Protein AF-A0A534YNJ3-F1 (afdb_monomer)

Sequence (614 aa):
MTAEQSTIRGGGKAATQPLLSASLLDGSSLRAVDTTGTSYRSMYVRRRLRADHDIAVTSRQAVPRSEASAFRQISPVLRRALAAFAWLNVAVSLVVRVVHRGPYVPGWDFVGAAHGLFLASTRSPRAIVSYLLEHQFDTAFTWILTALSVLPGFLAARWPSAHWPLVTVLLFSLLAFALLGAALRLERTEWWLVTLGCAASSAILSNALMGNCHIEATLPFAIALCATLRCRATPLAATILAALAIEAAWHVHELGRTVFAVFLAAAVCLPHAQWSARAVWAAAGLLQLWLALRFVDHNTAHLIAMRFPPPATWAEYARDISVYFLSATPDIPLLLVAALLALMLVRGDRWFWRAIVGFQMGLVWLLVTNPGVMRGLSCVWPRRILVLEFLCLGLVVAVIRERHRAARVLLGLLVAGAVWQLAHTLRWAARPLDPTGTRLAFTLPYTETTMERGAYLDSKVSFSLVDWSVELRSRAEQGRRLLLVYNLSSFDENNTDPAGVLERLYLHLGHARFLDTVFSFGAQRVRWNELPIRPMNELDGFLGSLTDPSIVDGYWLHHPNDEQPTWESATTHRQEVATIFGKLGERFQIVWGLAVKDLQGRTLHRFALAPRSG

Structure (mmCIF, N/CA/C/O backbone):
data_AF-A0A534YNJ3-F1
#
_entry.id   AF-A0A534YNJ3-F1
#
loop_
_atom_site.group_PDB
_atom_site.id
_atom_site.type_symbol
_atom_site.label_atom_id
_atom_site.label_alt_id
_atom_site.label_comp_id
_atom_site.label_asym_id
_atom_site.label_entity_id
_atom_site.label_seq_id
_atom_site.pdbx_PDB_ins_code
_atom_site.Cartn_x
_atom_site.Cartn_y
_atom_site.Cartn_z
_atom_site.occupancy
_atom_site.B_iso_or_equiv
_atom_site.auth_seq_id
_atom_site.auth_comp_id
_atom_site.auth_asym_id
_atom_site.auth_atom_id
_atom_site.pdbx_PDB_model_num
ATOM 1 N N . MET A 1 1 ? 52.157 28.392 37.961 1.00 35.41 1 MET A N 1
ATOM 2 C CA . MET A 1 1 ? 52.175 29.694 38.655 1.00 35.41 1 MET A CA 1
ATOM 3 C C . MET A 1 1 ? 51.117 29.648 39.751 1.00 35.41 1 MET A C 1
ATOM 5 O O . MET A 1 1 ? 49.950 29.509 39.420 1.00 35.41 1 MET A O 1
ATOM 9 N N . THR A 1 2 ? 51.591 29.561 41.004 1.00 27.52 2 THR A N 1
ATOM 10 C CA . THR A 1 2 ? 51.053 30.122 42.277 1.00 27.52 2 THR A CA 1
ATOM 11 C C . THR A 1 2 ? 49.530 30.333 42.401 1.00 27.52 2 THR A C 1
ATOM 13 O O . THR A 1 2 ? 48.983 31.127 41.648 1.00 27.52 2 THR A O 1
ATOM 16 N N . ALA A 1 3 ? 48.811 29.552 43.231 1.00 27.23 3 ALA A N 1
ATOM 17 C CA . ALA A 1 3 ? 48.580 29.689 44.702 1.00 27.23 3 ALA A CA 1
ATOM 18 C C . ALA A 1 3 ? 47.441 30.705 45.003 1.00 27.23 3 ALA A C 1
ATOM 20 O O . ALA A 1 3 ? 47.390 31.727 44.340 1.00 27.23 3 ALA A O 1
ATOM 21 N N . GLU A 1 4 ? 46.426 30.470 45.852 1.00 28.66 4 GLU A N 1
ATOM 22 C CA . GLU A 1 4 ? 46.413 30.106 47.289 1.00 28.66 4 GLU A CA 1
ATOM 23 C C . GLU A 1 4 ? 45.038 29.509 47.722 1.00 28.66 4 GLU A C 1
ATOM 25 O O . GLU A 1 4 ? 44.011 29.889 47.171 1.00 28.66 4 GLU A O 1
ATOM 30 N N . GLN A 1 5 ? 45.009 28.411 48.507 1.00 30.53 5 GLN A N 1
ATOM 31 C CA . GLN A 1 5 ? 44.700 28.277 49.967 1.00 30.53 5 GLN A CA 1
ATOM 32 C C . GLN A 1 5 ? 43.208 28.480 50.349 1.00 30.53 5 GLN A C 1
ATOM 34 O O . GLN A 1 5 ? 42.568 29.402 49.877 1.00 30.53 5 GLN A O 1
ATOM 39 N N . SER A 1 6 ? 42.537 27.670 51.185 1.00 27.00 6 SER A N 1
ATOM 40 C CA . SER A 1 6 ? 42.894 27.114 52.509 1.00 27.00 6 SER A CA 1
ATOM 41 C C . SER A 1 6 ? 41.840 26.022 52.902 1.00 27.00 6 SER A C 1
ATOM 43 O O . SER A 1 6 ? 40.669 26.169 52.566 1.00 27.00 6 SER A O 1
ATOM 45 N N . THR A 1 7 ? 42.210 24.776 53.263 1.00 29.36 7 THR A N 1
ATOM 46 C CA . THR A 1 7 ? 42.304 24.151 54.625 1.00 29.36 7 THR A CA 1
ATOM 47 C C . THR A 1 7 ? 41.042 24.228 55.516 1.00 29.36 7 THR A C 1
ATOM 49 O O . THR A 1 7 ? 40.454 25.290 55.593 1.00 29.36 7 THR A O 1
ATOM 52 N N . ILE A 1 8 ? 40.569 23.257 56.326 1.00 29.64 8 ILE A N 1
ATOM 53 C CA . ILE A 1 8 ? 40.995 21.938 56.872 1.00 29.64 8 ILE A CA 1
ATOM 54 C C . ILE A 1 8 ? 39.759 21.381 57.662 1.00 29.64 8 ILE A C 1
ATOM 56 O O . ILE A 1 8 ? 39.066 22.178 58.286 1.00 29.64 8 ILE A O 1
ATOM 60 N N . ARG A 1 9 ? 39.368 20.088 57.610 1.00 27.09 9 ARG A N 1
ATOM 61 C CA . ARG A 1 9 ? 39.444 18.987 58.640 1.00 27.09 9 ARG A CA 1
ATOM 62 C C . ARG A 1 9 ? 38.111 18.209 58.530 1.00 27.09 9 ARG A C 1
ATOM 64 O O . ARG A 1 9 ? 37.082 18.850 58.409 1.00 27.09 9 ARG A O 1
ATOM 71 N N . GLY A 1 10 ? 37.972 16.889 58.590 1.00 25.36 10 GLY A N 1
ATOM 72 C CA . GLY A 1 10 ? 38.851 15.753 58.841 1.00 25.36 10 GLY A CA 1
ATOM 73 C C . GLY A 1 10 ? 37.959 14.531 59.146 1.00 25.36 10 GLY A C 1
ATOM 74 O O . GLY A 1 10 ? 36.848 14.702 59.639 1.00 25.36 10 GLY A O 1
ATOM 75 N N . GLY A 1 11 ? 38.442 13.314 58.869 1.00 25.92 11 GLY A N 1
ATOM 76 C CA . GLY A 1 11 ? 37.847 12.067 59.378 1.00 25.92 11 GLY A CA 1
ATOM 77 C C . GLY A 1 11 ? 37.567 11.009 58.311 1.00 25.92 11 GLY A C 1
ATOM 78 O O . GLY A 1 11 ? 36.447 10.890 57.833 1.00 25.92 11 GLY A O 1
ATOM 79 N N . GLY A 1 12 ? 38.591 10.237 57.938 1.00 26.00 12 GLY A N 1
ATOM 80 C CA . GLY A 1 12 ? 38.459 9.089 57.036 1.00 26.00 12 GLY A CA 1
ATOM 81 C C . GLY A 1 12 ? 38.144 7.771 57.750 1.00 26.00 12 GLY A C 1
ATOM 82 O O . GLY A 1 12 ? 38.376 7.642 58.947 1.00 26.00 12 GLY A O 1
ATOM 83 N N . LYS A 1 13 ? 37.711 6.762 56.987 1.00 27.70 13 LYS A N 1
ATOM 84 C CA . LYS A 1 13 ? 38.515 5.566 56.659 1.00 27.70 13 LYS A CA 1
ATOM 85 C C . LYS A 1 13 ? 37.727 4.593 55.766 1.00 27.70 13 LYS A C 1
ATOM 87 O O . LYS A 1 13 ? 36.536 4.372 55.943 1.00 27.70 13 LYS A O 1
ATOM 92 N N . ALA A 1 14 ? 38.472 4.056 54.804 1.00 28.30 14 ALA A N 1
ATOM 93 C CA . ALA A 1 14 ? 38.165 3.025 53.815 1.00 28.30 14 ALA A CA 1
ATOM 94 C C . ALA A 1 14 ? 37.662 1.713 54.468 1.00 28.30 14 ALA A C 1
ATOM 96 O O . ALA A 1 14 ? 38.118 1.354 55.548 1.00 28.30 14 ALA A O 1
ATOM 97 N N . ALA A 1 15 ? 36.590 1.103 53.955 1.00 29.95 15 ALA A N 1
ATOM 98 C CA . ALA A 1 15 ? 36.535 0.083 52.892 1.00 29.95 15 ALA A CA 1
ATOM 99 C C . ALA A 1 15 ? 36.938 -1.332 53.340 1.00 29.95 15 ALA A C 1
ATOM 101 O O . ALA A 1 15 ? 38.084 -1.562 53.708 1.00 29.95 15 ALA A O 1
ATOM 102 N N . THR A 1 16 ? 36.003 -2.283 53.221 1.00 27.78 16 THR A N 1
ATOM 103 C CA . THR A 1 16 ? 36.218 -3.651 52.699 1.00 27.78 16 THR A CA 1
ATOM 104 C C . THR A 1 16 ? 34.877 -4.401 52.615 1.00 27.78 16 THR A C 1
ATOM 106 O O . THR A 1 16 ? 34.170 -4.563 53.602 1.00 27.78 16 THR A O 1
ATOM 109 N N . GLN A 1 17 ? 34.516 -4.817 51.399 1.00 29.33 17 GLN A N 1
ATOM 110 C CA . GLN A 1 17 ? 33.538 -5.873 51.082 1.00 29.33 17 GLN A CA 1
ATOM 111 C C . GLN A 1 17 ? 34.212 -7.254 51.272 1.00 29.33 17 GLN A C 1
ATOM 113 O O . GLN A 1 17 ? 35.443 -7.297 51.192 1.00 29.33 17 GLN A O 1
ATOM 118 N N . PRO A 1 18 ? 33.474 -8.371 51.499 1.00 33.28 18 PRO A N 1
ATOM 119 C CA . PRO A 1 18 ? 32.918 -9.156 50.376 1.00 33.28 18 PRO A CA 1
ATOM 120 C C . PRO A 1 18 ? 31.587 -9.924 50.616 1.00 33.28 18 PRO A C 1
ATOM 122 O O . PRO A 1 18 ? 31.286 -10.390 51.705 1.00 33.28 18 PRO A O 1
ATOM 125 N N . LEU A 1 19 ? 30.813 -10.016 49.524 1.00 25.52 19 LEU A N 1
ATOM 126 C CA . LEU A 1 19 ? 30.117 -11.166 48.898 1.00 25.52 19 LEU A CA 1
ATOM 127 C C . LEU A 1 19 ? 29.606 -12.409 49.682 1.00 25.52 19 LEU A C 1
ATOM 129 O O . LEU A 1 19 ? 30.340 -13.024 50.445 1.00 25.52 19 LEU A O 1
ATOM 133 N N . LEU A 1 20 ? 28.433 -12.881 49.193 1.00 24.64 20 LEU A N 1
ATOM 134 C CA . LEU A 1 20 ? 27.814 -14.238 49.231 1.00 24.64 20 LEU A CA 1
ATOM 135 C C . LEU A 1 20 ? 27.102 -14.620 50.551 1.00 24.64 20 LEU A C 1
ATOM 137 O O . LEU A 1 20 ? 27.555 -14.265 51.621 1.00 24.64 20 LEU A O 1
ATOM 141 N N . SER A 1 21 ? 25.978 -15.343 50.623 1.00 24.45 21 SER A N 1
ATOM 142 C CA . SER A 1 21 ? 25.100 -16.059 49.678 1.00 24.45 21 SER A CA 1
ATOM 143 C C . SER A 1 21 ? 23.836 -16.529 50.445 1.00 24.45 21 SER A C 1
ATOM 145 O O . SER A 1 21 ? 23.731 -16.331 51.651 1.00 24.45 21 SER A O 1
ATOM 147 N N . ALA A 1 22 ? 22.866 -17.119 49.744 1.00 28.69 22 ALA A N 1
ATOM 148 C CA . ALA A 1 22 ? 21.512 -17.445 50.203 1.00 28.69 22 ALA A CA 1
ATOM 149 C C . ALA A 1 22 ? 21.338 -18.687 51.121 1.00 28.69 22 ALA A C 1
ATOM 151 O O . ALA A 1 22 ? 22.104 -19.642 51.045 1.00 28.69 22 ALA A O 1
ATOM 152 N N . SER A 1 23 ? 20.170 -18.708 51.794 1.00 24.66 23 SER A N 1
ATOM 153 C CA . SER A 1 23 ? 19.275 -19.855 52.102 1.00 24.66 23 SER A CA 1
ATOM 154 C C . SER A 1 23 ? 19.183 -20.422 53.539 1.00 24.66 23 SER A C 1
ATOM 156 O O . SER A 1 23 ? 20.178 -20.521 54.243 1.00 24.66 23 SER A O 1
ATOM 158 N N . LEU A 1 24 ? 17.943 -20.863 53.853 1.00 26.19 24 LEU A N 1
ATOM 159 C CA . LEU A 1 24 ? 17.447 -21.788 54.908 1.00 26.19 24 LEU A CA 1
ATOM 160 C C . LEU A 1 24 ? 17.162 -21.171 56.300 1.00 26.19 24 LEU A C 1
ATOM 162 O O . LEU A 1 24 ? 18.054 -20.645 56.946 1.00 26.19 24 LEU A O 1
ATOM 166 N N . LEU A 1 25 ? 15.896 -20.974 56.713 1.00 30.00 25 LEU A N 1
ATOM 167 C CA . LEU A 1 25 ? 14.899 -21.928 57.268 1.00 30.00 25 LEU A CA 1
ATOM 168 C C . LEU A 1 25 ? 15.329 -22.612 58.579 1.00 30.00 25 LEU A C 1
ATOM 170 O O . LEU A 1 25 ? 16.083 -23.570 58.533 1.00 30.00 25 LEU A O 1
ATOM 174 N N . ASP A 1 26 ? 14.794 -22.131 59.709 1.00 26.11 26 ASP A N 1
ATOM 175 C CA . ASP A 1 26 ? 14.138 -22.883 60.805 1.00 26.11 26 ASP A CA 1
ATOM 176 C C . ASP A 1 26 ? 13.843 -21.893 61.960 1.00 26.11 26 ASP A C 1
ATOM 178 O O . ASP A 1 26 ? 14.577 -20.936 62.167 1.00 26.11 26 ASP A O 1
ATOM 182 N N . GLY A 1 27 ? 12.765 -21.948 62.740 1.00 31.22 27 GLY A N 1
ATOM 183 C CA . GLY A 1 27 ? 11.868 -23.064 62.987 1.00 31.22 27 GLY A CA 1
ATOM 184 C C . GLY A 1 27 ? 11.825 -23.454 64.468 1.00 31.22 27 GLY A C 1
ATOM 185 O O . GLY A 1 27 ? 11.872 -24.638 64.745 1.00 31.22 27 GLY A O 1
ATOM 186 N N . SER A 1 28 ? 11.720 -22.529 65.438 1.00 27.02 28 SER A N 1
ATOM 187 C CA . SER A 1 28 ? 11.327 -22.929 66.805 1.00 27.02 28 SER A CA 1
ATOM 188 C C . SER A 1 28 ? 10.857 -21.789 67.715 1.00 27.02 28 SER A C 1
ATOM 190 O O . SER A 1 28 ? 11.549 -20.809 67.974 1.00 27.02 28 SER A O 1
ATOM 192 N N . SER A 1 29 ? 9.648 -22.011 68.222 1.00 31.30 29 SER A N 1
ATOM 193 C CA . SER A 1 29 ? 8.990 -21.495 69.423 1.00 31.30 29 SER A CA 1
ATOM 194 C C . SER A 1 29 ? 9.862 -20.914 70.545 1.00 31.30 29 SER A C 1
ATOM 196 O O . SER A 1 29 ? 10.672 -21.621 71.137 1.00 31.30 29 SER A O 1
ATOM 198 N N . LEU A 1 30 ? 9.503 -19.708 70.995 1.00 26.72 30 LEU A N 1
ATOM 199 C CA . LEU A 1 30 ? 9.679 -19.275 72.383 1.00 26.72 30 LEU A CA 1
ATOM 200 C C . LEU A 1 30 ? 8.323 -18.796 72.919 1.00 26.72 30 LEU A C 1
ATOM 202 O O . LEU A 1 30 ? 7.855 -17.702 72.607 1.00 26.72 30 LEU A O 1
ATOM 206 N N . ARG A 1 31 ? 7.665 -19.662 73.700 1.00 29.61 31 ARG A N 1
ATOM 207 C CA . ARG A 1 31 ? 6.612 -19.269 74.643 1.00 29.61 31 ARG A CA 1
ATOM 208 C C . ARG A 1 31 ? 7.302 -18.909 75.954 1.00 29.61 31 ARG A C 1
ATOM 210 O O . ARG A 1 31 ? 7.869 -19.788 76.591 1.00 29.61 31 ARG A O 1
ATOM 217 N N . ALA A 1 32 ? 7.201 -17.651 76.363 1.00 29.64 32 ALA A N 1
ATOM 218 C CA . ALA A 1 32 ? 7.338 -17.266 77.760 1.00 29.64 32 ALA A CA 1
ATOM 219 C C . ALA A 1 32 ? 5.920 -17.116 78.329 1.00 29.64 32 ALA A C 1
ATOM 221 O O . ALA A 1 32 ? 5.110 -16.360 77.788 1.00 29.64 32 ALA A O 1
ATOM 222 N N . VAL A 1 33 ? 5.605 -17.897 79.361 1.00 31.20 33 VAL A N 1
ATOM 223 C CA . VAL A 1 33 ? 4.436 -17.689 80.221 1.00 31.20 33 VAL A CA 1
ATOM 224 C C . VAL A 1 33 ? 4.933 -16.870 81.400 1.00 31.20 33 VAL A C 1
ATOM 226 O O . VAL A 1 33 ? 5.862 -17.297 82.079 1.00 31.20 33 VAL A O 1
ATOM 229 N N . ASP A 1 34 ? 4.334 -15.702 81.604 1.00 31.72 34 ASP A N 1
ATOM 230 C CA . ASP A 1 34 ? 4.615 -14.843 82.746 1.00 31.72 34 ASP A CA 1
ATOM 231 C C . ASP A 1 34 ? 3.562 -15.075 83.838 1.00 31.72 34 ASP A C 1
ATOM 233 O O . ASP A 1 34 ? 2.349 -15.023 83.597 1.00 31.72 34 ASP A O 1
ATOM 237 N N . THR A 1 35 ? 4.047 -15.380 85.037 1.00 41.22 35 THR A N 1
ATOM 238 C CA . THR A 1 35 ? 3.296 -15.474 86.284 1.00 41.22 35 THR A CA 1
ATOM 239 C C . THR A 1 35 ? 3.175 -14.080 86.873 1.00 41.22 35 THR A C 1
ATOM 241 O O . THR A 1 35 ? 4.061 -13.645 87.596 1.00 41.22 35 THR A O 1
ATOM 244 N N . THR A 1 36 ? 2.096 -13.374 86.546 1.00 37.50 36 THR A N 1
ATOM 245 C CA . THR A 1 36 ? 1.419 -12.355 87.375 1.00 37.50 36 THR A CA 1
ATOM 246 C C . THR A 1 36 ? 0.397 -11.650 86.491 1.00 37.50 36 THR A C 1
ATOM 248 O O . THR A 1 36 ? 0.713 -10.894 85.576 1.00 37.50 36 THR A O 1
ATOM 251 N N . GLY A 1 37 ? -0.879 -11.962 86.710 1.00 42.12 37 GLY A N 1
ATOM 252 C CA . GLY A 1 37 ? -1.971 -11.396 85.935 1.00 42.12 37 GLY A CA 1
ATOM 253 C C . GLY A 1 37 ? -2.123 -9.900 86.190 1.00 42.12 37 GLY A C 1
ATOM 254 O O . GLY A 1 37 ? -2.722 -9.521 87.185 1.00 42.12 37 GLY A O 1
ATOM 255 N N . THR A 1 38 ? -1.599 -9.063 85.293 1.00 34.31 38 THR A N 1
ATOM 256 C CA . THR A 1 38 ? -2.216 -7.831 84.751 1.00 34.31 38 THR A CA 1
ATOM 257 C C . THR A 1 38 ? -1.215 -7.104 83.846 1.00 34.31 38 THR A C 1
ATOM 259 O O . THR A 1 38 ? -0.166 -6.654 84.287 1.00 34.31 38 THR A O 1
ATOM 262 N N . SER A 1 39 ? -1.545 -6.950 82.559 1.00 28.62 39 SER A N 1
ATOM 263 C CA . SER A 1 39 ? -0.759 -6.161 81.602 1.00 28.62 39 SER A CA 1
ATOM 264 C C . SER A 1 39 ? -1.677 -5.241 80.796 1.00 28.62 39 SER A C 1
ATOM 266 O O . SER A 1 39 ? -2.585 -5.688 80.091 1.00 28.62 39 SER A O 1
ATOM 268 N N . TYR A 1 40 ? -1.432 -3.936 80.926 1.00 31.62 40 TYR A N 1
ATOM 269 C CA . TYR A 1 40 ? -2.017 -2.869 80.120 1.00 31.62 40 TYR A CA 1
ATOM 270 C C . TYR A 1 40 ? -1.648 -3.055 78.637 1.00 31.62 40 TYR A C 1
ATOM 272 O O . TYR A 1 40 ? -0.480 -3.002 78.255 1.00 31.62 40 TYR A O 1
ATOM 280 N N . ARG A 1 41 ? -2.651 -3.220 77.764 1.00 31.38 41 ARG A N 1
ATOM 281 C CA . ARG A 1 41 ? -2.458 -3.220 76.304 1.00 31.38 41 ARG A CA 1
ATOM 282 C C . ARG A 1 41 ? -2.186 -1.795 75.812 1.00 31.38 41 ARG A C 1
ATOM 284 O O . ARG A 1 41 ? -3.114 -1.015 75.611 1.00 31.38 41 ARG A O 1
ATOM 291 N N . SER A 1 42 ? -0.922 -1.486 75.532 1.00 32.94 42 SER A N 1
ATOM 292 C CA . SER A 1 42 ? -0.519 -0.326 74.731 1.00 32.94 42 SER A CA 1
ATOM 293 C C . SER A 1 42 ? -0.991 -0.503 73.279 1.00 32.94 42 SER A C 1
ATOM 295 O O . SER A 1 42 ? -0.347 -1.086 72.406 1.00 32.94 42 SER A O 1
ATOM 297 N N . MET A 1 43 ? -2.195 -0.011 73.008 1.00 37.28 43 MET A N 1
ATOM 298 C CA . MET A 1 43 ? -2.866 -0.105 71.716 1.00 37.28 43 MET A CA 1
ATOM 299 C C . MET A 1 43 ? -2.419 1.024 70.767 1.00 37.28 43 MET A C 1
ATOM 301 O O . MET A 1 43 ? -3.267 1.723 70.236 1.00 37.28 43 MET A O 1
ATOM 305 N N . TYR A 1 44 ? -1.110 1.246 70.555 1.00 38.09 44 TYR A N 1
ATOM 306 C CA . TYR A 1 44 ? -0.664 2.336 69.657 1.00 38.09 44 TYR A CA 1
ATOM 307 C C . TYR A 1 44 ? 0.568 2.103 68.766 1.00 38.09 44 TYR A C 1
ATOM 309 O O . TYR A 1 44 ? 0.884 2.975 67.963 1.00 38.09 44 TYR A O 1
ATOM 317 N N . VAL A 1 45 ? 1.212 0.927 68.772 1.00 38.19 45 VAL A N 1
ATOM 318 C CA . VAL A 1 45 ? 2.404 0.696 67.909 1.00 38.19 45 VAL A CA 1
ATOM 319 C C . VAL A 1 45 ? 2.171 -0.307 66.764 1.00 38.19 45 VAL A C 1
ATOM 321 O O . VAL A 1 45 ? 2.931 -0.351 65.802 1.00 38.19 45 VAL A O 1
ATOM 324 N N . ARG A 1 46 ? 1.050 -1.043 66.742 1.00 33.19 46 ARG A N 1
ATOM 325 C CA . ARG A 1 46 ? 0.754 -2.013 65.659 1.00 33.19 46 ARG A CA 1
ATOM 326 C C . ARG A 1 46 ? 0.013 -1.461 64.436 1.00 33.19 46 ARG A C 1
ATOM 328 O O . ARG A 1 46 ? -0.162 -2.201 63.471 1.00 33.19 46 ARG A O 1
ATOM 335 N N . ARG A 1 47 ? -0.407 -0.190 64.435 1.00 36.03 47 ARG A N 1
ATOM 336 C CA . ARG A 1 47 ? -1.161 0.395 63.305 1.00 36.03 47 ARG A CA 1
ATOM 337 C C . ARG A 1 47 ? -0.288 1.032 62.218 1.00 36.03 47 ARG A C 1
ATOM 339 O O . ARG A 1 47 ? -0.767 1.169 61.102 1.00 36.03 47 ARG A O 1
ATOM 346 N N . ARG A 1 48 ? 0.982 1.359 62.498 1.00 34.88 48 ARG A N 1
ATOM 347 C CA . ARG A 1 48 ? 1.884 1.978 61.504 1.00 34.88 48 ARG A CA 1
ATOM 348 C C . ARG A 1 48 ? 2.711 0.975 60.695 1.00 34.88 48 ARG A C 1
ATOM 350 O O . ARG A 1 48 ? 2.904 1.184 59.511 1.00 34.88 48 ARG A O 1
ATOM 357 N N . LEU A 1 49 ? 3.073 -0.172 61.271 1.00 34.03 49 LEU A N 1
ATOM 358 C CA . LEU A 1 49 ? 3.841 -1.206 60.555 1.00 34.03 49 LEU A CA 1
ATOM 359 C C . LEU A 1 49 ? 2.991 -2.139 59.669 1.00 34.03 49 LEU A C 1
ATOM 361 O O . LEU A 1 49 ? 3.549 -2.864 58.855 1.00 34.03 49 LEU A O 1
ATOM 365 N N . ARG A 1 50 ? 1.653 -2.108 59.778 1.00 33.41 50 ARG A N 1
ATOM 366 C CA . ARG A 1 50 ? 0.758 -2.706 58.763 1.00 33.41 50 ARG A CA 1
ATOM 367 C C . ARG A 1 50 ? 0.378 -1.728 57.653 1.00 33.41 50 ARG A C 1
ATOM 369 O O . ARG A 1 50 ? 0.179 -2.164 56.532 1.00 33.41 50 ARG A O 1
ATOM 376 N N . ALA A 1 51 ? 0.351 -0.423 57.926 1.00 35.66 51 ALA A N 1
ATOM 377 C CA . ALA A 1 51 ? 0.047 0.573 56.900 1.00 35.66 51 ALA A CA 1
ATOM 378 C C . ALA A 1 51 ? 1.147 0.647 55.823 1.00 35.66 51 ALA A C 1
ATOM 380 O O . ALA A 1 51 ? 0.823 0.705 54.645 1.00 35.66 51 ALA A O 1
ATOM 381 N N . ASP A 1 52 ? 2.425 0.524 56.195 1.00 33.12 52 ASP A N 1
ATOM 382 C CA . ASP A 1 52 ? 3.529 0.618 55.223 1.00 33.12 52 ASP A CA 1
ATOM 383 C C . ASP A 1 52 ? 3.875 -0.712 54.520 1.00 33.12 52 ASP A C 1
ATOM 385 O O . ASP A 1 52 ? 4.619 -0.717 53.541 1.00 33.12 52 ASP A O 1
ATOM 389 N N . HIS A 1 53 ? 3.301 -1.841 54.955 1.00 30.98 53 HIS A N 1
ATOM 390 C CA . HIS A 1 53 ? 3.389 -3.125 54.239 1.00 30.98 53 HIS A CA 1
ATOM 391 C C . HIS A 1 53 ? 2.135 -3.468 53.420 1.00 30.98 53 HIS A C 1
ATOM 393 O O . HIS A 1 53 ? 2.224 -4.293 52.518 1.00 30.98 53 HIS A O 1
ATOM 399 N N . ASP A 1 54 ? 1.005 -2.791 53.654 1.00 30.23 54 ASP A N 1
ATOM 400 C CA . ASP A 1 54 ? -0.205 -2.932 52.828 1.00 30.23 54 ASP A CA 1
ATOM 401 C C . ASP A 1 54 ? -0.276 -1.908 51.669 1.00 30.23 54 ASP A C 1
ATOM 403 O O . ASP A 1 54 ? -1.123 -2.042 50.781 1.00 30.23 54 ASP A O 1
ATOM 407 N N . ILE A 1 55 ? 0.631 -0.917 51.622 1.00 33.25 55 ILE A N 1
ATOM 408 C CA . ILE A 1 55 ? 0.716 0.099 50.545 1.00 33.25 55 ILE A CA 1
ATOM 409 C C . ILE A 1 55 ? 1.665 -0.317 49.400 1.00 33.25 55 ILE A C 1
ATOM 411 O O . ILE A 1 55 ? 1.560 0.198 48.285 1.00 33.25 55 ILE A O 1
ATOM 415 N N . ALA A 1 56 ? 2.523 -1.318 49.602 1.00 33.31 56 ALA A N 1
ATOM 416 C CA . ALA A 1 56 ? 3.349 -1.893 48.545 1.00 33.31 56 ALA A CA 1
ATOM 417 C C . ALA A 1 56 ? 2.952 -3.360 48.326 1.00 33.31 56 ALA A C 1
ATOM 419 O O . ALA A 1 56 ? 3.134 -4.194 49.199 1.00 33.31 56 ALA A O 1
ATOM 420 N N . VAL A 1 57 ? 2.458 -3.676 47.124 1.00 32.97 57 VAL A N 1
ATOM 421 C CA . VAL A 1 57 ? 1.990 -5.006 46.658 1.00 32.97 57 VAL A CA 1
ATOM 422 C C . VAL A 1 57 ? 0.482 -5.286 46.853 1.00 32.97 57 VAL A C 1
ATOM 424 O O . VAL A 1 57 ? 0.014 -6.415 46.770 1.00 32.97 57 VAL A O 1
ATOM 427 N N . THR A 1 58 ? -0.344 -4.240 46.905 1.00 34.09 58 THR A N 1
ATOM 428 C CA . THR A 1 58 ? -1.772 -4.286 46.507 1.00 34.09 58 THR A CA 1
ATOM 429 C C . THR A 1 58 ? -2.009 -3.640 45.131 1.00 34.09 58 THR A C 1
ATOM 431 O O . THR A 1 58 ? -3.030 -3.009 44.884 1.00 34.09 58 THR A O 1
ATOM 434 N N . SER A 1 59 ? -1.095 -3.838 44.168 1.00 32.66 59 SER A N 1
ATOM 435 C CA . SER A 1 59 ? -1.318 -3.464 42.753 1.00 32.66 59 SER A CA 1
ATOM 436 C C . SER A 1 59 ? -1.888 -4.598 41.886 1.00 32.66 59 SER A C 1
ATOM 438 O O . SER A 1 59 ? -2.151 -4.410 40.698 1.00 32.66 59 SER A O 1
ATOM 440 N N . ARG A 1 60 ? -2.187 -5.763 42.476 1.00 32.69 60 ARG A N 1
ATOM 441 C CA . ARG A 1 60 ? -3.191 -6.687 41.931 1.00 32.69 60 ARG A CA 1
ATOM 442 C C . ARG A 1 60 ? -4.556 -6.312 42.500 1.00 32.69 60 ARG A C 1
ATOM 444 O O . ARG A 1 60 ? -5.129 -7.060 43.286 1.00 32.69 60 ARG A O 1
ATOM 451 N N . GLN A 1 61 ? -5.109 -5.179 42.068 1.00 32.28 61 GLN A N 1
ATOM 452 C CA . GLN A 1 61 ? -6.565 -5.053 42.057 1.00 32.28 61 GLN A CA 1
ATOM 453 C C . GLN A 1 61 ? -7.090 -6.085 41.058 1.00 32.28 61 GLN A C 1
ATOM 455 O O . GLN A 1 61 ? -7.159 -5.872 39.847 1.00 32.28 61 GLN A O 1
ATOM 460 N N . ALA A 1 62 ? -7.379 -7.265 41.601 1.00 33.41 62 ALA A N 1
ATOM 461 C CA . ALA A 1 62 ? -8.264 -8.229 41.004 1.00 33.41 62 ALA A CA 1
ATOM 462 C C . ALA A 1 62 ? -9.596 -7.515 40.766 1.00 33.41 62 ALA A C 1
ATOM 464 O O . ALA A 1 62 ? -10.354 -7.246 41.693 1.00 33.41 62 ALA A O 1
ATOM 465 N N . VAL A 1 63 ? -9.857 -7.194 39.500 1.00 32.22 63 VAL A N 1
ATOM 466 C CA . VAL A 1 63 ? -11.219 -7.020 38.999 1.00 32.22 63 VAL A CA 1
ATOM 467 C C . VAL A 1 63 ? -12.033 -8.207 39.529 1.00 32.22 63 VAL A C 1
ATOM 469 O O . VAL A 1 63 ? -11.539 -9.339 39.422 1.00 32.22 63 VAL A O 1
ATOM 472 N N . PRO A 1 64 ? -13.220 -7.997 40.126 1.00 33.66 64 PRO A N 1
ATOM 473 C CA . PRO A 1 64 ? -14.029 -9.092 40.640 1.00 33.66 64 PRO A CA 1
ATOM 474 C C . PRO A 1 64 ? -14.224 -10.128 39.530 1.00 33.66 64 PRO A C 1
ATOM 476 O O . PRO A 1 64 ? -14.786 -9.858 38.472 1.00 33.66 64 PRO A O 1
ATOM 479 N N . ARG A 1 65 ? -13.672 -11.321 39.757 1.00 40.97 65 ARG A N 1
ATOM 480 C CA . ARG A 1 65 ? -13.574 -12.420 38.788 1.00 40.97 65 ARG A CA 1
ATOM 481 C C . ARG A 1 65 ? -14.856 -13.264 38.723 1.00 40.97 65 ARG A C 1
ATOM 483 O O . ARG A 1 65 ? -14.790 -14.434 38.362 1.00 40.97 65 ARG A O 1
ATOM 490 N N . SER A 1 66 ? -16.014 -12.697 39.064 1.00 40.16 66 SER A N 1
ATOM 491 C CA . SER A 1 66 ? -17.275 -13.438 39.196 1.00 40.16 66 SER A CA 1
ATOM 492 C C . SER A 1 66 ? -18.474 -12.732 38.560 1.00 40.16 66 SER A C 1
ATOM 494 O O . SER A 1 66 ? -19.522 -12.604 39.175 1.00 40.16 66 SER A O 1
ATOM 496 N N . GLU A 1 67 ? -18.346 -12.342 37.296 1.00 39.56 67 GLU A N 1
ATOM 497 C CA . GLU A 1 67 ? -19.470 -12.389 36.361 1.00 39.56 67 GLU A CA 1
ATOM 498 C C . GLU A 1 67 ? -18.950 -13.096 35.111 1.00 39.56 67 GLU A C 1
ATOM 500 O O . GLU A 1 67 ? -18.065 -12.606 34.407 1.00 39.56 67 GLU A O 1
ATOM 505 N N . ALA A 1 68 ? -19.393 -14.337 34.909 1.00 41.62 68 ALA A N 1
ATOM 506 C CA . ALA A 1 68 ? -18.994 -15.148 33.771 1.00 41.62 68 ALA A CA 1
ATOM 507 C C . ALA A 1 68 ? -19.302 -14.372 32.488 1.00 41.62 68 ALA A C 1
ATOM 509 O O . ALA A 1 68 ? -20.470 -14.132 32.178 1.00 41.62 68 ALA A O 1
ATOM 510 N N . SER A 1 69 ? -18.261 -13.966 31.756 1.00 47.88 69 SER A N 1
ATOM 511 C CA . SER A 1 69 ? -18.448 -13.197 30.531 1.00 47.88 69 SER A CA 1
ATOM 512 C C . SER A 1 69 ? -19.440 -13.927 29.623 1.00 47.88 69 SER A C 1
ATOM 514 O O . SER A 1 69 ? -19.315 -15.132 29.432 1.00 47.88 69 SER A O 1
ATOM 516 N N . ALA A 1 70 ? -20.439 -13.263 29.037 1.00 48.12 70 ALA A N 1
ATOM 517 C CA . ALA A 1 70 ? -21.350 -13.950 28.107 1.00 48.12 70 ALA A CA 1
ATOM 518 C C . ALA A 1 70 ? -20.635 -14.526 26.876 1.00 48.12 70 ALA A C 1
ATOM 520 O O . ALA A 1 70 ? -21.155 -15.422 26.218 1.00 48.12 70 ALA A O 1
ATOM 521 N N . PHE A 1 71 ? -19.395 -14.103 26.625 1.00 53.28 71 PHE A N 1
ATOM 522 C CA . PHE A 1 71 ? -18.464 -14.820 25.766 1.00 53.28 71 PHE A CA 1
ATOM 523 C C . PHE A 1 71 ? -18.300 -16.294 26.195 1.00 53.28 71 PHE A C 1
ATOM 525 O O . PHE A 1 71 ? -18.392 -17.177 25.348 1.00 53.28 71 PHE A O 1
ATOM 532 N N . ARG A 1 72 ? -18.148 -16.592 27.498 1.00 58.62 72 ARG A N 1
ATOM 533 C CA . ARG A 1 72 ? -18.191 -17.943 28.112 1.00 58.62 72 ARG A CA 1
ATOM 534 C C . ARG A 1 72 ? -19.577 -18.597 28.125 1.00 58.62 72 ARG A C 1
ATOM 536 O O . ARG A 1 72 ? -19.635 -19.805 28.316 1.00 58.62 72 ARG A O 1
ATOM 543 N N . GLN A 1 73 ? -20.656 -17.845 27.898 1.00 62.75 73 GLN A N 1
ATOM 544 C CA . GLN A 1 73 ? -22.010 -18.398 27.737 1.00 62.75 73 GLN A CA 1
ATOM 545 C C . GLN A 1 73 ? -22.315 -18.833 26.296 1.00 62.75 73 GLN A C 1
ATOM 547 O O . GLN A 1 73 ? -23.227 -19.629 26.084 1.00 62.75 73 GLN A O 1
ATOM 552 N N . ILE A 1 74 ? -21.569 -18.344 25.295 1.00 73.81 74 ILE A N 1
ATOM 553 C CA . ILE A 1 74 ? -21.562 -18.971 23.967 1.00 73.81 74 ILE A CA 1
ATOM 554 C C . ILE A 1 74 ? -21.047 -20.392 24.160 1.00 73.81 74 ILE A C 1
ATOM 556 O O . ILE A 1 74 ? -19.960 -20.581 24.715 1.00 73.81 74 ILE A O 1
ATOM 560 N N . SER A 1 75 ? -21.821 -21.379 23.704 1.00 82.81 75 SER A N 1
ATOM 561 C CA . SER A 1 75 ? -21.432 -22.776 23.860 1.00 82.81 75 SER A CA 1
ATOM 562 C C . SER A 1 75 ? -20.023 -22.993 23.279 1.00 82.81 75 SER A C 1
ATOM 564 O O . SER A 1 75 ? -19.694 -22.439 22.222 1.00 82.81 75 SER A O 1
ATOM 566 N N . PRO A 1 76 ? -19.161 -23.797 23.927 1.00 85.31 76 PRO A N 1
ATOM 567 C CA . PRO A 1 76 ? -17.820 -24.078 23.412 1.00 85.31 76 PRO A CA 1
ATOM 568 C C . PRO A 1 76 ? -17.829 -24.641 21.985 1.00 85.31 76 PRO A C 1
ATOM 570 O O . PRO A 1 76 ? -16.864 -24.481 21.241 1.00 85.31 76 PRO A O 1
ATOM 573 N N . VAL A 1 77 ? -18.921 -25.305 21.596 1.00 89.06 77 VAL A N 1
ATOM 574 C CA . VAL A 1 77 ? -19.155 -25.797 20.234 1.00 89.06 77 VAL A CA 1
ATOM 575 C C . VAL A 1 77 ? -19.364 -24.633 19.268 1.00 89.06 77 VAL A C 1
ATOM 577 O O . VAL A 1 77 ? -18.617 -24.524 18.300 1.00 89.06 77 VAL A O 1
ATOM 580 N N . LEU A 1 78 ? -20.298 -23.719 19.558 1.00 89.19 78 LEU A N 1
ATOM 581 C CA . LEU A 1 78 ? -20.561 -22.563 18.698 1.00 89.19 78 LEU A CA 1
ATOM 582 C C . LEU A 1 78 ? -19.337 -21.647 18.592 1.00 89.19 78 LEU A C 1
ATOM 584 O O . LEU A 1 78 ? -19.024 -21.170 17.508 1.00 89.19 78 LEU A O 1
ATOM 588 N N . ARG A 1 79 ? -18.588 -21.451 19.684 1.00 88.75 79 ARG A N 1
ATOM 589 C CA . ARG A 1 79 ? -17.344 -20.669 19.637 1.00 88.75 79 ARG A CA 1
ATOM 590 C C . ARG A 1 79 ? -16.306 -21.304 18.713 1.00 88.75 79 ARG A C 1
ATOM 592 O O . ARG A 1 79 ? -15.691 -20.595 17.926 1.00 88.75 79 ARG A O 1
ATOM 599 N N . ARG A 1 80 ? -16.111 -22.625 18.798 1.00 92.12 80 ARG A N 1
ATOM 600 C CA . ARG A 1 80 ? -15.197 -23.349 17.900 1.00 92.12 80 ARG A CA 1
ATOM 601 C C . ARG A 1 80 ? -15.662 -23.270 16.449 1.00 92.12 80 ARG A C 1
ATOM 603 O O . ARG A 1 80 ? -14.827 -23.041 15.584 1.00 92.12 80 ARG A O 1
ATOM 610 N N . ALA A 1 81 ? -16.966 -23.383 16.199 1.00 94.25 81 ALA A N 1
ATOM 611 C CA . ALA A 1 81 ? -17.538 -23.243 14.863 1.00 94.25 81 ALA A CA 1
ATOM 612 C C . ALA A 1 81 ? -17.331 -21.830 14.290 1.00 94.25 81 ALA A C 1
ATOM 614 O O . ALA A 1 81 ? -16.863 -21.701 13.166 1.00 94.25 81 ALA A O 1
ATOM 615 N N . LEU A 1 82 ? -17.599 -20.776 15.070 1.00 94.38 82 LEU A N 1
ATOM 616 C CA . LEU A 1 82 ? -17.366 -19.387 14.656 1.00 94.38 82 LEU A CA 1
ATOM 617 C C . LEU A 1 82 ? -15.883 -19.093 14.433 1.00 94.38 82 LEU A C 1
ATOM 619 O O . LEU A 1 82 ? -15.533 -18.412 13.475 1.00 94.38 82 LEU A O 1
ATOM 623 N N . ALA A 1 83 ? -15.009 -19.627 15.288 1.00 94.94 83 ALA A N 1
ATOM 624 C CA . ALA A 1 83 ? -13.573 -19.490 15.110 1.00 94.94 83 ALA A CA 1
ATOM 625 C C . ALA A 1 83 ? -13.098 -20.190 13.832 1.00 94.94 83 ALA A C 1
ATOM 627 O O . ALA A 1 83 ? -12.397 -19.576 13.032 1.00 94.94 83 ALA A O 1
ATOM 628 N N . ALA A 1 84 ? -13.513 -21.441 13.615 1.00 97.00 84 ALA A N 1
ATOM 629 C CA . ALA A 1 84 ? -13.200 -22.187 12.400 1.00 97.00 84 ALA A CA 1
ATOM 630 C C . ALA A 1 84 ? -13.735 -21.471 11.154 1.00 97.00 84 ALA A C 1
ATOM 632 O O . ALA A 1 84 ? -12.996 -21.316 10.188 1.00 97.00 84 ALA A O 1
ATOM 633 N N . PHE A 1 85 ? -14.972 -20.968 11.204 1.00 97.38 85 PHE A N 1
ATOM 634 C CA . PHE A 1 85 ? -15.562 -20.169 10.135 1.00 97.38 85 PHE A CA 1
ATOM 635 C C . PHE A 1 85 ? -14.739 -18.911 9.850 1.00 97.38 85 PHE A C 1
ATOM 637 O O . PHE A 1 85 ? -14.400 -18.680 8.698 1.00 97.38 85 PHE A O 1
ATOM 644 N N . ALA A 1 86 ? -14.369 -18.130 10.868 1.00 96.75 86 ALA A N 1
ATOM 645 C CA . ALA A 1 86 ? -13.585 -16.910 10.688 1.00 96.75 86 ALA A CA 1
ATOM 646 C C . ALA A 1 86 ? -12.224 -17.194 10.030 1.00 96.75 86 ALA A C 1
ATOM 648 O O . ALA A 1 86 ? -11.873 -16.556 9.039 1.00 96.75 86 ALA A O 1
ATOM 649 N N . TRP A 1 87 ? -11.481 -18.178 10.546 1.00 96.94 87 TRP A N 1
ATOM 650 C CA . TRP A 1 87 ? -10.177 -18.561 9.999 1.00 96.94 87 TRP A CA 1
ATOM 651 C C . TRP A 1 87 ? -10.278 -19.121 8.582 1.00 96.94 87 TRP A C 1
ATOM 653 O O . TRP A 1 87 ? -9.522 -18.697 7.710 1.00 96.94 87 TRP A O 1
ATOM 663 N N . LEU A 1 88 ? -11.217 -20.041 8.342 1.00 97.62 88 LEU A N 1
ATOM 664 C CA . LEU A 1 88 ? -11.418 -20.638 7.025 1.00 97.62 88 LEU A CA 1
ATOM 665 C C . LEU A 1 88 ? -11.873 -19.589 6.011 1.00 97.62 88 LEU A C 1
ATOM 667 O O . LEU A 1 88 ? -11.381 -19.590 4.890 1.00 97.62 88 LEU A O 1
ATOM 671 N N . ASN A 1 89 ? -12.767 -18.683 6.407 1.00 97.12 89 ASN A N 1
ATOM 672 C CA . ASN A 1 89 ? -13.241 -17.604 5.553 1.00 97.12 89 ASN A CA 1
ATOM 673 C C . ASN A 1 89 ? -12.071 -16.720 5.115 1.00 97.12 89 ASN A C 1
ATOM 675 O O . ASN A 1 89 ? -11.823 -16.633 3.919 1.00 97.12 89 ASN A O 1
ATOM 679 N N . VAL A 1 90 ? -11.282 -16.175 6.051 1.00 97.00 90 VAL A N 1
ATOM 680 C CA . VAL A 1 90 ? -10.099 -15.365 5.705 1.00 97.00 90 VAL A CA 1
ATOM 681 C C . VAL A 1 90 ? -9.138 -16.146 4.805 1.00 97.00 90 VAL A C 1
ATOM 683 O O . VAL A 1 90 ? -8.739 -15.633 3.764 1.00 97.00 90 VAL A O 1
ATOM 686 N N . ALA A 1 91 ? -8.808 -17.394 5.152 1.00 97.06 91 ALA A N 1
ATOM 687 C CA . ALA A 1 91 ? -7.879 -18.207 4.369 1.00 97.06 91 ALA A CA 1
ATOM 688 C C . ALA A 1 91 ? -8.374 -18.444 2.931 1.00 97.06 91 ALA A C 1
ATOM 690 O O . ALA A 1 91 ? -7.653 -18.150 1.979 1.00 97.06 91 ALA A O 1
ATOM 691 N N . VAL A 1 92 ? -9.614 -18.915 2.761 1.00 97.38 92 VAL A N 1
ATOM 692 C CA . VAL A 1 92 ? -10.223 -19.146 1.439 1.00 97.38 92 VAL A CA 1
ATOM 693 C C . VAL A 1 92 ? -10.315 -17.838 0.658 1.00 97.38 92 VAL A C 1
ATOM 695 O O . VAL A 1 92 ? -9.961 -17.792 -0.515 1.00 97.38 92 VAL A O 1
ATOM 698 N N . SER A 1 93 ? -10.740 -16.760 1.310 1.00 96.00 93 SER A N 1
ATOM 699 C CA . SER A 1 93 ? -10.929 -15.444 0.702 1.00 96.00 93 SER A CA 1
ATOM 700 C C . SER A 1 93 ? -9.607 -14.851 0.189 1.00 96.00 93 SER A C 1
ATOM 702 O O . SER A 1 93 ? -9.568 -14.291 -0.910 1.00 96.00 93 SER A O 1
ATOM 704 N N . LEU A 1 94 ? -8.504 -15.015 0.930 1.00 96.06 94 LEU A N 1
ATOM 705 C CA . LEU A 1 94 ? -7.166 -14.609 0.484 1.00 96.06 94 LEU A CA 1
ATOM 706 C C . LEU A 1 94 ? -6.641 -15.506 -0.646 1.00 96.06 94 LEU A C 1
ATOM 708 O O . LEU A 1 94 ? -6.147 -14.988 -1.645 1.00 96.06 94 LEU A O 1
ATOM 712 N N . VAL A 1 95 ? -6.792 -16.832 -0.537 1.00 96.62 95 VAL A N 1
ATOM 713 C CA . VAL A 1 95 ? -6.354 -17.777 -1.583 1.00 96.62 95 VAL A CA 1
ATOM 714 C C . VAL A 1 95 ? -7.072 -17.504 -2.903 1.00 96.62 95 VAL A C 1
ATOM 716 O O . VAL A 1 95 ? -6.418 -17.390 -3.936 1.00 96.62 95 VAL A O 1
ATOM 719 N N . VAL A 1 96 ? -8.397 -17.332 -2.874 1.00 96.88 96 VAL A N 1
ATOM 720 C CA . VAL A 1 96 ? -9.193 -17.029 -4.072 1.00 96.88 96 VAL A CA 1
ATOM 721 C C . VAL A 1 96 ? -8.729 -15.726 -4.725 1.00 96.88 96 VAL A C 1
ATOM 723 O O . VAL A 1 96 ? -8.557 -15.696 -5.940 1.00 96.88 96 VAL A O 1
ATOM 726 N N . ARG A 1 97 ? -8.456 -14.672 -3.940 1.00 95.31 97 ARG A N 1
ATOM 727 C CA . ARG A 1 97 ? -7.903 -13.406 -4.453 1.00 95.31 97 ARG A CA 1
ATOM 728 C C . ARG A 1 97 ? -6.566 -13.595 -5.148 1.00 95.31 97 ARG A C 1
ATOM 730 O O . ARG A 1 97 ? -6.417 -13.157 -6.282 1.00 95.31 97 ARG A O 1
ATOM 737 N N . VAL A 1 98 ? -5.612 -14.251 -4.490 1.00 94.44 98 VAL A N 1
ATOM 738 C CA . VAL A 1 98 ? -4.262 -14.447 -5.038 1.00 94.44 98 VAL A CA 1
ATOM 739 C C . VAL A 1 98 ? -4.303 -15.286 -6.313 1.00 94.44 98 VAL A C 1
ATOM 741 O O . VAL A 1 98 ? -3.702 -14.900 -7.314 1.00 94.44 98 VAL A O 1
ATOM 744 N N . VAL A 1 99 ? -5.034 -16.405 -6.293 1.00 95.25 99 VAL A N 1
ATOM 745 C CA . VAL A 1 99 ? -5.121 -17.330 -7.431 1.00 95.25 99 VAL A CA 1
ATOM 746 C C . VAL A 1 99 ? -5.837 -16.683 -8.610 1.00 95.25 99 VAL A C 1
ATOM 748 O O . VAL A 1 99 ? -5.327 -16.739 -9.724 1.00 95.25 99 VAL A O 1
ATOM 751 N N . HIS A 1 100 ? -6.991 -16.052 -8.377 1.00 95.38 100 HIS A N 1
ATOM 752 C CA . HIS A 1 100 ? -7.777 -15.466 -9.460 1.00 95.38 100 HIS A CA 1
ATOM 753 C C . HIS A 1 100 ? -7.091 -14.241 -10.075 1.00 95.38 100 HIS A C 1
ATOM 755 O O . HIS A 1 100 ? -7.057 -14.113 -11.294 1.00 95.38 100 HIS A O 1
ATOM 761 N N . ARG A 1 101 ? -6.498 -13.370 -9.246 1.00 92.94 101 ARG A N 1
ATOM 762 C CA . ARG A 1 101 ? -5.740 -12.198 -9.706 1.00 92.94 101 ARG A CA 1
ATOM 763 C C . ARG A 1 101 ? -4.478 -12.584 -10.484 1.00 92.94 101 ARG A C 1
ATOM 765 O O . ARG A 1 101 ? -4.088 -11.885 -11.413 1.00 92.94 101 ARG A O 1
ATOM 772 N N . GLY A 1 102 ? -3.785 -13.645 -10.069 1.00 92.38 102 GLY A N 1
ATOM 773 C CA . GLY A 1 102 ? -2.521 -14.056 -10.676 1.00 92.38 102 GLY A CA 1
ATOM 774 C C . GLY A 1 102 ? -1.426 -12.972 -10.577 1.00 92.38 102 GLY A C 1
ATOM 775 O O . GLY A 1 102 ? -1.261 -12.368 -9.504 1.00 92.38 102 GLY A O 1
ATOM 776 N N . PRO A 1 103 ? -0.658 -12.721 -11.660 1.00 91.19 103 PRO A N 1
ATOM 777 C CA . PRO A 1 103 ? 0.469 -11.781 -11.664 1.00 91.19 103 PRO A CA 1
ATOM 778 C C . PRO A 1 103 ? 0.047 -10.305 -11.757 1.00 91.19 103 PRO A C 1
ATOM 780 O O . PRO A 1 103 ? 0.897 -9.420 -11.638 1.00 91.19 103 PRO A O 1
ATOM 783 N N . TYR A 1 104 ? -1.241 -10.025 -11.975 1.00 92.75 104 TYR A N 1
ATOM 784 C CA . TYR A 1 104 ? -1.747 -8.686 -12.267 1.00 92.75 104 TYR A CA 1
ATOM 785 C C . TYR A 1 104 ? -1.863 -7.831 -10.997 1.00 92.75 104 TYR A C 1
ATOM 787 O O . TYR A 1 104 ? -2.918 -7.725 -10.374 1.00 92.75 104 TYR A O 1
ATOM 795 N N . VAL A 1 105 ? -0.745 -7.225 -10.609 1.00 90.50 105 VAL A N 1
ATOM 796 C CA . VAL A 1 105 ? -0.585 -6.326 -9.450 1.00 90.50 105 VAL A CA 1
ATOM 797 C C . VAL A 1 105 ? -0.294 -4.907 -9.967 1.00 90.50 105 VAL A C 1
ATOM 799 O O . VAL A 1 105 ? 0.406 -4.835 -10.969 1.00 90.50 105 VAL A O 1
ATOM 802 N N . PRO A 1 106 ? -0.735 -3.796 -9.353 1.00 87.50 106 PRO A N 1
ATOM 803 C CA . PRO A 1 106 ? -0.321 -2.435 -9.692 1.00 87.50 106 PRO A CA 1
ATOM 804 C C . PRO A 1 106 ? 1.184 -2.242 -9.551 1.00 87.50 106 PRO A C 1
ATOM 806 O O . PRO A 1 106 ? 1.819 -2.904 -8.730 1.00 87.50 106 PRO A O 1
ATOM 809 N N . GLY A 1 107 ? 1.772 -1.344 -10.346 1.00 86.19 107 GLY A N 1
ATOM 810 C CA . GLY A 1 107 ? 3.206 -1.053 -10.253 1.00 86.19 107 GLY A CA 1
ATOM 811 C C . GLY A 1 107 ? 3.600 -0.447 -8.908 1.00 86.19 107 GLY A C 1
ATOM 812 O O . GLY A 1 107 ? 4.687 -0.741 -8.414 1.00 86.19 107 GLY A O 1
ATOM 813 N N . TRP A 1 108 ? 2.684 0.287 -8.266 1.00 82.75 108 TRP A N 1
ATOM 814 C CA . TRP A 1 108 ? 2.859 0.884 -6.938 1.00 82.75 108 TRP A CA 1
ATOM 815 C C . TRP A 1 108 ? 3.427 -0.074 -5.890 1.00 82.75 108 TRP A C 1
ATOM 817 O O . TRP A 1 108 ? 4.331 0.299 -5.141 1.00 82.75 108 TRP A O 1
ATOM 827 N N . ASP A 1 109 ? 2.963 -1.326 -5.868 1.00 86.75 109 ASP A N 1
ATOM 828 C CA . ASP A 1 109 ? 3.424 -2.315 -4.892 1.00 86.75 109 ASP A CA 1
ATOM 829 C C . ASP A 1 109 ? 4.921 -2.665 -5.054 1.00 86.75 109 ASP A C 1
ATOM 831 O O . ASP A 1 109 ? 5.534 -3.143 -4.101 1.00 86.75 109 ASP A O 1
ATOM 835 N N . PHE A 1 110 ? 5.547 -2.394 -6.207 1.00 89.38 110 PHE A N 1
ATOM 836 C CA . PHE A 1 110 ? 6.939 -2.772 -6.503 1.00 89.38 110 PHE A CA 1
ATOM 837 C C . PHE A 1 110 ? 7.946 -1.633 -6.349 1.00 89.38 110 PHE A C 1
ATOM 839 O O . PHE A 1 110 ? 9.131 -1.907 -6.158 1.00 89.38 110 PHE A O 1
ATOM 846 N N . VAL A 1 111 ? 7.507 -0.375 -6.407 1.00 87.62 111 VAL A N 1
ATOM 847 C CA . VAL A 1 111 ? 8.397 0.795 -6.483 1.00 87.62 111 VAL A CA 1
ATOM 848 C C . VAL A 1 111 ? 9.333 0.900 -5.275 1.00 87.62 111 VAL A C 1
ATOM 850 O O . VAL A 1 111 ? 10.553 0.971 -5.444 1.00 87.62 111 VAL A O 1
ATOM 853 N N . GLY A 1 112 ? 8.783 0.829 -4.057 1.00 87.12 112 GLY A N 1
ATOM 854 C CA . GLY A 1 112 ? 9.564 0.839 -2.808 1.00 87.12 112 GLY A CA 1
ATOM 855 C C . GLY A 1 112 ? 10.528 -0.329 -2.688 1.00 87.12 112 GLY A C 1
ATOM 856 O O . GLY A 1 112 ? 11.693 -0.154 -2.328 1.00 87.12 112 GLY A O 1
ATOM 857 N N . ALA A 1 113 ? 10.083 -1.520 -3.076 1.00 90.75 113 ALA A N 1
ATOM 858 C CA . ALA A 1 113 ? 10.915 -2.707 -3.010 1.00 90.75 113 ALA A CA 1
ATOM 859 C C . ALA A 1 113 ? 12.075 -2.648 -4.009 1.00 90.75 113 ALA A C 1
ATOM 861 O O . ALA A 1 113 ? 13.202 -3.000 -3.666 1.00 90.75 113 ALA A O 1
ATOM 862 N N . ALA A 1 114 ? 11.822 -2.180 -5.232 1.00 92.44 114 ALA A N 1
ATOM 863 C CA . ALA A 1 114 ? 12.859 -2.000 -6.236 1.00 92.44 114 ALA A CA 1
ATOM 864 C C . ALA A 1 114 ? 13.895 -0.961 -5.779 1.00 92.44 114 ALA A C 1
ATOM 866 O O . ALA A 1 114 ? 15.095 -1.222 -5.862 1.00 92.44 114 ALA A O 1
ATOM 867 N N . HIS A 1 115 ? 13.450 0.153 -5.189 1.00 90.31 115 HIS A N 1
ATOM 868 C CA . HIS A 1 115 ? 14.356 1.115 -4.563 1.00 90.31 115 HIS A CA 1
ATOM 869 C C . HIS A 1 115 ? 15.179 0.469 -3.431 1.00 90.31 115 HIS A C 1
ATOM 871 O O . HIS A 1 115 ? 16.400 0.606 -3.385 1.00 90.31 115 HIS A O 1
ATOM 877 N N . GLY A 1 116 ? 14.539 -0.305 -2.549 1.00 91.50 116 GLY A N 1
ATOM 878 C CA . GLY A 1 116 ? 15.222 -1.023 -1.472 1.00 91.50 116 GLY A CA 1
ATOM 879 C C . GLY A 1 116 ? 16.299 -1.987 -1.976 1.00 91.50 116 GLY A C 1
ATOM 880 O O . GLY A 1 116 ? 17.388 -2.044 -1.408 1.00 91.50 116 GLY A O 1
ATOM 881 N N . LEU A 1 117 ? 16.038 -2.694 -3.081 1.00 94.38 117 LEU A N 1
ATOM 882 C CA . LEU A 1 117 ? 17.020 -3.563 -3.733 1.00 94.38 117 LEU A CA 1
ATOM 883 C C . LEU A 1 117 ? 18.203 -2.749 -4.274 1.00 94.38 117 LEU A C 1
ATOM 885 O O . LEU A 1 117 ? 19.354 -3.171 -4.142 1.00 94.38 117 LEU A O 1
ATOM 889 N N . PHE A 1 118 ? 17.944 -1.576 -4.857 1.00 92.81 118 PHE A N 1
ATOM 890 C CA . PHE A 1 118 ? 18.994 -0.661 -5.301 1.00 92.81 118 PHE A CA 1
ATOM 891 C C . PHE A 1 118 ? 19.874 -0.193 -4.141 1.00 92.81 118 PHE A C 1
ATOM 893 O O . PHE A 1 118 ? 21.094 -0.350 -4.213 1.00 92.81 118 PHE A O 1
ATOM 900 N N . LEU A 1 119 ? 19.281 0.289 -3.046 1.00 91.69 119 LEU A N 1
ATOM 901 C CA . LEU A 1 119 ? 20.030 0.704 -1.857 1.00 91.69 119 LEU A CA 1
ATOM 902 C C . LEU A 1 119 ? 20.871 -0.441 -1.283 1.00 91.69 119 LEU A C 1
ATOM 904 O O . LEU A 1 119 ? 22.066 -0.264 -1.050 1.00 91.69 119 LEU A O 1
ATOM 908 N N . ALA A 1 120 ? 20.265 -1.619 -1.107 1.00 93.44 120 ALA A N 1
ATOM 909 C CA . ALA A 1 120 ? 20.927 -2.801 -0.560 1.00 93.44 120 ALA A CA 1
ATOM 910 C C . ALA A 1 120 ? 22.123 -3.264 -1.405 1.00 93.44 120 ALA A C 1
ATOM 912 O O . ALA A 1 120 ? 23.072 -3.830 -0.866 1.00 93.44 120 ALA A O 1
ATOM 913 N N . SER A 1 121 ? 22.070 -3.030 -2.718 1.00 94.69 121 SER A N 1
ATOM 914 C CA . SER A 1 121 ? 23.094 -3.497 -3.656 1.00 94.69 121 SER A CA 1
ATOM 915 C C . SER A 1 121 ? 24.195 -2.471 -3.919 1.00 94.69 121 SER A C 1
ATOM 917 O O . SER A 1 121 ? 25.291 -2.853 -4.317 1.00 94.69 121 SER A O 1
ATOM 919 N N . THR A 1 122 ? 23.925 -1.179 -3.709 1.00 93.00 122 THR A N 1
ATOM 920 C CA . THR A 1 122 ? 24.845 -0.095 -4.102 1.00 93.00 122 THR A CA 1
ATOM 921 C C . THR A 1 122 ? 25.422 0.698 -2.934 1.00 93.00 122 THR A C 1
ATOM 923 O O . THR A 1 122 ? 26.395 1.430 -3.118 1.00 93.00 122 THR A O 1
ATOM 926 N N . ARG A 1 123 ? 24.858 0.574 -1.726 1.00 91.44 123 ARG A N 1
ATOM 927 C CA . ARG A 1 123 ? 25.251 1.390 -0.571 1.00 91.44 123 ARG A CA 1
ATOM 928 C C . ARG A 1 123 ? 25.671 0.536 0.619 1.00 91.44 123 ARG A C 1
ATOM 930 O O . ARG A 1 123 ? 25.188 -0.571 0.833 1.00 91.44 123 ARG A O 1
ATOM 937 N N . SER A 1 124 ? 26.566 1.084 1.440 1.00 92.06 124 SER A N 1
ATOM 938 C CA . SER A 1 124 ? 26.910 0.477 2.729 1.00 92.06 124 SER A CA 1
ATOM 939 C C . SER A 1 124 ? 25.754 0.634 3.729 1.00 92.06 124 SER A C 1
ATOM 941 O O . SER A 1 124 ? 25.007 1.610 3.635 1.00 92.06 124 SER A O 1
ATOM 943 N N . PRO A 1 125 ? 25.626 -0.235 4.752 1.00 89.06 125 PRO A N 1
ATOM 944 C CA . PRO A 1 125 ? 24.564 -0.118 5.755 1.00 89.06 125 PRO A CA 1
ATOM 945 C C . PRO A 1 125 ? 24.486 1.268 6.410 1.00 89.06 125 PRO A C 1
ATOM 947 O O . PRO A 1 125 ? 23.400 1.805 6.607 1.00 89.06 125 PRO A O 1
ATOM 950 N N . ARG A 1 126 ? 25.643 1.889 6.682 1.00 91.56 126 ARG A N 1
ATOM 951 C CA . ARG A 1 126 ? 25.710 3.254 7.221 1.00 91.56 126 ARG A CA 1
ATOM 952 C C . ARG A 1 126 ? 25.142 4.280 6.241 1.00 91.56 126 ARG A C 1
ATOM 954 O O . ARG A 1 126 ? 24.369 5.131 6.659 1.00 91.56 126 ARG A O 1
ATOM 961 N N . ALA A 1 127 ? 25.507 4.189 4.962 1.00 90.44 127 ALA A N 1
ATOM 962 C CA . ALA A 1 127 ? 24.999 5.090 3.933 1.00 90.44 127 ALA A CA 1
ATOM 963 C C . ALA A 1 127 ? 23.488 4.923 3.713 1.00 90.44 127 ALA A C 1
ATOM 965 O O . ALA A 1 127 ? 22.811 5.904 3.431 1.00 90.44 127 ALA A O 1
ATOM 966 N N . ILE A 1 128 ? 22.949 3.712 3.890 1.00 88.19 128 ILE A N 1
ATOM 967 C CA . ILE A 1 128 ? 21.501 3.485 3.823 1.00 88.19 128 ILE A CA 1
ATOM 968 C C . ILE A 1 128 ? 20.790 4.154 5.002 1.00 88.19 128 ILE A C 1
ATOM 970 O O . ILE A 1 128 ? 19.813 4.863 4.793 1.00 88.19 128 ILE A O 1
ATOM 974 N N . VAL A 1 129 ? 21.292 3.983 6.229 1.00 86.06 129 VAL A N 1
ATOM 975 C CA . VAL A 1 129 ? 20.707 4.647 7.407 1.00 86.06 129 VAL A CA 1
ATOM 976 C C . VAL A 1 129 ? 20.760 6.167 7.261 1.00 86.06 129 VAL A C 1
ATOM 978 O O . VAL A 1 129 ? 19.750 6.826 7.483 1.00 86.06 129 VAL A O 1
ATOM 981 N N . SER A 1 130 ? 21.904 6.723 6.846 1.00 87.62 130 SER A N 1
ATOM 982 C CA . SER A 1 130 ? 22.030 8.159 6.568 1.00 87.62 130 SER A CA 1
ATOM 983 C C . SER A 1 130 ? 21.017 8.620 5.524 1.00 87.62 130 SER A C 1
ATOM 985 O O . SER A 1 130 ? 20.299 9.580 5.771 1.00 87.62 130 SER A O 1
ATOM 987 N N . TYR A 1 131 ? 20.884 7.884 4.418 1.00 84.81 131 TYR A N 1
ATOM 988 C CA . TYR A 1 131 ? 19.930 8.215 3.365 1.00 84.81 131 TYR A CA 1
ATOM 989 C C . TYR A 1 131 ? 18.478 8.215 3.858 1.00 84.81 131 TYR A C 1
ATOM 991 O O . TYR A 1 131 ? 17.752 9.170 3.600 1.00 84.81 131 TYR A O 1
ATOM 999 N N . LEU A 1 132 ? 18.065 7.188 4.610 1.00 81.69 132 LEU A N 1
ATOM 1000 C CA . LEU A 1 132 ? 16.711 7.114 5.168 1.00 81.69 132 LEU A CA 1
ATOM 1001 C C . LEU A 1 132 ? 16.433 8.265 6.146 1.00 81.69 132 LEU A C 1
ATOM 1003 O O . LEU A 1 132 ? 15.344 8.825 6.126 1.00 81.69 132 LEU A O 1
ATOM 1007 N N . LEU A 1 133 ? 17.413 8.654 6.968 1.00 81.88 133 LEU A N 1
ATOM 1008 C CA . LEU A 1 133 ? 17.275 9.781 7.899 1.00 81.88 133 LEU A CA 1
ATOM 1009 C C . LEU A 1 133 ? 17.225 11.138 7.183 1.00 81.88 133 LEU A C 1
ATOM 1011 O O . LEU A 1 133 ? 16.476 12.021 7.599 1.00 81.88 133 LEU A O 1
ATOM 1015 N N . GLU A 1 134 ? 18.008 11.307 6.117 1.00 83.31 134 GLU A N 1
ATOM 1016 C CA . GLU A 1 134 ? 18.012 12.519 5.288 1.00 83.31 134 GLU A CA 1
ATOM 1017 C C . GLU A 1 134 ? 16.674 12.713 4.562 1.00 83.31 134 GLU A C 1
ATOM 1019 O O . GLU A 1 134 ? 16.201 13.843 4.451 1.00 83.31 134 GLU A O 1
ATOM 1024 N N . HIS A 1 135 ? 16.032 11.619 4.138 1.00 78.94 135 HIS A N 1
ATOM 1025 C CA . HIS A 1 135 ? 14.802 11.653 3.340 1.00 78.94 135 HIS A CA 1
ATOM 1026 C C . HIS A 1 135 ? 13.526 11.344 4.143 1.00 78.94 135 HIS A C 1
ATOM 1028 O O . HIS A 1 135 ? 12.440 11.300 3.570 1.00 78.94 135 HIS A O 1
ATOM 1034 N N . GLN A 1 136 ? 13.608 11.186 5.471 1.00 76.19 136 GLN A N 1
ATOM 1035 C CA . GLN A 1 136 ? 12.464 10.825 6.332 1.00 76.19 136 GLN A CA 1
ATOM 1036 C C . GLN A 1 136 ? 11.273 11.805 6.234 1.00 76.19 136 GLN A C 1
ATOM 1038 O O . GLN A 1 136 ? 10.123 11.423 6.437 1.00 76.19 136 GLN A O 1
ATOM 1043 N N . PHE A 1 137 ? 11.547 13.077 5.920 1.00 75.69 137 PHE A N 1
ATOM 1044 C CA . PHE A 1 137 ? 10.540 14.129 5.739 1.00 75.69 137 PHE A CA 1
ATOM 1045 C C . PHE A 1 137 ? 10.445 14.611 4.286 1.00 75.69 137 PHE A C 1
ATOM 1047 O O . PHE A 1 137 ? 9.797 15.625 4.019 1.00 75.69 137 PHE A O 1
ATOM 1054 N N . ASP A 1 138 ? 11.097 13.921 3.346 1.00 73.88 138 ASP A N 1
ATOM 1055 C CA . ASP A 1 138 ? 11.049 14.295 1.939 1.00 73.88 138 ASP A CA 1
ATOM 1056 C C . ASP A 1 138 ? 9.691 13.924 1.344 1.00 73.88 138 ASP A C 1
ATOM 1058 O O . ASP A 1 138 ? 9.429 12.796 0.927 1.00 73.88 138 ASP A O 1
ATOM 1062 N N . THR A 1 139 ? 8.806 14.911 1.288 1.00 65.00 139 THR A N 1
ATOM 1063 C CA . THR A 1 139 ? 7.439 14.742 0.799 1.00 65.00 139 THR A CA 1
ATOM 1064 C C . THR A 1 139 ? 7.338 14.246 -0.645 1.00 65.00 139 THR A C 1
ATOM 1066 O O . THR A 1 139 ? 6.283 13.733 -0.994 1.00 65.00 139 THR A O 1
ATOM 1069 N N . ALA A 1 140 ? 8.391 14.346 -1.469 1.00 61.44 140 ALA A N 1
ATOM 1070 C CA . ALA A 1 140 ? 8.394 13.792 -2.826 1.00 61.44 140 ALA A CA 1
ATOM 1071 C C . ALA A 1 140 ? 8.654 12.272 -2.852 1.00 61.44 140 ALA A C 1
ATOM 1073 O O . ALA A 1 140 ? 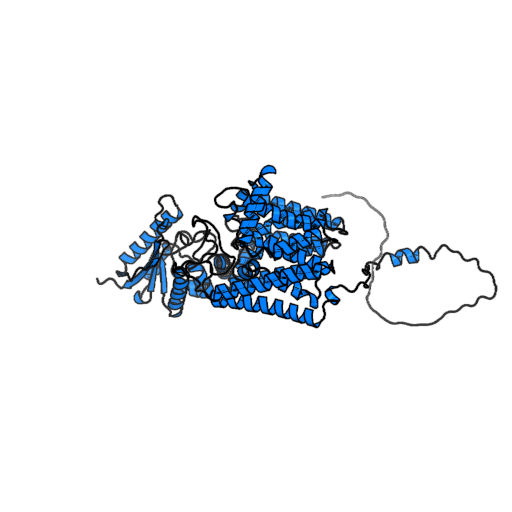8.283 11.597 -3.812 1.00 61.44 140 ALA A O 1
ATOM 1074 N N . PHE A 1 141 ? 9.258 11.738 -1.786 1.00 61.81 141 PHE A N 1
ATOM 1075 C CA . PHE A 1 141 ? 9.681 10.342 -1.672 1.00 61.81 141 PHE A CA 1
ATOM 1076 C C . PHE A 1 141 ? 9.033 9.578 -0.506 1.00 61.81 141 PHE A C 1
ATOM 1078 O O . PHE A 1 141 ? 9.121 8.350 -0.458 1.00 61.81 141 PHE A O 1
ATOM 1085 N N . THR A 1 142 ? 8.382 10.275 0.432 1.00 56.81 142 THR A N 1
ATOM 1086 C CA . THR A 1 142 ? 7.880 9.716 1.706 1.00 56.81 142 THR A CA 1
ATOM 1087 C C . THR A 1 142 ? 6.946 8.510 1.574 1.00 56.81 142 THR A C 1
ATOM 1089 O O . THR A 1 142 ? 6.822 7.745 2.523 1.00 56.81 142 THR A O 1
ATOM 1092 N N . TRP A 1 143 ? 6.306 8.291 0.424 1.00 59.28 143 TRP A N 1
ATOM 1093 C CA . TRP A 1 143 ? 5.456 7.117 0.182 1.00 59.28 143 TRP A CA 1
ATOM 1094 C C . TRP A 1 143 ? 6.210 5.887 -0.369 1.00 59.28 143 TRP A C 1
ATOM 1096 O O . TRP A 1 143 ? 5.631 4.806 -0.424 1.00 59.28 143 TRP A O 1
ATOM 1106 N N . ILE A 1 144 ? 7.483 6.026 -0.767 1.00 57.53 144 ILE A N 1
ATOM 1107 C CA . ILE A 1 144 ? 8.343 4.960 -1.331 1.00 57.53 144 ILE A CA 1
ATOM 1108 C C . ILE A 1 144 ? 9.580 4.687 -0.460 1.00 57.53 144 ILE A C 1
ATOM 1110 O O . ILE A 1 144 ? 10.010 3.537 -0.352 1.00 57.53 144 ILE A O 1
ATOM 1114 N N . LEU A 1 145 ? 10.138 5.714 0.191 1.00 57.38 145 LEU A N 1
ATOM 1115 C CA . LEU A 1 145 ? 11.353 5.641 1.015 1.00 57.38 145 LEU A CA 1
ATOM 1116 C C . LEU A 1 145 ? 11.061 5.347 2.481 1.00 57.38 145 LEU A C 1
ATOM 1118 O O . LEU A 1 145 ? 11.492 6.064 3.381 1.00 57.38 145 LEU A O 1
ATOM 1122 N N . THR A 1 146 ? 10.334 4.267 2.727 1.00 62.97 146 THR A N 1
ATOM 1123 C CA . THR A 1 146 ? 10.025 3.858 4.093 1.00 62.97 146 THR A CA 1
ATOM 1124 C C . THR A 1 146 ? 10.785 2.592 4.437 1.00 62.97 146 THR A C 1
ATOM 1126 O O . THR A 1 146 ? 10.976 1.733 3.574 1.00 62.97 146 THR A O 1
ATOM 1129 N N . ALA A 1 147 ? 11.200 2.432 5.698 1.00 62.78 147 ALA A N 1
ATOM 1130 C CA . ALA A 1 147 ? 11.842 1.196 6.159 1.00 62.78 147 ALA A CA 1
ATOM 1131 C C . ALA A 1 147 ? 10.987 -0.051 5.832 1.00 62.78 147 ALA A C 1
ATOM 1133 O O . ALA A 1 147 ? 11.525 -1.123 5.545 1.00 62.78 147 ALA A O 1
ATOM 1134 N N . LEU A 1 148 ? 9.658 0.114 5.834 1.00 69.25 148 LEU A N 1
ATOM 1135 C CA . LEU A 1 148 ? 8.671 -0.916 5.508 1.00 69.25 148 LEU A CA 1
ATOM 1136 C C . LEU A 1 148 ? 8.649 -1.226 4.005 1.00 69.25 148 LEU A C 1
ATOM 1138 O O . LEU A 1 148 ? 8.652 -2.393 3.621 1.00 69.25 148 LEU A O 1
ATOM 1142 N N . SER A 1 149 ? 8.719 -0.192 3.169 1.00 72.75 149 SER A N 1
ATOM 1143 C CA . SER A 1 149 ? 8.683 -0.291 1.710 1.00 72.75 149 SER A CA 1
ATOM 1144 C C . SER A 1 149 ? 10.017 -0.756 1.112 1.00 72.75 149 SER A C 1
ATOM 1146 O O . SER A 1 149 ? 10.002 -1.364 0.044 1.00 72.75 149 SER A O 1
ATOM 1148 N N . VAL A 1 150 ? 11.159 -0.543 1.789 1.00 80.00 150 VAL A N 1
ATOM 1149 C CA . VAL A 1 150 ? 12.489 -1.000 1.320 1.00 80.00 150 VAL A CA 1
ATOM 1150 C C . VAL A 1 150 ? 12.874 -2.399 1.807 1.00 80.00 150 VAL A C 1
ATOM 1152 O O . VAL A 1 150 ? 13.653 -3.078 1.134 1.00 80.00 150 VAL A O 1
ATOM 1155 N N . LEU A 1 151 ? 12.311 -2.875 2.929 1.00 88.00 151 LEU A N 1
ATOM 1156 C CA . LEU A 1 151 ? 12.523 -4.236 3.448 1.00 88.00 151 LEU A CA 1
ATOM 1157 C C . LEU A 1 151 ? 12.366 -5.349 2.388 1.00 88.00 151 LEU A C 1
ATOM 1159 O O . LEU A 1 151 ? 13.225 -6.233 2.340 1.00 88.00 151 LEU A O 1
ATOM 1163 N N . PRO A 1 152 ? 11.347 -5.332 1.507 1.00 90.31 152 PRO A N 1
ATOM 1164 C CA . PRO A 1 152 ? 11.198 -6.357 0.481 1.00 90.31 152 PRO A CA 1
ATOM 1165 C C . PRO A 1 152 ? 12.363 -6.342 -0.513 1.00 90.31 152 PRO A C 1
ATOM 1167 O O . PRO A 1 152 ? 12.768 -7.392 -1.003 1.00 90.31 152 PRO A O 1
ATOM 1170 N N . GLY A 1 153 ? 12.942 -5.167 -0.767 1.00 91.38 153 GLY A N 1
ATOM 1171 C CA . GLY A 1 153 ? 14.130 -4.999 -1.594 1.00 91.38 153 GLY A CA 1
ATOM 1172 C C . GLY A 1 153 ? 15.384 -5.626 -0.989 1.00 91.38 153 GLY A C 1
ATOM 1173 O O . GLY A 1 153 ? 16.139 -6.294 -1.692 1.00 91.38 153 GLY A O 1
ATOM 1174 N N . PHE A 1 154 ? 15.572 -5.504 0.328 1.00 91.31 154 PHE A N 1
ATOM 1175 C CA . PHE A 1 154 ? 16.650 -6.205 1.038 1.00 91.31 154 PHE A CA 1
ATOM 1176 C C . PHE A 1 154 ? 16.499 -7.728 0.965 1.00 91.31 154 PHE A C 1
ATOM 1178 O O . PHE A 1 154 ? 17.486 -8.442 0.781 1.00 91.31 154 PHE A O 1
ATOM 1185 N N . LEU A 1 155 ? 15.267 -8.234 1.074 1.00 94.19 155 LEU A N 1
ATOM 1186 C CA . LEU A 1 155 ? 14.987 -9.661 0.898 1.00 94.19 155 LEU A CA 1
ATOM 1187 C C . LEU A 1 155 ? 15.258 -10.099 -0.549 1.00 94.19 155 LEU A C 1
ATOM 1189 O O . LEU A 1 155 ? 15.898 -11.130 -0.764 1.00 94.19 155 LEU A O 1
ATOM 1193 N N . ALA A 1 156 ? 14.865 -9.281 -1.531 1.00 94.94 156 ALA A N 1
ATOM 1194 C CA . ALA A 1 156 ? 15.143 -9.509 -2.948 1.00 94.94 156 ALA A CA 1
ATOM 1195 C C . ALA A 1 156 ? 16.646 -9.492 -3.271 1.00 94.94 156 ALA A C 1
ATOM 1197 O O . ALA A 1 156 ? 17.088 -10.243 -4.137 1.00 94.94 156 ALA A O 1
ATOM 1198 N N . ALA A 1 157 ? 17.452 -8.707 -2.546 1.00 94.44 157 ALA A N 1
ATOM 1199 C CA . ALA A 1 157 ? 18.906 -8.687 -2.719 1.00 94.44 157 ALA A CA 1
ATOM 1200 C C . ALA A 1 157 ? 19.541 -10.045 -2.386 1.00 94.44 157 ALA A C 1
ATOM 1202 O O . ALA A 1 157 ? 20.553 -10.424 -2.976 1.00 94.44 157 ALA A O 1
ATOM 1203 N N . ARG A 1 158 ? 18.933 -10.805 -1.462 1.00 94.38 158 ARG A N 1
ATOM 1204 C CA . ARG A 1 158 ? 19.389 -12.152 -1.099 1.00 94.38 158 ARG A CA 1
ATOM 1205 C C . ARG A 1 158 ? 18.737 -13.252 -1.931 1.00 94.38 158 ARG A C 1
ATOM 1207 O O . ARG A 1 158 ? 19.420 -14.217 -2.283 1.00 94.38 158 ARG A O 1
ATOM 1214 N N . TRP A 1 159 ? 17.442 -13.110 -2.203 1.00 95.88 159 TRP A N 1
ATOM 1215 C CA . TRP A 1 159 ? 16.620 -14.049 -2.961 1.00 95.88 159 TRP A CA 1
ATOM 1216 C C . TRP A 1 159 ? 15.735 -13.281 -3.945 1.00 95.88 159 TRP A C 1
ATOM 1218 O O . TRP A 1 159 ? 14.620 -12.901 -3.577 1.00 95.88 159 TRP A O 1
ATOM 1228 N N . PRO A 1 160 ? 16.212 -13.053 -5.179 1.00 96.06 160 PRO A N 1
ATOM 1229 C CA . PRO A 1 160 ? 15.467 -12.308 -6.186 1.00 96.06 160 PRO A CA 1
ATOM 1230 C C . PRO A 1 160 ? 14.066 -12.886 -6.401 1.00 96.06 160 PRO A C 1
ATOM 1232 O O . PRO A 1 160 ? 13.896 -14.078 -6.662 1.00 96.06 160 PRO A O 1
ATOM 1235 N N . SER A 1 161 ? 13.051 -12.047 -6.206 1.00 93.69 161 SER A N 1
ATOM 1236 C CA . SER A 1 161 ? 11.643 -12.397 -6.366 1.00 93.69 161 SER A CA 1
ATOM 1237 C C . SER A 1 161 ? 10.782 -11.141 -6.338 1.00 93.69 161 SER A C 1
ATOM 1239 O O . SER A 1 161 ? 10.874 -10.326 -5.419 1.00 93.69 161 SER A O 1
ATOM 1241 N N . ALA A 1 162 ? 9.854 -11.040 -7.287 1.00 90.75 162 ALA A N 1
ATOM 1242 C CA . ALA A 1 162 ? 8.837 -9.992 -7.295 1.00 90.75 162 ALA A CA 1
ATOM 1243 C C . ALA A 1 162 ? 7.732 -10.202 -6.232 1.00 90.75 162 ALA A C 1
ATOM 1245 O O . ALA A 1 162 ? 6.855 -9.362 -6.088 1.00 90.75 162 ALA A O 1
ATOM 1246 N N . HIS A 1 163 ? 7.739 -11.305 -5.472 1.00 91.44 163 HIS A N 1
ATOM 1247 C CA . HIS A 1 163 ? 6.682 -11.597 -4.489 1.00 91.44 163 HIS A CA 1
ATOM 1248 C C . HIS A 1 163 ? 6.922 -10.971 -3.113 1.00 91.44 163 HIS A C 1
ATOM 1250 O O . HIS A 1 163 ? 5.973 -10.841 -2.339 1.00 91.44 163 HIS A O 1
ATOM 1256 N N . TRP A 1 164 ? 8.163 -10.584 -2.795 1.00 92.69 164 TRP A N 1
ATOM 1257 C CA . TRP A 1 164 ? 8.501 -10.013 -1.489 1.00 92.69 164 TRP A CA 1
ATOM 1258 C C . TRP A 1 164 ? 7.610 -8.845 -1.052 1.00 92.69 164 TRP A C 1
ATOM 1260 O O . TRP A 1 164 ? 7.204 -8.873 0.108 1.00 92.69 164 TRP A O 1
ATOM 1270 N N . PRO A 1 165 ? 7.238 -7.881 -1.920 1.00 89.12 165 PRO A N 1
ATOM 1271 C CA . PRO A 1 165 ? 6.386 -6.765 -1.508 1.00 89.12 165 PRO A CA 1
ATOM 1272 C C . PRO A 1 165 ? 5.006 -7.220 -1.016 1.00 89.12 165 PRO A C 1
ATOM 1274 O O . PRO A 1 165 ? 4.490 -6.715 -0.025 1.00 89.12 165 PRO A O 1
ATOM 1277 N N . LEU A 1 166 ? 4.425 -8.238 -1.656 1.00 89.06 166 LEU A N 1
ATOM 1278 C CA . LEU A 1 166 ? 3.122 -8.784 -1.259 1.00 89.06 166 LEU A CA 1
ATOM 1279 C C . LEU A 1 166 ? 3.217 -9.508 0.091 1.00 89.06 166 LEU A C 1
ATOM 1281 O O . LEU A 1 166 ? 2.332 -9.400 0.939 1.00 89.06 166 LEU A O 1
ATOM 1285 N N . VAL A 1 167 ? 4.314 -10.241 0.303 1.00 91.25 167 VAL A N 1
ATOM 1286 C CA . VAL A 1 167 ? 4.572 -10.953 1.560 1.00 91.25 167 VAL A CA 1
ATOM 1287 C C . VAL A 1 167 ? 4.742 -9.967 2.713 1.00 91.25 167 VAL A C 1
ATOM 1289 O O . VAL A 1 167 ? 4.156 -10.170 3.774 1.00 91.25 167 VAL A O 1
ATOM 1292 N N . THR A 1 168 ? 5.510 -8.895 2.527 1.00 90.12 168 THR A N 1
ATOM 1293 C CA . THR A 1 168 ? 5.727 -7.894 3.580 1.00 90.12 168 THR A CA 1
ATOM 1294 C C . THR A 1 168 ? 4.455 -7.130 3.918 1.00 90.12 168 THR A C 1
ATOM 1296 O O . THR A 1 168 ? 4.165 -6.989 5.104 1.00 90.12 168 THR A O 1
ATOM 1299 N N . VAL A 1 169 ? 3.652 -6.723 2.926 1.00 89.56 169 VAL A N 1
ATOM 1300 C CA . VAL A 1 169 ? 2.353 -6.062 3.167 1.00 89.56 169 VAL A CA 1
ATOM 1301 C C . VAL A 1 169 ? 1.436 -6.963 4.001 1.00 89.56 169 VAL A C 1
ATOM 1303 O O . VAL A 1 169 ? 0.847 -6.516 4.993 1.00 89.56 169 VAL A O 1
ATOM 1306 N N . LEU A 1 170 ? 1.373 -8.258 3.670 1.00 91.88 170 LEU A N 1
ATOM 1307 C CA . LEU A 1 170 ? 0.603 -9.227 4.447 1.00 91.88 170 LEU A CA 1
ATOM 1308 C C . LEU A 1 170 ? 1.147 -9.367 5.877 1.00 91.88 170 LEU A C 1
ATOM 1310 O O . LEU A 1 170 ? 0.372 -9.352 6.834 1.00 91.88 170 LEU A O 1
ATOM 1314 N N . LEU A 1 171 ? 2.468 -9.470 6.051 1.00 91.94 171 LEU A N 1
ATOM 1315 C CA . LEU A 1 171 ? 3.098 -9.588 7.370 1.00 91.94 171 LEU A CA 1
ATOM 1316 C C . LEU A 1 171 ? 2.879 -8.343 8.239 1.00 91.94 171 LEU A C 1
ATOM 1318 O O . LEU A 1 171 ? 2.577 -8.489 9.424 1.00 91.94 171 LEU A O 1
ATOM 1322 N N . PHE A 1 172 ? 2.974 -7.136 7.677 1.00 90.81 172 PHE A N 1
ATOM 1323 C CA . PHE A 1 172 ? 2.700 -5.898 8.410 1.00 90.81 172 PHE A CA 1
ATOM 1324 C C . PHE A 1 172 ? 1.223 -5.752 8.763 1.00 90.81 172 PHE A C 1
ATOM 1326 O O . PHE A 1 172 ? 0.905 -5.346 9.882 1.00 90.81 172 PHE A O 1
ATOM 1333 N N . SER A 1 173 ? 0.321 -6.177 7.876 1.00 92.56 173 SER A N 1
ATOM 1334 C CA . SER A 1 173 ? -1.112 -6.250 8.178 1.00 92.56 173 SER A CA 1
ATOM 1335 C C . SER A 1 173 ? -1.376 -7.210 9.345 1.00 92.56 173 SER A C 1
ATOM 1337 O O . SER A 1 173 ? -2.028 -6.848 10.326 1.00 92.56 173 SER A O 1
ATOM 1339 N N . LEU A 1 174 ? -0.798 -8.418 9.306 1.00 94.69 174 LEU A N 1
ATOM 1340 C CA . LEU A 1 174 ? -0.885 -9.391 10.401 1.00 94.69 174 LEU A CA 1
ATOM 1341 C C . LEU A 1 174 ? -0.291 -8.844 11.705 1.00 94.69 174 LEU A C 1
ATOM 1343 O O . LEU A 1 174 ? -0.876 -9.048 12.769 1.00 94.69 174 LEU A O 1
ATOM 1347 N N . LEU A 1 175 ? 0.830 -8.119 11.635 1.00 95.56 175 LEU A N 1
ATOM 1348 C CA . LEU A 1 175 ? 1.439 -7.459 12.788 1.00 95.56 175 LEU A CA 1
ATOM 1349 C C . LEU A 1 175 ? 0.519 -6.378 13.369 1.00 95.56 175 LEU A C 1
ATOM 1351 O O . LEU A 1 175 ? 0.345 -6.335 14.585 1.00 95.56 175 LEU A O 1
ATOM 1355 N N . ALA A 1 176 ? -0.110 -5.544 12.538 1.00 95.50 176 ALA A N 1
ATOM 1356 C CA . ALA A 1 176 ? -1.061 -4.531 12.991 1.00 95.50 176 ALA A CA 1
ATOM 1357 C C . ALA A 1 176 ? -2.270 -5.172 13.700 1.00 95.50 176 ALA A C 1
ATOM 1359 O O . ALA A 1 176 ? -2.649 -4.742 14.793 1.00 95.50 176 ALA A O 1
ATOM 1360 N N . PHE A 1 177 ? -2.827 -6.260 13.154 1.00 96.44 177 PHE A N 1
ATOM 1361 C CA . PHE A 1 177 ? -3.914 -7.008 13.801 1.00 96.44 177 PHE A CA 1
ATOM 1362 C C . PHE A 1 177 ? -3.466 -7.726 15.084 1.00 96.44 177 PHE A C 1
ATOM 1364 O O . PHE A 1 177 ? -4.214 -7.762 16.067 1.00 96.44 177 PHE A O 1
ATOM 1371 N N . ALA A 1 178 ? -2.237 -8.247 15.120 1.00 97.00 178 ALA A N 1
ATOM 1372 C CA . ALA A 1 178 ? -1.637 -8.811 16.325 1.00 97.00 178 ALA A CA 1
ATOM 1373 C C . ALA A 1 178 ? -1.464 -7.742 17.417 1.00 97.00 178 ALA A C 1
ATOM 1375 O O . ALA A 1 178 ? -1.846 -7.940 18.571 1.00 97.00 178 ALA A O 1
ATOM 1376 N N . LEU A 1 179 ? -0.954 -6.568 17.060 1.00 97.75 179 LEU A N 1
ATOM 1377 C CA . LEU A 1 179 ? -0.818 -5.447 17.984 1.00 97.75 179 LEU A CA 1
ATOM 1378 C C . LEU A 1 179 ? -2.181 -4.943 18.463 1.00 97.75 179 LEU A C 1
ATOM 1380 O O . LEU A 1 179 ? -2.329 -4.662 19.649 1.00 97.75 179 LEU A O 1
ATOM 1384 N N . LEU A 1 180 ? -3.204 -4.923 17.606 1.00 97.75 180 LEU A N 1
ATOM 1385 C CA . LEU A 1 180 ? -4.570 -4.601 18.016 1.00 97.75 180 LEU A CA 1
ATOM 1386 C C . LEU A 1 180 ? -5.106 -5.598 19.054 1.00 97.75 180 LEU A C 1
ATOM 1388 O O . LEU A 1 180 ? -5.592 -5.194 20.113 1.00 97.75 180 LEU A O 1
ATOM 1392 N N . GLY A 1 181 ? -4.977 -6.903 18.795 1.00 96.50 181 GLY A N 1
ATOM 1393 C CA . GLY A 1 181 ? -5.378 -7.934 19.754 1.00 96.50 181 GLY A CA 1
ATOM 1394 C C . GLY A 1 181 ? -4.603 -7.842 21.074 1.00 96.50 181 GLY A C 1
ATOM 1395 O O . GLY A 1 181 ? -5.182 -7.982 22.156 1.00 96.50 181 GLY A O 1
ATOM 1396 N N . ALA A 1 182 ? -3.310 -7.517 21.012 1.00 96.00 182 ALA A N 1
ATOM 1397 C CA . ALA A 1 182 ? -2.480 -7.280 22.190 1.00 96.00 182 ALA A CA 1
ATOM 1398 C C . ALA A 1 182 ? -2.908 -6.021 22.968 1.00 96.00 182 ALA A C 1
ATOM 1400 O O . ALA A 1 182 ? -3.017 -6.077 24.199 1.00 96.00 182 ALA A O 1
ATOM 1401 N N . ALA A 1 183 ? -3.209 -4.914 22.278 1.00 96.50 183 ALA A N 1
ATOM 1402 C CA . ALA A 1 183 ? -3.710 -3.672 22.869 1.00 96.50 183 ALA A CA 1
ATOM 1403 C C . ALA A 1 183 ? -5.015 -3.917 23.636 1.00 96.50 183 ALA A C 1
ATOM 1405 O O . ALA A 1 183 ? -5.165 -3.484 24.784 1.00 96.50 183 ALA A O 1
ATOM 1406 N N . LEU A 1 184 ? -5.910 -4.708 23.038 1.00 94.62 184 LEU A N 1
ATOM 1407 C CA . LEU A 1 184 ? -7.173 -5.125 23.636 1.00 94.62 184 LEU A CA 1
ATOM 1408 C C . LEU A 1 184 ? -7.011 -6.227 24.693 1.00 94.62 184 LEU A C 1
ATOM 1410 O O . LEU A 1 184 ? -7.965 -6.505 25.411 1.00 94.62 184 LEU A O 1
ATOM 1414 N N . ARG A 1 185 ? -5.824 -6.816 24.886 1.00 93.31 185 ARG A N 1
ATOM 1415 C CA . ARG A 1 185 ? -5.570 -7.907 25.851 1.00 93.31 185 ARG A CA 1
ATOM 1416 C C . ARG A 1 185 ? -6.385 -9.173 25.559 1.00 93.31 185 ARG A C 1
ATOM 1418 O O . ARG A 1 185 ? -6.963 -9.743 26.487 1.00 93.31 185 ARG A O 1
ATOM 1425 N N . LEU A 1 186 ? -6.478 -9.574 24.294 1.00 92.25 186 LEU A N 1
ATOM 1426 C CA . LEU A 1 186 ? -7.212 -10.780 23.906 1.00 92.25 186 LEU A CA 1
ATOM 1427 C C . LEU A 1 186 ? -6.548 -12.048 24.454 1.00 92.25 186 LEU A C 1
ATOM 1429 O O . LEU A 1 186 ? -5.333 -12.236 24.348 1.00 92.25 186 LEU A O 1
ATOM 1433 N N . GLU A 1 187 ? -7.357 -12.942 25.020 1.00 90.62 187 GLU A N 1
ATOM 1434 C CA . GLU A 1 187 ? -6.915 -14.294 25.363 1.00 90.62 187 GLU A CA 1
ATOM 1435 C C . GLU A 1 187 ? -6.725 -15.140 24.091 1.00 90.62 187 GLU A C 1
ATOM 1437 O O . GLU A 1 187 ? -7.327 -14.874 23.051 1.00 90.62 187 GLU A O 1
ATOM 1442 N N . ARG A 1 188 ? -5.952 -16.237 24.172 1.00 88.31 188 ARG A N 1
ATOM 1443 C CA . ARG A 1 188 ? -5.747 -17.172 23.039 1.00 88.31 188 ARG A CA 1
ATOM 1444 C C . ARG A 1 188 ? -7.062 -17.622 22.385 1.00 88.31 188 ARG A C 1
ATOM 1446 O O . ARG A 1 188 ? -7.124 -17.785 21.175 1.00 88.31 188 ARG A O 1
ATOM 1453 N N . THR A 1 189 ? -8.122 -17.777 23.179 1.00 87.38 189 THR A N 1
ATOM 1454 C CA . THR A 1 189 ? -9.442 -18.220 22.699 1.00 87.38 189 THR A CA 1
ATOM 1455 C C . THR A 1 189 ? -10.311 -17.107 22.101 1.00 87.38 189 THR A C 1
ATOM 1457 O O . THR A 1 189 ? -11.408 -17.399 21.630 1.00 87.38 189 THR A O 1
ATOM 1460 N N . GLU A 1 190 ? -9.847 -15.855 22.118 1.00 91.44 190 GLU A N 1
ATOM 1461 C CA . GLU A 1 190 ? -10.575 -14.659 21.664 1.00 91.44 190 GLU A CA 1
ATOM 1462 C C . GLU A 1 190 ? -10.058 -14.112 20.326 1.00 91.44 190 GLU A C 1
ATOM 1464 O O . GLU A 1 190 ? -10.741 -13.306 19.702 1.00 91.44 190 GLU A O 1
ATOM 1469 N N . TRP A 1 191 ? -8.891 -14.558 19.847 1.00 93.38 191 TRP A N 1
ATOM 1470 C CA . TRP A 1 191 ? -8.259 -14.038 18.622 1.00 93.38 191 TRP A CA 1
ATOM 1471 C C . TRP A 1 191 ? -9.117 -14.150 17.367 1.00 93.38 191 TRP A C 1
ATOM 1473 O O . TRP A 1 191 ? -9.038 -13.291 16.493 1.00 93.38 191 TRP A O 1
ATOM 1483 N N . TRP A 1 192 ? -9.994 -15.152 17.309 1.00 94.25 192 TRP A N 1
ATOM 1484 C CA . TRP A 1 192 ? -10.936 -15.301 16.205 1.00 94.25 192 TRP A CA 1
ATOM 1485 C C . TRP A 1 192 ? -11.893 -14.110 16.057 1.00 94.25 192 TRP A C 1
ATOM 1487 O O . TRP A 1 192 ? -12.455 -13.943 14.984 1.00 94.25 192 TRP A O 1
ATOM 1497 N N . LEU A 1 193 ? -12.078 -13.273 17.089 1.00 95.00 193 LEU A N 1
ATOM 1498 C CA . LEU A 1 193 ? -12.870 -12.043 16.992 1.00 95.00 193 LEU A CA 1
ATOM 1499 C C . LEU A 1 193 ? -12.217 -11.022 16.058 1.00 95.00 193 LEU A C 1
ATOM 1501 O O . LEU A 1 193 ? -12.917 -10.370 15.289 1.00 95.00 193 LEU A O 1
ATOM 1505 N N . VAL A 1 194 ? -10.885 -10.907 16.106 1.00 96.31 194 VAL A N 1
ATOM 1506 C CA . VAL A 1 194 ? -10.137 -10.044 15.183 1.00 96.31 194 VAL A CA 1
ATOM 1507 C C . VAL A 1 194 ? -10.215 -10.626 13.782 1.00 96.31 194 VAL A C 1
ATOM 1509 O O . VAL A 1 194 ? -10.607 -9.920 12.862 1.00 96.31 194 VAL A O 1
ATOM 1512 N N . THR A 1 195 ? -9.968 -11.932 13.640 1.00 96.69 195 THR A N 1
ATOM 1513 C CA . THR A 1 195 ? -10.091 -12.638 12.358 1.00 96.69 195 THR A CA 1
ATOM 1514 C C . THR A 1 195 ? -11.484 -12.481 11.743 1.00 96.69 195 THR A C 1
ATOM 1516 O O . THR A 1 195 ? -11.597 -12.229 10.550 1.00 96.69 195 THR A O 1
ATOM 1519 N N . LEU A 1 196 ? -12.549 -12.586 12.545 1.00 96.25 196 LEU A N 1
ATOM 1520 C CA . LEU A 1 196 ? -13.926 -12.404 12.086 1.00 96.25 196 LEU A CA 1
ATOM 1521 C C . LEU A 1 196 ? -14.206 -10.947 11.692 1.00 96.25 196 LEU A C 1
ATOM 1523 O O . LEU A 1 196 ? -14.907 -10.711 10.715 1.00 96.25 196 LEU A O 1
ATOM 1527 N N . GLY A 1 197 ? -13.647 -9.980 12.424 1.00 94.81 197 GLY A N 1
ATOM 1528 C CA . GLY A 1 197 ? -13.695 -8.567 12.052 1.00 94.81 197 GLY A CA 1
ATOM 1529 C C . GLY A 1 197 ? -13.026 -8.298 10.703 1.00 94.81 197 GLY A C 1
ATOM 1530 O O . GLY A 1 197 ? -13.617 -7.623 9.868 1.00 94.81 197 GLY A O 1
ATOM 1531 N N . CYS A 1 198 ? -11.850 -8.887 10.458 1.00 94.44 198 CYS A N 1
ATOM 1532 C CA . CYS A 1 198 ? -11.180 -8.822 9.157 1.00 94.44 198 CYS A CA 1
ATOM 1533 C C . CYS A 1 198 ? -12.017 -9.510 8.069 1.00 94.44 198 CYS A C 1
ATOM 1535 O O . CYS A 1 198 ? -12.172 -8.962 6.987 1.00 94.44 198 CYS A O 1
ATOM 1537 N N . ALA A 1 199 ? -12.600 -10.680 8.358 1.00 94.56 199 ALA A N 1
ATOM 1538 C CA . ALA A 1 199 ? -13.473 -11.393 7.423 1.00 94.56 199 ALA A CA 1
ATOM 1539 C C . ALA A 1 199 ? -14.707 -10.570 7.024 1.00 94.56 199 ALA A C 1
ATOM 1541 O O . ALA A 1 199 ? -15.202 -10.707 5.912 1.00 94.56 199 ALA A O 1
ATOM 1542 N N . ALA A 1 200 ? -15.195 -9.709 7.919 1.00 93.12 200 ALA A N 1
ATOM 1543 C CA . ALA A 1 200 ? -16.347 -8.850 7.678 1.00 93.12 200 ALA A CA 1
ATOM 1544 C C . ALA A 1 200 ? -16.052 -7.630 6.786 1.00 93.12 200 ALA A C 1
ATOM 1546 O O . ALA A 1 200 ? -16.986 -6.885 6.497 1.00 93.12 200 ALA A O 1
ATOM 1547 N N . SER A 1 201 ? -14.797 -7.429 6.364 1.00 91.31 201 SER A N 1
ATOM 1548 C CA . SER A 1 201 ? -14.381 -6.336 5.486 1.00 91.31 201 SER A CA 1
ATOM 1549 C C . SER A 1 201 ? -13.618 -6.873 4.273 1.00 91.31 201 SER A C 1
ATOM 1551 O O . SER A 1 201 ? -12.515 -7.419 4.379 1.00 91.31 201 SER A O 1
ATOM 1553 N N . SER A 1 202 ? -14.201 -6.719 3.084 1.00 88.56 202 SER A N 1
ATOM 1554 C CA . SER A 1 202 ? -13.499 -7.046 1.849 1.00 88.56 202 SER A CA 1
ATOM 1555 C C . SER A 1 202 ? -12.337 -6.095 1.566 1.00 88.56 202 SER A C 1
ATOM 1557 O O . SER A 1 202 ? -11.349 -6.538 0.978 1.00 88.56 202 SER A O 1
ATOM 1559 N N . ALA A 1 203 ? -12.443 -4.820 1.948 1.00 88.94 203 ALA A N 1
ATOM 1560 C CA . ALA A 1 203 ? -11.399 -3.830 1.713 1.00 88.94 203 ALA A CA 1
ATOM 1561 C C . ALA A 1 203 ? -10.134 -4.167 2.505 1.00 88.94 203 ALA A C 1
ATOM 1563 O O . ALA A 1 203 ? -9.051 -4.202 1.914 1.00 88.94 203 ALA A O 1
ATOM 1564 N N . ILE A 1 204 ? -10.271 -4.520 3.790 1.00 91.81 204 ILE A N 1
ATOM 1565 C CA . ILE A 1 204 ? -9.158 -5.017 4.608 1.00 91.81 204 ILE A CA 1
ATOM 1566 C C . ILE A 1 204 ? -8.487 -6.222 3.939 1.00 91.81 204 ILE A C 1
ATOM 1568 O O . ILE A 1 204 ? -7.266 -6.236 3.793 1.00 91.81 204 ILE A O 1
ATOM 1572 N N . LEU A 1 205 ? -9.257 -7.228 3.507 1.00 92.94 205 LEU A N 1
ATOM 1573 C CA . LEU A 1 205 ? -8.684 -8.452 2.933 1.00 92.94 205 LEU A CA 1
ATOM 1574 C C . LEU A 1 205 ? -8.011 -8.230 1.574 1.00 92.94 205 LEU A C 1
ATOM 1576 O O . LEU A 1 205 ? -6.991 -8.857 1.298 1.00 92.94 205 LEU A O 1
ATOM 1580 N N . SER A 1 206 ? -8.553 -7.352 0.730 1.00 92.25 206 SER A N 1
ATOM 1581 C CA . SER A 1 206 ? -7.925 -7.010 -0.549 1.00 92.25 206 SER A CA 1
ATOM 1582 C C . SER A 1 206 ? -6.649 -6.190 -0.354 1.00 92.25 206 SER A C 1
ATOM 1584 O O . SER A 1 206 ? -5.609 -6.530 -0.915 1.00 92.25 206 SER A O 1
ATOM 1586 N N . ASN A 1 207 ? -6.686 -5.162 0.498 1.00 90.12 207 ASN A N 1
ATOM 1587 C CA . ASN A 1 207 ? -5.525 -4.299 0.725 1.00 90.12 207 ASN A CA 1
ATOM 1588 C C . ASN A 1 207 ? -4.433 -4.991 1.563 1.00 90.12 207 ASN A C 1
ATOM 1590 O O . ASN A 1 207 ? -3.270 -4.632 1.442 1.00 90.12 207 ASN A O 1
ATOM 1594 N N . ALA A 1 208 ? -4.760 -6.041 2.327 1.00 91.69 208 ALA A N 1
ATOM 1595 C CA . ALA A 1 208 ? -3.761 -6.912 2.957 1.00 91.69 208 ALA A CA 1
ATOM 1596 C C . ALA A 1 208 ? -2.928 -7.730 1.946 1.00 91.69 208 ALA A C 1
ATOM 1598 O O . ALA A 1 208 ? -1.906 -8.300 2.327 1.00 91.69 208 ALA A O 1
ATOM 1599 N N . LEU A 1 209 ? -3.358 -7.810 0.679 1.00 88.94 209 LEU A N 1
ATOM 1600 C CA . LEU A 1 209 ? -2.604 -8.433 -0.414 1.00 88.94 209 LEU A CA 1
ATOM 1601 C C . LEU A 1 209 ? -1.945 -7.404 -1.338 1.00 88.94 209 LEU A C 1
ATOM 1603 O O . LEU A 1 209 ? -0.909 -7.712 -1.921 1.00 88.94 209 LEU A O 1
ATOM 1607 N N . MET A 1 210 ? -2.570 -6.238 -1.526 1.00 79.31 210 MET A N 1
ATOM 1608 C CA . MET A 1 210 ? -2.153 -5.183 -2.462 1.00 79.31 210 MET A CA 1
ATOM 1609 C C . MET A 1 210 ? -2.521 -3.825 -1.884 1.00 79.31 210 MET A C 1
ATOM 1611 O O . MET A 1 210 ? -3.620 -3.312 -2.095 1.00 79.31 210 MET A O 1
ATOM 1615 N N . GLY A 1 211 ? -1.634 -3.293 -1.065 1.00 63.50 211 GLY A N 1
ATOM 1616 C CA . GLY A 1 211 ? -1.930 -2.107 -0.278 1.00 63.50 211 GLY A CA 1
ATOM 1617 C C . GLY A 1 211 ? -0.681 -1.454 0.267 1.00 63.50 211 GLY A C 1
ATOM 1618 O O . GLY A 1 211 ? -0.784 -0.805 1.311 1.00 63.50 211 GLY A O 1
ATOM 1619 N N . ASN A 1 212 ? 0.466 -1.644 -0.407 1.00 68.69 212 ASN A N 1
ATOM 1620 C CA . ASN A 1 212 ? 1.684 -0.897 -0.104 1.00 68.69 212 ASN A CA 1
ATOM 1621 C C . ASN A 1 212 ? 1.309 0.585 0.048 1.00 68.69 212 ASN A C 1
ATOM 1623 O O . ASN A 1 212 ? 0.507 1.096 -0.734 1.00 68.69 212 ASN A O 1
ATOM 1627 N N . CYS A 1 213 ? 1.804 1.207 1.118 1.00 68.25 213 CYS A N 1
ATOM 1628 C CA . CYS A 1 213 ? 1.449 2.519 1.656 1.00 68.25 213 CYS A CA 1
ATOM 1629 C C . CYS A 1 213 ? 0.066 2.652 2.344 1.00 68.25 213 CYS A C 1
ATOM 1631 O O . CYS A 1 213 ? -0.003 3.285 3.401 1.00 68.25 213 CYS A O 1
ATOM 1633 N N . HIS A 1 214 ? -1.025 2.048 1.851 1.00 80.06 214 HIS A N 1
ATOM 1634 C CA . HIS A 1 214 ? -2.379 2.287 2.391 1.00 80.06 214 HIS A CA 1
ATOM 1635 C C . HIS A 1 214 ? -2.749 1.448 3.627 1.00 80.06 214 HIS A C 1
ATOM 1637 O O . HIS A 1 214 ? -3.086 2.020 4.666 1.00 80.06 214 HIS A O 1
ATOM 1643 N N . ILE A 1 215 ? -2.714 0.107 3.555 1.00 87.25 215 ILE A N 1
ATOM 1644 C CA . ILE A 1 215 ? -3.083 -0.738 4.715 1.00 87.25 215 ILE A CA 1
ATOM 1645 C C . ILE A 1 215 ? -2.037 -0.637 5.826 1.00 87.25 215 ILE A C 1
ATOM 1647 O O . ILE A 1 215 ? -2.358 -0.740 7.011 1.00 87.25 215 ILE A O 1
ATOM 1651 N N . GLU A 1 216 ? -0.789 -0.363 5.452 1.00 86.69 216 GLU A N 1
ATOM 1652 C CA . GLU A 1 216 ? 0.327 -0.168 6.375 1.00 86.69 216 GLU A CA 1
ATOM 1653 C C . GLU A 1 216 ? 0.088 1.028 7.305 1.00 86.69 216 GLU A C 1
ATOM 1655 O O . GLU A 1 216 ? 0.537 1.004 8.451 1.00 86.69 216 GLU A O 1
ATOM 1660 N N . ALA A 1 217 ? -0.740 2.003 6.901 1.00 88.75 217 ALA A N 1
ATOM 1661 C CA . ALA A 1 217 ? -1.177 3.102 7.763 1.00 88.75 217 ALA A CA 1
ATOM 1662 C C . ALA A 1 217 ? -1.919 2.638 9.032 1.00 88.75 217 ALA A C 1
ATOM 1664 O O . ALA A 1 217 ? -2.037 3.402 9.990 1.00 88.75 217 ALA A O 1
ATOM 1665 N N . THR A 1 218 ? -2.383 1.385 9.096 1.00 93.00 218 THR A N 1
ATOM 1666 C CA . THR A 1 218 ? -2.956 0.799 10.320 1.00 93.00 218 THR A CA 1
ATOM 1667 C C . THR A 1 218 ? -1.903 0.457 11.381 1.00 93.00 218 THR A C 1
ATOM 1669 O O . THR A 1 218 ? -2.220 0.439 12.573 1.00 93.00 218 THR A O 1
ATOM 1672 N N . LEU A 1 219 ? -0.640 0.246 10.997 1.00 93.44 219 LEU A N 1
ATOM 1673 C CA . LEU A 1 219 ? 0.450 -0.110 11.906 1.00 93.44 219 LEU A CA 1
ATOM 1674 C C . LEU A 1 219 ? 0.753 0.973 12.961 1.00 93.44 219 LEU A C 1
ATOM 1676 O O . LEU A 1 219 ? 0.736 0.631 14.150 1.00 93.44 219 LEU A O 1
ATOM 1680 N N . PRO A 1 220 ? 0.972 2.265 12.619 1.00 94.75 220 PRO A N 1
ATOM 1681 C CA . PRO A 1 220 ? 1.176 3.304 13.633 1.00 94.75 220 PRO A CA 1
ATOM 1682 C C . PRO A 1 220 ? -0.023 3.427 14.581 1.00 94.75 220 PRO A C 1
ATOM 1684 O O . PRO A 1 220 ? 0.160 3.616 15.784 1.00 94.75 220 PRO A O 1
ATOM 1687 N N . PHE A 1 221 ? -1.249 3.223 14.087 1.00 97.19 221 PHE A N 1
ATOM 1688 C CA . PHE A 1 221 ? -2.448 3.179 14.927 1.00 97.19 221 PHE A CA 1
ATOM 1689 C C . PHE A 1 221 ? -2.442 1.984 15.883 1.00 97.19 221 PHE A C 1
ATOM 1691 O O . PHE A 1 221 ? -2.746 2.148 17.063 1.00 97.19 221 PHE A O 1
ATOM 1698 N N . ALA A 1 222 ? -2.055 0.794 15.421 1.00 97.50 222 ALA A N 1
ATOM 1699 C CA . ALA A 1 222 ? -1.940 -0.390 16.267 1.00 97.50 222 ALA A CA 1
ATOM 1700 C C . ALA A 1 222 ? -0.909 -0.193 17.396 1.00 97.50 222 ALA A C 1
ATOM 1702 O O . ALA A 1 222 ? -1.172 -0.527 18.557 1.00 97.50 222 ALA A O 1
ATOM 1703 N N . ILE A 1 223 ? 0.242 0.410 17.076 1.00 98.12 223 ILE A N 1
ATOM 1704 C CA . ILE A 1 223 ? 1.292 0.747 18.048 1.00 98.12 223 ILE A CA 1
ATOM 1705 C C . ILE A 1 223 ? 0.785 1.811 19.034 1.00 98.12 223 ILE A C 1
ATOM 1707 O O . ILE A 1 223 ? 0.946 1.648 20.246 1.00 98.12 223 ILE A O 1
ATOM 1711 N N . ALA A 1 224 ? 0.103 2.856 18.554 1.00 98.38 224 ALA A N 1
ATOM 1712 C CA . ALA A 1 224 ? -0.475 3.899 19.400 1.00 98.38 224 ALA A CA 1
ATOM 1713 C C . ALA A 1 224 ? -1.577 3.363 20.332 1.00 98.38 224 ALA A C 1
ATOM 1715 O O . ALA A 1 224 ? -1.650 3.749 21.503 1.00 98.38 224 ALA A O 1
ATOM 1716 N N . LEU A 1 225 ? -2.406 2.421 19.871 1.00 98.38 225 LEU A N 1
ATOM 1717 C CA . LEU A 1 225 ? -3.382 1.732 20.719 1.00 98.38 225 LEU A CA 1
ATOM 1718 C C . LEU A 1 225 ? -2.689 0.900 21.807 1.00 98.38 225 LEU A C 1
ATOM 1720 O O . LEU A 1 225 ? -3.119 0.934 22.961 1.00 98.38 225 LEU A O 1
ATOM 1724 N N . CYS A 1 226 ? -1.584 0.214 21.498 1.00 98.06 226 CYS A N 1
ATOM 1725 C CA . CYS A 1 226 ? -0.752 -0.431 22.519 1.00 98.06 226 CYS A CA 1
ATOM 1726 C C . CYS A 1 226 ? -0.206 0.592 23.530 1.00 98.06 226 CYS A C 1
ATOM 1728 O O . CYS A 1 226 ? -0.385 0.413 24.738 1.00 98.06 226 CYS A O 1
ATOM 1730 N N . ALA A 1 227 ? 0.390 1.688 23.053 1.00 97.75 227 ALA A N 1
ATOM 1731 C CA . ALA A 1 227 ? 0.955 2.745 23.893 1.00 97.75 227 ALA A CA 1
ATOM 1732 C C . ALA A 1 227 ? -0.078 3.349 24.859 1.00 97.75 227 ALA A C 1
ATOM 1734 O O . ALA A 1 227 ? 0.232 3.643 26.012 1.00 97.75 227 ALA A O 1
ATOM 1735 N N . THR A 1 228 ? -1.321 3.512 24.411 1.00 97.56 228 THR A N 1
ATOM 1736 C CA . THR A 1 228 ? -2.366 4.204 25.175 1.00 97.56 228 THR A CA 1
ATOM 1737 C C . THR A 1 228 ? -3.187 3.253 26.050 1.00 97.56 228 THR A C 1
ATOM 1739 O O . THR A 1 228 ? -3.428 3.529 27.227 1.00 97.56 228 THR A O 1
ATOM 1742 N N . LEU A 1 229 ? -3.562 2.073 25.544 1.00 96.25 229 LEU A N 1
ATOM 1743 C CA . LEU A 1 229 ? -4.399 1.120 26.281 1.00 96.25 229 LEU A CA 1
ATOM 1744 C C . LEU A 1 229 ? -3.602 0.213 27.231 1.00 96.25 229 LEU A C 1
ATOM 1746 O O . LEU A 1 229 ? -4.145 -0.223 28.255 1.00 96.25 229 LEU A O 1
ATOM 1750 N N . ARG A 1 230 ? -2.323 -0.075 26.942 1.00 95.50 230 ARG A N 1
ATOM 1751 C CA . ARG A 1 230 ? -1.490 -0.976 27.764 1.00 95.50 230 ARG A CA 1
ATOM 1752 C C . ARG A 1 230 ? -0.580 -0.233 28.729 1.00 95.50 230 ARG A C 1
ATOM 1754 O O . ARG A 1 230 ? -0.415 -0.707 29.851 1.00 95.50 230 ARG A O 1
ATOM 1761 N N . CYS A 1 231 ? -0.058 0.929 28.346 1.00 95.38 231 CYS A N 1
ATOM 1762 C CA . CYS A 1 231 ? 0.966 1.637 29.119 1.00 95.38 231 CYS A CA 1
ATOM 1763 C C . CYS A 1 231 ? 0.415 2.766 30.006 1.00 95.38 231 CYS A C 1
ATOM 1765 O O . CYS A 1 231 ? 1.132 3.710 30.327 1.00 95.38 231 CYS A O 1
ATOM 1767 N N . ARG A 1 232 ? -0.840 2.647 30.470 1.00 94.12 232 ARG A N 1
ATOM 1768 C CA . ARG A 1 232 ? -1.521 3.653 31.317 1.00 94.12 232 ARG A CA 1
ATOM 1769 C C . ARG A 1 232 ? -0.780 4.014 32.608 1.00 94.12 232 ARG A C 1
ATOM 1771 O O . ARG A 1 232 ? -0.994 5.098 33.139 1.00 94.12 232 ARG A O 1
ATOM 1778 N N . ALA A 1 233 ? 0.042 3.101 33.124 1.00 92.69 233 ALA A N 1
ATOM 1779 C CA . ALA A 1 233 ? 0.781 3.256 34.378 1.00 92.69 233 ALA A CA 1
ATOM 1780 C C . ALA A 1 233 ? 2.308 3.147 34.209 1.00 92.69 233 ALA A C 1
ATOM 1782 O O . ALA A 1 233 ? 3.035 2.994 35.185 1.00 92.69 233 ALA A O 1
ATOM 1783 N N . THR A 1 234 ? 2.799 3.152 32.969 1.00 94.69 234 THR A N 1
ATOM 1784 C CA . THR A 1 234 ? 4.213 2.912 32.655 1.00 94.69 234 THR A CA 1
ATOM 1785 C C . THR A 1 234 ? 4.683 3.959 31.647 1.00 94.69 234 THR A C 1
ATOM 1787 O O . THR A 1 234 ? 4.692 3.674 30.445 1.00 94.69 234 THR A O 1
ATOM 1790 N N . PRO A 1 235 ? 5.053 5.172 32.102 1.00 93.50 235 PRO A N 1
ATOM 1791 C CA . PRO A 1 235 ? 5.380 6.283 31.212 1.00 93.50 235 PRO A CA 1
ATOM 1792 C C . PRO A 1 235 ? 6.562 5.966 30.293 1.00 93.50 235 PRO A C 1
ATOM 1794 O O . PRO A 1 235 ? 6.500 6.299 29.123 1.00 93.50 235 PRO A O 1
ATOM 1797 N N . LEU A 1 236 ? 7.581 5.236 30.763 1.00 96.56 236 LEU A N 1
ATOM 1798 C CA . LEU A 1 236 ? 8.714 4.835 29.919 1.00 96.56 236 LEU A CA 1
ATOM 1799 C C . LEU A 1 236 ? 8.272 3.994 28.709 1.00 96.56 236 LEU A C 1
ATOM 1801 O O . LEU A 1 236 ? 8.634 4.294 27.576 1.00 96.56 236 LEU A O 1
ATOM 1805 N N . ALA A 1 237 ? 7.448 2.967 28.938 1.00 96.19 237 ALA A N 1
ATOM 1806 C CA . ALA A 1 237 ? 6.918 2.140 27.855 1.00 96.19 237 ALA A CA 1
ATOM 1807 C C . ALA A 1 237 ? 5.968 2.935 26.942 1.00 96.19 237 ALA A C 1
ATOM 1809 O O . ALA A 1 237 ? 5.989 2.745 25.729 1.00 96.19 237 ALA A O 1
ATOM 1810 N N . ALA A 1 238 ? 5.177 3.854 27.512 1.00 96.25 238 ALA A N 1
ATOM 1811 C CA . ALA A 1 238 ? 4.346 4.771 26.738 1.00 96.25 238 ALA A CA 1
ATOM 1812 C C . ALA A 1 238 ? 5.197 5.668 25.826 1.00 96.25 238 ALA A C 1
ATOM 1814 O O . ALA A 1 238 ? 4.843 5.822 24.665 1.00 96.25 238 ALA A O 1
ATOM 1815 N N . THR A 1 239 ? 6.324 6.196 26.315 1.00 97.88 239 THR A N 1
ATOM 1816 C CA . THR A 1 239 ? 7.256 7.020 25.533 1.00 97.88 239 THR A CA 1
ATOM 1817 C C . THR A 1 239 ? 7.871 6.228 24.387 1.00 97.88 239 THR A C 1
ATOM 1819 O O . THR A 1 239 ? 7.835 6.694 23.254 1.00 97.88 239 THR A O 1
ATOM 1822 N N . ILE A 1 240 ? 8.386 5.022 24.653 1.00 97.94 240 ILE A N 1
ATOM 1823 C CA . ILE A 1 240 ? 9.015 4.178 23.623 1.00 97.94 240 ILE A CA 1
ATOM 1824 C C . ILE A 1 240 ? 8.012 3.838 22.516 1.00 97.94 240 ILE A C 1
ATOM 1826 O O . ILE A 1 240 ? 8.306 4.017 21.337 1.00 97.94 240 ILE A O 1
ATOM 1830 N N . LEU A 1 241 ? 6.809 3.382 22.883 1.00 97.94 241 LEU A N 1
ATOM 1831 C CA . LEU A 1 241 ? 5.789 3.031 21.895 1.00 97.94 241 LEU A CA 1
ATOM 1832 C C . LEU A 1 241 ? 5.213 4.263 21.186 1.00 97.94 241 LEU A C 1
ATOM 1834 O O . LEU A 1 241 ? 4.872 4.167 20.013 1.00 97.94 241 LEU A O 1
ATOM 1838 N N . ALA A 1 242 ? 5.115 5.413 21.858 1.00 97.94 242 ALA A N 1
ATOM 1839 C CA . ALA A 1 242 ? 4.690 6.653 21.216 1.00 97.94 242 ALA A CA 1
ATOM 1840 C C . ALA A 1 242 ? 5.717 7.138 20.187 1.00 97.94 242 ALA A C 1
ATOM 1842 O O . ALA A 1 242 ? 5.332 7.463 19.069 1.00 97.94 242 ALA A O 1
ATOM 1843 N N . ALA A 1 243 ? 7.009 7.111 20.526 1.00 96.88 243 ALA A N 1
ATOM 1844 C CA . ALA A 1 243 ? 8.085 7.426 19.590 1.00 96.88 243 ALA A CA 1
ATOM 1845 C C . ALA A 1 243 ? 8.078 6.468 18.389 1.00 96.88 243 ALA A C 1
ATOM 1847 O O . ALA A 1 243 ? 8.143 6.920 17.252 1.00 96.88 243 ALA A O 1
ATOM 1848 N N . LEU A 1 244 ? 7.899 5.163 18.628 1.00 95.12 244 LEU A N 1
ATOM 1849 C CA . LEU A 1 244 ? 7.799 4.171 17.556 1.00 95.12 244 LEU A CA 1
ATOM 1850 C C . LEU A 1 244 ? 6.568 4.386 16.661 1.00 95.12 244 LEU A C 1
ATOM 1852 O O . LEU A 1 244 ? 6.659 4.206 15.453 1.00 95.12 244 LEU A O 1
ATOM 1856 N N . ALA A 1 245 ? 5.418 4.761 17.229 1.00 95.69 245 ALA A N 1
ATOM 1857 C CA . ALA A 1 245 ? 4.217 5.058 16.449 1.00 95.69 245 ALA A CA 1
ATOM 1858 C C . ALA A 1 245 ? 4.379 6.325 15.599 1.00 95.69 245 ALA A C 1
ATOM 1860 O O . ALA A 1 245 ? 3.893 6.354 14.472 1.00 95.69 245 ALA A O 1
ATOM 1861 N N . ILE A 1 246 ? 5.045 7.352 16.139 1.00 93.81 246 ILE A N 1
ATOM 1862 C CA . ILE A 1 246 ? 5.396 8.574 15.406 1.00 93.81 246 ILE A CA 1
ATOM 1863 C C . ILE A 1 246 ? 6.316 8.222 14.247 1.00 93.81 246 ILE A C 1
ATOM 1865 O O . ILE A 1 246 ? 5.977 8.527 13.113 1.00 93.81 246 ILE A O 1
ATOM 1869 N N . GLU A 1 247 ? 7.411 7.511 14.516 1.00 89.75 247 GLU A N 1
ATOM 1870 C CA . GLU A 1 247 ? 8.345 7.058 13.486 1.00 89.75 247 GLU A CA 1
ATOM 1871 C C . GLU A 1 247 ? 7.605 6.277 12.393 1.00 89.75 247 GLU A C 1
ATOM 1873 O O . GLU A 1 247 ? 7.619 6.663 11.229 1.00 89.75 247 GLU A O 1
ATOM 1878 N N . ALA A 1 248 ? 6.846 5.243 12.771 1.00 88.56 248 ALA A N 1
ATOM 1879 C CA . ALA A 1 248 ? 6.074 4.434 11.832 1.00 88.56 248 ALA A CA 1
ATOM 1880 C C . ALA A 1 248 ? 5.063 5.252 11.006 1.00 88.56 248 ALA A C 1
ATOM 1882 O O . ALA A 1 248 ? 4.779 4.882 9.873 1.00 88.56 248 ALA A O 1
ATOM 1883 N N . ALA A 1 249 ? 4.528 6.357 11.537 1.00 89.56 249 ALA A N 1
ATOM 1884 C CA . ALA A 1 249 ? 3.592 7.221 10.819 1.00 89.56 249 ALA A CA 1
ATOM 1885 C C . ALA A 1 249 ? 4.239 8.018 9.675 1.00 89.56 249 ALA A C 1
ATOM 1887 O O . ALA A 1 249 ? 3.529 8.430 8.757 1.00 89.56 249 ALA A O 1
ATOM 1888 N N . TRP A 1 250 ? 5.558 8.222 9.716 1.00 84.44 250 TRP A N 1
ATOM 1889 C CA . TRP A 1 250 ? 6.337 8.822 8.624 1.00 84.44 250 TRP A CA 1
ATOM 1890 C C . TRP A 1 250 ? 6.800 7.791 7.590 1.00 84.44 250 TRP A C 1
ATOM 1892 O O . TRP A 1 250 ? 7.243 8.168 6.512 1.00 84.44 250 TRP A O 1
ATOM 1902 N N . HIS A 1 251 ? 6.601 6.502 7.885 1.00 81.12 251 HIS A N 1
ATOM 1903 C CA . HIS A 1 251 ? 6.934 5.364 7.025 1.00 81.12 251 HIS A CA 1
ATOM 1904 C C . HIS A 1 251 ? 5.715 4.754 6.318 1.00 81.12 251 HIS A C 1
ATOM 1906 O O . HIS A 1 251 ? 5.757 3.602 5.896 1.00 81.12 251 HIS A O 1
ATOM 1912 N N . VAL A 1 252 ? 4.607 5.489 6.218 1.00 81.00 252 VAL A N 1
ATOM 1913 C CA . VAL A 1 252 ? 3.347 5.029 5.608 1.00 81.00 252 VAL A CA 1
ATOM 1914 C C . VAL A 1 252 ? 2.629 6.196 4.916 1.00 81.00 252 VAL A C 1
ATOM 1916 O O . VAL A 1 252 ? 3.029 7.353 5.051 1.00 81.00 252 VAL A O 1
ATOM 1919 N N . HIS A 1 253 ? 1.537 5.906 4.201 1.00 79.12 253 HIS A N 1
ATOM 1920 C CA . HIS A 1 253 ? 0.692 6.907 3.533 1.00 79.12 253 HIS A CA 1
ATOM 1921 C C . HIS A 1 253 ? 0.120 7.960 4.504 1.00 79.12 253 HIS A C 1
ATOM 1923 O O . HIS A 1 253 ? 0.026 7.717 5.712 1.00 79.12 253 HIS A O 1
ATOM 1929 N N . GLU A 1 254 ? -0.336 9.115 3.996 1.00 81.00 254 GLU A N 1
ATOM 1930 C CA . GLU A 1 254 ? -0.647 10.303 4.812 1.00 81.00 254 GLU A CA 1
ATOM 1931 C C . GLU A 1 254 ? -1.672 10.064 5.933 1.00 81.00 254 GLU A C 1
ATOM 1933 O O . GLU A 1 254 ? -1.636 10.728 6.971 1.00 81.00 254 GLU A O 1
ATOM 1938 N N . LEU A 1 255 ? -2.547 9.064 5.783 1.00 84.44 255 LEU A N 1
ATOM 1939 C CA . LEU A 1 255 ? -3.500 8.672 6.823 1.00 84.44 255 LEU A CA 1
ATOM 1940 C C . LEU A 1 255 ? -2.804 8.236 8.117 1.00 84.44 255 LEU A C 1
ATOM 1942 O O . LEU A 1 255 ? -3.304 8.537 9.203 1.00 84.44 255 LEU A O 1
ATOM 1946 N N . GLY A 1 256 ? -1.635 7.595 8.032 1.00 87.44 256 GLY A N 1
ATOM 1947 C CA . GLY A 1 256 ? -0.849 7.204 9.202 1.00 87.44 256 GLY A CA 1
ATOM 1948 C C . GLY A 1 256 ? -0.394 8.406 10.029 1.00 87.44 256 GLY A C 1
ATOM 1949 O O . GLY A 1 256 ? -0.389 8.344 11.260 1.00 87.44 256 GLY A O 1
ATOM 1950 N N . ARG A 1 257 ? -0.139 9.553 9.382 1.00 89.50 257 ARG A N 1
ATOM 1951 C CA . ARG A 1 257 ? 0.282 10.794 10.055 1.00 89.50 257 ARG A CA 1
ATOM 1952 C C . ARG A 1 257 ? -0.796 11.369 10.969 1.00 89.50 257 ARG A C 1
ATOM 1954 O O . ARG A 1 257 ? -0.469 12.136 11.873 1.00 89.50 257 ARG A O 1
ATOM 1961 N N . THR A 1 258 ? -2.051 10.938 10.815 1.00 92.81 258 THR A N 1
ATOM 1962 C CA . THR A 1 258 ? -3.176 11.329 11.681 1.00 92.81 258 THR A CA 1
ATOM 1963 C C . THR A 1 258 ? -3.204 10.616 13.042 1.00 92.81 258 THR A C 1
ATOM 1965 O O . THR A 1 258 ? -4.093 10.866 13.861 1.00 92.81 258 THR A O 1
ATOM 1968 N N . VAL A 1 259 ? -2.200 9.778 13.344 1.00 95.81 259 VAL A N 1
ATOM 1969 C CA . VAL A 1 259 ? -2.066 9.067 14.630 1.00 95.81 259 VAL A CA 1
ATOM 1970 C C . VAL A 1 259 ? -2.016 10.002 15.850 1.00 95.81 259 VAL A C 1
ATOM 1972 O O . VAL A 1 259 ? -2.349 9.578 16.960 1.00 95.81 259 VAL A O 1
ATOM 1975 N N . PHE A 1 260 ? -1.700 11.295 15.666 1.00 96.88 260 PHE A N 1
ATOM 1976 C CA . PHE A 1 260 ? -1.780 12.301 16.734 1.00 96.88 260 PHE A CA 1
ATOM 1977 C C . PHE A 1 260 ? -3.142 12.301 17.445 1.00 96.88 260 PHE A C 1
ATOM 1979 O O . PHE A 1 260 ? -3.200 12.494 18.661 1.00 96.88 260 PHE A O 1
ATOM 1986 N N . ALA A 1 261 ? -4.233 12.025 16.718 1.00 97.31 261 ALA A N 1
ATOM 1987 C CA . ALA A 1 261 ? -5.582 12.006 17.272 1.00 97.31 261 ALA A CA 1
ATOM 1988 C C . ALA A 1 261 ? -5.742 10.930 18.356 1.00 97.31 261 ALA A C 1
ATOM 1990 O O . ALA A 1 261 ? -6.431 11.159 19.349 1.00 97.31 261 ALA A O 1
ATOM 1991 N N . VAL A 1 262 ? -5.058 9.788 18.215 1.00 98.19 262 VAL A N 1
ATOM 1992 C CA . VAL A 1 262 ? -5.065 8.712 19.216 1.00 98.19 262 VAL A CA 1
ATOM 1993 C C . VAL A 1 262 ? -4.412 9.186 20.509 1.00 98.19 262 VAL A C 1
ATOM 1995 O O . VAL A 1 262 ? -4.984 9.022 21.585 1.00 98.19 262 VAL A O 1
ATOM 1998 N N . PHE A 1 263 ? -3.243 9.818 20.420 1.00 98.56 263 PHE A N 1
ATOM 1999 C CA . PHE A 1 263 ? -2.520 10.288 21.599 1.00 98.56 263 PHE A CA 1
ATOM 2000 C C . PHE A 1 263 ? -3.222 11.450 22.305 1.00 98.56 263 PHE A C 1
ATOM 2002 O O . PHE A 1 263 ? -3.358 11.422 23.529 1.00 98.56 263 PHE A O 1
ATOM 2009 N N . LEU A 1 264 ? -3.742 12.427 21.555 1.00 98.50 264 LEU A N 1
ATOM 2010 C CA . LEU A 1 264 ? -4.503 13.541 22.128 1.00 98.50 264 LEU A CA 1
ATOM 2011 C C . LEU A 1 264 ? -5.800 13.050 22.789 1.00 98.50 264 LEU A C 1
ATOM 2013 O O . LEU A 1 264 ? -6.092 13.416 23.930 1.00 98.50 264 LEU A O 1
ATOM 2017 N N . ALA A 1 265 ? -6.541 12.151 22.130 1.00 98.19 265 ALA A N 1
ATOM 2018 C CA . ALA A 1 265 ? -7.725 11.535 22.721 1.00 98.19 265 ALA A CA 1
ATOM 2019 C C . ALA A 1 265 ? -7.375 10.723 23.974 1.00 98.19 265 ALA A C 1
ATOM 2021 O O . ALA A 1 265 ? -8.109 10.770 24.958 1.00 98.19 265 ALA A O 1
ATOM 2022 N N . ALA A 1 266 ? -6.258 9.992 23.978 1.00 97.94 266 ALA A N 1
ATOM 2023 C CA . ALA A 1 266 ? -5.812 9.230 25.139 1.00 97.94 266 ALA A CA 1
ATOM 2024 C C . ALA A 1 266 ? -5.455 10.132 26.325 1.00 97.94 266 ALA A C 1
ATOM 2026 O O . ALA A 1 266 ? -5.883 9.868 27.452 1.00 97.94 266 ALA A O 1
ATOM 2027 N N . ALA A 1 267 ? -4.715 11.214 26.068 1.00 97.94 267 ALA A N 1
ATOM 2028 C CA . ALA A 1 267 ? -4.291 12.173 27.082 1.00 97.94 267 ALA A CA 1
ATOM 2029 C C . ALA A 1 267 ? -5.475 12.796 27.831 1.00 97.94 267 ALA A C 1
ATOM 2031 O O . ALA A 1 267 ? -5.382 13.009 29.041 1.00 97.94 267 ALA A O 1
ATOM 2032 N N . VAL A 1 268 ? -6.596 13.024 27.141 1.00 97.88 268 VAL A N 1
ATOM 2033 C CA . VAL A 1 268 ? -7.807 13.632 27.713 1.00 97.88 268 VAL A CA 1
ATOM 2034 C C . VAL A 1 268 ? -8.779 12.569 28.236 1.00 97.88 268 VAL A C 1
ATOM 2036 O O . VAL A 1 268 ? -9.183 12.601 29.399 1.00 97.88 268 VAL A O 1
ATOM 2039 N N . CYS A 1 269 ? -9.125 11.583 27.410 1.00 97.31 269 CYS A N 1
ATOM 2040 C CA . CYS A 1 269 ? -10.324 10.769 27.596 1.00 97.31 269 CYS A CA 1
ATOM 2041 C C . CYS A 1 269 ? -10.101 9.412 28.276 1.00 97.31 269 CYS A C 1
ATOM 2043 O O . CYS A 1 269 ? -11.084 8.829 28.739 1.00 97.31 269 CYS A O 1
ATOM 2045 N N . LEU A 1 270 ? -8.875 8.868 28.328 1.00 95.75 270 LEU A N 1
ATOM 2046 C CA . LEU A 1 270 ? -8.668 7.526 28.894 1.00 95.75 270 LEU A CA 1
ATOM 2047 C C . LEU A 1 270 ? -8.727 7.544 30.423 1.00 95.75 270 LEU A C 1
ATOM 2049 O O . LEU A 1 270 ? -7.904 8.206 31.050 1.00 95.75 270 LEU A O 1
ATOM 2053 N N . PRO A 1 271 ? -9.638 6.801 31.068 1.00 91.75 271 PRO A N 1
ATOM 2054 C CA . PRO A 1 271 ? -9.720 6.763 32.521 1.00 91.75 271 PRO A CA 1
ATOM 2055 C C . PRO A 1 271 ? -8.545 5.987 33.134 1.00 91.75 271 PRO A C 1
ATOM 2057 O O . PRO A 1 271 ? -7.951 5.102 32.508 1.00 91.75 271 PRO A O 1
ATOM 2060 N N . HIS A 1 272 ? -8.230 6.312 34.392 1.00 91.12 272 HIS A N 1
ATOM 2061 C CA . HIS A 1 272 ? -7.216 5.635 35.218 1.00 91.12 272 HIS A CA 1
ATOM 2062 C C . HIS A 1 272 ? -5.779 5.642 34.661 1.00 91.12 272 HIS A C 1
ATOM 2064 O O . HIS A 1 272 ? -4.932 4.886 35.130 1.00 91.12 272 HIS A O 1
ATOM 2070 N N . ALA A 1 273 ? -5.481 6.492 33.676 1.00 92.44 273 ALA A N 1
ATOM 2071 C CA . ALA A 1 273 ? -4.112 6.745 33.246 1.00 92.44 273 ALA A CA 1
ATOM 2072 C C . ALA A 1 273 ? -3.388 7.666 34.236 1.00 92.44 273 ALA A C 1
ATOM 2074 O O . ALA A 1 273 ? -3.945 8.684 34.660 1.00 92.44 273 ALA A O 1
ATOM 2075 N N . GLN A 1 274 ? -2.144 7.318 34.572 1.00 95.31 274 GLN A N 1
ATOM 2076 C CA . GLN A 1 274 ? -1.259 8.172 35.357 1.00 95.31 274 GLN A CA 1
ATOM 2077 C C . GLN A 1 274 ? -1.025 9.501 34.633 1.00 95.31 274 GLN A C 1
ATOM 2079 O O . GLN A 1 274 ? -0.899 9.541 33.408 1.00 95.31 274 GLN A O 1
ATOM 2084 N N . TRP A 1 275 ? -0.914 10.588 35.397 1.00 96.44 275 TRP A N 1
ATOM 2085 C CA . TRP A 1 275 ? -0.668 11.923 34.846 1.00 96.44 275 TRP A CA 1
ATOM 2086 C C . TRP A 1 275 ? 0.606 12.001 34.003 1.00 96.44 275 TRP A C 1
ATOM 2088 O O . TRP A 1 275 ? 0.600 12.641 32.957 1.00 96.44 275 TRP A O 1
ATOM 2098 N N . SER A 1 276 ? 1.665 11.293 34.400 1.00 96.75 276 SER A N 1
ATOM 2099 C CA . SER A 1 276 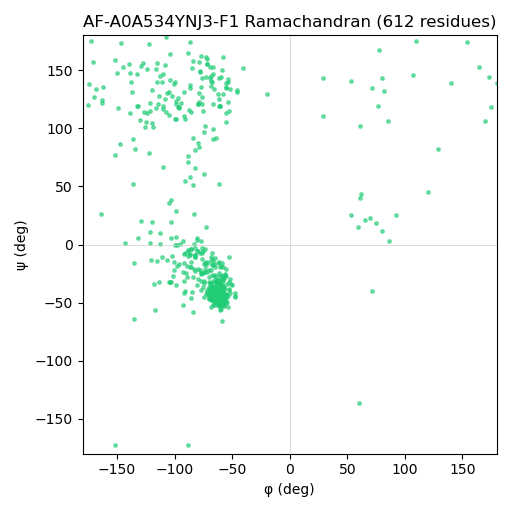? 2.907 11.197 33.626 1.00 96.75 276 SER A CA 1
ATOM 2100 C C . SER A 1 276 ? 2.688 10.557 32.252 1.00 96.75 276 SER A C 1
ATOM 2102 O O . SER A 1 276 ? 3.152 11.091 31.250 1.00 96.75 276 SER A O 1
ATOM 2104 N N . ALA A 1 277 ? 1.930 9.459 32.173 1.00 96.06 277 ALA A N 1
ATOM 2105 C CA . ALA A 1 277 ? 1.588 8.821 30.901 1.00 96.06 277 ALA A CA 1
ATOM 2106 C C . ALA A 1 277 ? 0.716 9.735 30.021 1.00 96.06 277 ALA A C 1
ATOM 2108 O O . ALA A 1 277 ? 0.960 9.847 28.822 1.00 96.06 277 ALA A O 1
ATOM 2109 N N . ARG A 1 278 ? -0.246 10.457 30.614 1.00 97.62 278 ARG A N 1
ATOM 2110 C CA . ARG A 1 278 ? -1.048 11.459 29.889 1.00 97.62 278 ARG A CA 1
ATOM 2111 C C . ARG A 1 278 ? -0.195 12.590 29.326 1.00 97.62 278 ARG A C 1
ATOM 2113 O O . ARG A 1 278 ? -0.420 12.983 28.189 1.00 97.62 278 ARG A O 1
ATOM 2120 N N . ALA A 1 279 ? 0.774 13.088 30.095 1.00 98.06 279 ALA A N 1
ATOM 2121 C CA . ALA A 1 279 ? 1.697 14.125 29.641 1.00 98.06 279 ALA A CA 1
ATOM 2122 C C . ALA A 1 279 ? 2.551 13.638 28.461 1.00 98.06 279 ALA A C 1
ATOM 2124 O O . ALA A 1 279 ? 2.689 14.359 27.478 1.00 98.06 279 ALA A O 1
ATOM 2125 N N . VAL A 1 280 ? 3.042 12.393 28.516 1.00 98.06 280 VAL A N 1
ATOM 2126 C CA . VAL A 1 280 ? 3.747 11.753 27.392 1.00 98.06 280 VAL A CA 1
ATOM 2127 C C . VAL A 1 280 ? 2.860 11.698 26.149 1.00 98.06 280 VAL A C 1
ATOM 2129 O O . VAL A 1 280 ? 3.297 12.102 25.076 1.00 98.06 280 VAL A O 1
ATOM 2132 N N . TRP A 1 281 ? 1.608 11.246 26.273 1.00 98.44 281 TRP A N 1
ATOM 2133 C CA . TRP A 1 281 ? 0.695 11.190 25.128 1.00 98.44 281 TRP A CA 1
ATOM 2134 C C . TRP A 1 281 ? 0.325 12.583 24.608 1.00 98.44 281 TRP A C 1
ATOM 2136 O O . TRP A 1 281 ? 0.279 12.782 23.402 1.00 98.44 281 TRP A O 1
ATOM 2146 N N . ALA A 1 282 ? 0.117 13.570 25.480 1.00 98.50 282 ALA A N 1
ATOM 2147 C CA . ALA A 1 282 ? -0.124 14.945 25.053 1.00 98.50 282 ALA A CA 1
ATOM 2148 C C . ALA A 1 282 ? 1.071 15.492 24.258 1.00 98.50 282 ALA A C 1
ATOM 2150 O O . ALA A 1 282 ? 0.885 16.004 23.158 1.00 98.50 282 ALA A O 1
ATOM 2151 N N . ALA A 1 283 ? 2.293 15.314 24.769 1.00 98.38 283 ALA A N 1
ATOM 2152 C CA . ALA A 1 283 ? 3.516 15.729 24.088 1.00 98.38 283 ALA A CA 1
ATOM 2153 C C . ALA A 1 283 ? 3.693 15.011 22.741 1.00 98.38 283 ALA A C 1
ATOM 2155 O O . ALA A 1 283 ? 3.949 15.666 21.737 1.00 98.38 283 ALA A O 1
ATOM 2156 N N . ALA A 1 284 ? 3.488 13.691 22.695 1.00 98.25 284 ALA A N 1
ATOM 2157 C CA . ALA A 1 284 ? 3.568 12.906 21.464 1.00 98.25 284 ALA A CA 1
ATOM 2158 C C . ALA A 1 284 ? 2.513 13.333 20.430 1.00 98.25 284 ALA A C 1
ATOM 2160 O O . ALA A 1 284 ? 2.828 13.510 19.256 1.00 98.25 284 ALA A O 1
ATOM 2161 N N . GLY A 1 285 ? 1.266 13.540 20.864 1.00 98.25 285 GLY A N 1
ATOM 2162 C CA . GLY A 1 285 ? 0.180 13.999 20.002 1.00 98.25 285 GLY A CA 1
ATOM 2163 C C . GLY A 1 285 ? 0.432 15.399 19.444 1.00 98.25 285 GLY A C 1
ATOM 2164 O O . GLY A 1 285 ? 0.277 15.615 18.246 1.00 98.25 285 GLY A O 1
ATOM 2165 N N . LEU A 1 286 ? 0.876 16.337 20.283 1.00 98.38 286 LEU A N 1
ATOM 2166 C CA . LEU A 1 286 ? 1.222 17.692 19.849 1.00 98.38 286 LEU A CA 1
ATOM 2167 C C . LEU A 1 286 ? 2.441 17.705 18.922 1.00 98.38 286 LEU A C 1
ATOM 2169 O O . LEU A 1 286 ? 2.420 18.414 17.921 1.00 98.38 286 LEU A O 1
ATOM 2173 N N . LEU A 1 287 ? 3.468 16.900 19.213 1.00 97.62 287 LEU A N 1
ATOM 2174 C CA . LEU A 1 287 ? 4.645 16.762 18.359 1.00 97.62 287 LEU A CA 1
ATOM 2175 C C . LEU A 1 287 ? 4.264 16.217 16.981 1.00 97.62 287 LEU A C 1
ATOM 2177 O O . LEU A 1 287 ? 4.630 16.815 15.977 1.00 97.62 287 LEU A O 1
ATOM 2181 N N . GLN A 1 288 ? 3.497 15.127 16.918 1.00 95.75 288 GLN A N 1
ATOM 2182 C CA . GLN A 1 288 ? 3.085 14.545 15.640 1.00 95.75 288 GLN A CA 1
ATOM 2183 C C . GLN A 1 288 ? 2.177 15.484 14.843 1.00 95.75 288 GLN A C 1
ATOM 2185 O O . GLN A 1 288 ? 2.318 15.578 13.626 1.00 95.75 288 GLN A O 1
ATOM 2190 N N . LEU A 1 289 ? 1.270 16.203 15.513 1.00 94.88 289 LEU A N 1
ATOM 2191 C CA . LEU A 1 289 ? 0.457 17.232 14.867 1.00 94.88 289 LEU A CA 1
ATOM 2192 C C . LEU A 1 289 ? 1.337 18.359 14.309 1.00 94.88 289 LEU A C 1
ATOM 2194 O O . LEU A 1 289 ? 1.151 18.770 13.167 1.00 94.88 289 LEU A O 1
ATOM 2198 N N . TRP A 1 290 ? 2.313 18.833 15.088 1.00 94.88 290 TRP A N 1
ATOM 2199 C CA . TRP A 1 290 ? 3.264 19.844 14.636 1.00 94.88 290 TRP A CA 1
ATOM 2200 C C . TRP A 1 290 ? 4.080 19.357 13.435 1.00 94.88 290 TRP A C 1
ATOM 2202 O O . TRP A 1 290 ? 4.170 20.082 12.449 1.00 94.88 290 TRP A O 1
ATOM 2212 N N . LEU A 1 291 ? 4.603 18.127 13.468 1.00 91.56 291 LEU A N 1
ATOM 2213 C CA . LEU A 1 291 ? 5.338 17.535 12.348 1.00 91.56 291 LEU A CA 1
ATOM 2214 C C . LEU A 1 291 ? 4.456 17.439 11.093 1.00 91.56 291 LEU A C 1
ATOM 2216 O O . LEU A 1 291 ? 4.879 17.865 10.022 1.00 91.56 291 LEU A O 1
ATOM 2220 N N . ALA A 1 292 ? 3.213 16.960 11.224 1.00 89.06 292 ALA A N 1
ATOM 2221 C CA . ALA A 1 292 ? 2.273 16.843 10.106 1.00 89.06 292 ALA A CA 1
ATOM 2222 C C . ALA A 1 292 ? 1.908 18.204 9.481 1.00 89.06 292 ALA A C 1
ATOM 2224 O O . ALA A 1 292 ? 1.694 18.290 8.275 1.00 89.06 292 ALA A O 1
ATOM 2225 N N . LEU A 1 293 ? 1.857 19.271 10.287 1.00 89.56 293 LEU A N 1
ATOM 2226 C CA . LEU A 1 293 ? 1.623 20.642 9.818 1.00 89.56 293 LEU A CA 1
ATOM 2227 C C . LEU A 1 293 ? 2.896 21.341 9.320 1.00 89.56 293 LEU A C 1
ATOM 2229 O O . LEU A 1 293 ? 2.805 22.326 8.590 1.00 89.56 293 LEU A O 1
ATOM 2233 N N . ARG A 1 294 ? 4.079 20.876 9.734 1.00 89.50 294 ARG A N 1
ATOM 2234 C CA . ARG A 1 294 ? 5.369 21.434 9.319 1.00 89.50 294 ARG A CA 1
ATOM 2235 C C . ARG A 1 294 ? 5.839 20.851 7.989 1.00 89.50 294 ARG A C 1
ATOM 2237 O O . ARG A 1 294 ? 6.359 21.601 7.168 1.00 89.50 294 ARG A O 1
ATOM 2244 N N . PHE A 1 295 ? 5.652 19.550 7.791 1.00 85.75 295 PHE A N 1
ATOM 2245 C CA . PHE A 1 295 ? 6.070 18.802 6.603 1.00 85.75 295 PHE A CA 1
ATOM 2246 C C . PHE A 1 295 ? 4.842 18.384 5.791 1.00 85.75 295 PHE A C 1
ATOM 2248 O O . PHE A 1 295 ? 4.477 17.211 5.710 1.00 85.75 295 PHE A O 1
ATOM 2255 N N . VAL A 1 296 ? 4.159 19.388 5.244 1.00 80.81 296 VAL A N 1
ATOM 2256 C CA . VAL A 1 296 ? 2.935 19.206 4.462 1.00 80.81 296 VAL A CA 1
ATOM 2257 C C . VAL A 1 296 ? 3.299 18.761 3.047 1.00 80.81 296 VAL A C 1
ATOM 2259 O O . VAL A 1 296 ? 3.986 19.487 2.333 1.00 80.81 296 VAL A O 1
ATOM 2262 N N . ASP A 1 297 ? 2.808 17.593 2.631 1.00 74.94 297 ASP A N 1
ATOM 2263 C CA . ASP A 1 297 ? 2.882 17.150 1.235 1.00 74.94 297 ASP A CA 1
ATOM 2264 C C . ASP A 1 297 ? 1.692 17.661 0.404 1.00 74.94 297 ASP A C 1
ATOM 2266 O O . ASP A 1 297 ? 0.746 18.266 0.921 1.00 74.94 297 ASP A O 1
ATOM 2270 N N . HIS A 1 298 ? 1.730 17.406 -0.907 1.00 70.31 298 HIS A N 1
ATOM 2271 C CA . HIS A 1 298 ? 0.679 17.833 -1.831 1.00 70.31 298 HIS A CA 1
ATOM 2272 C C . HIS A 1 298 ? -0.720 17.352 -1.400 1.00 70.31 298 HIS A C 1
ATOM 2274 O O . HIS A 1 298 ? -1.667 18.138 -1.411 1.00 70.31 298 HIS A O 1
ATOM 2280 N N . ASN A 1 299 ? -0.858 16.094 -0.967 1.00 70.81 299 ASN A N 1
ATOM 2281 C CA . ASN A 1 299 ? -2.144 15.508 -0.569 1.00 70.81 299 ASN A CA 1
ATOM 2282 C C . ASN A 1 299 ? -2.665 16.117 0.744 1.00 70.81 299 ASN A C 1
ATOM 2284 O O . ASN A 1 299 ? -3.841 16.471 0.866 1.00 70.81 299 ASN A O 1
ATOM 2288 N N . THR A 1 300 ? -1.775 16.309 1.713 1.00 74.19 300 THR A N 1
ATOM 2289 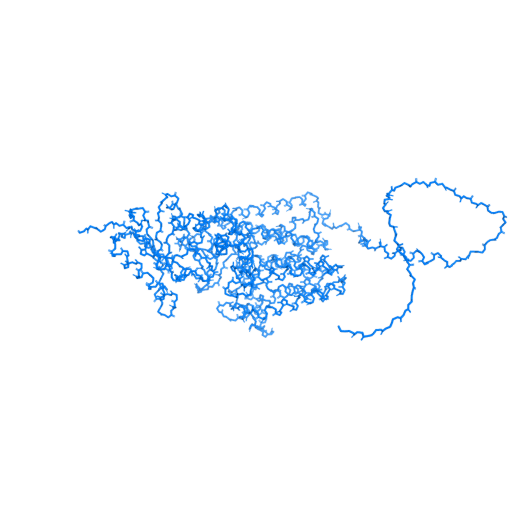C CA . THR A 1 300 ? -2.069 16.849 3.041 1.00 74.19 300 THR A CA 1
ATOM 2290 C C . THR A 1 300 ? -2.423 18.335 2.970 1.00 74.19 300 THR A C 1
ATOM 2292 O O . THR A 1 300 ? -3.345 18.773 3.661 1.00 74.19 300 THR A O 1
ATOM 2295 N N . ALA A 1 301 ? -1.777 19.108 2.085 1.00 79.31 301 ALA A N 1
ATOM 2296 C CA . ALA A 1 301 ? -2.117 20.514 1.846 1.00 79.31 301 ALA A CA 1
ATOM 2297 C C . ALA A 1 301 ? -3.588 20.675 1.437 1.00 79.31 301 ALA A C 1
ATOM 2299 O O . ALA A 1 301 ? -4.296 21.553 1.940 1.00 79.31 301 ALA A O 1
ATOM 2300 N N . HIS A 1 302 ? -4.073 19.781 0.568 1.00 75.44 302 HIS A N 1
ATOM 2301 C CA . HIS A 1 302 ? -5.469 19.774 0.139 1.00 75.44 302 HIS A CA 1
ATOM 2302 C C . HIS A 1 302 ? -6.434 19.442 1.276 1.00 75.44 302 HIS A C 1
ATOM 2304 O O . HIS A 1 302 ? -7.495 20.061 1.357 1.00 75.44 302 HIS A O 1
ATOM 2310 N N . LEU A 1 303 ? -6.071 18.502 2.153 1.00 77.19 303 LEU A N 1
ATOM 2311 C CA . LEU A 1 303 ? -6.885 18.109 3.309 1.00 77.19 303 LEU A CA 1
ATOM 2312 C C . LEU A 1 303 ? -6.995 19.239 4.346 1.00 77.19 303 LEU A C 1
ATOM 2314 O O . LEU A 1 303 ? -8.091 19.518 4.828 1.00 77.19 303 LEU A O 1
ATOM 2318 N N . ILE A 1 304 ? -5.897 19.943 4.645 1.00 83.25 304 ILE A N 1
ATOM 2319 C CA . ILE A 1 304 ? -5.876 21.063 5.610 1.00 83.25 304 ILE A CA 1
ATOM 2320 C C . ILE A 1 304 ? -6.793 22.218 5.163 1.00 83.25 304 ILE A C 1
ATOM 2322 O O . ILE A 1 304 ? -7.400 22.909 5.991 1.00 83.25 304 ILE A O 1
ATOM 2326 N N . ALA A 1 305 ? -6.923 22.420 3.851 1.00 84.56 305 ALA A N 1
ATOM 2327 C CA . ALA A 1 305 ? -7.771 23.458 3.275 1.00 84.56 305 ALA A CA 1
ATOM 2328 C C . ALA A 1 305 ? -9.277 23.129 3.315 1.00 84.56 305 ALA A C 1
ATOM 2330 O O . ALA A 1 305 ? -10.093 24.019 3.066 1.00 84.56 305 ALA A O 1
ATOM 2331 N N . MET A 1 306 ? -9.668 21.884 3.616 1.00 88.31 306 MET A N 1
ATOM 2332 C CA . MET A 1 306 ? -11.076 21.478 3.635 1.00 88.31 306 MET A CA 1
ATOM 2333 C C . MET A 1 306 ? -11.862 22.160 4.760 1.00 88.31 306 MET A C 1
ATOM 2335 O O . MET A 1 306 ? -11.331 22.543 5.812 1.00 88.31 306 MET A O 1
ATOM 2339 N N . ARG A 1 307 ? -13.169 22.312 4.533 1.00 89.19 307 ARG A N 1
ATOM 2340 C CA . ARG A 1 307 ? -14.108 22.895 5.499 1.00 89.19 307 ARG A CA 1
ATOM 2341 C C . ARG A 1 307 ? -15.351 22.025 5.628 1.00 89.19 307 ARG A C 1
ATOM 2343 O O . ARG A 1 307 ? -15.784 21.404 4.659 1.00 89.19 307 ARG A O 1
ATOM 2350 N N . PHE A 1 308 ? -15.921 21.984 6.829 1.00 88.00 308 PHE A N 1
ATOM 2351 C CA . PHE A 1 308 ? -17.234 21.380 7.027 1.00 88.00 308 PHE A CA 1
ATOM 2352 C C . PHE A 1 308 ? -18.297 22.244 6.343 1.00 88.00 308 PHE A C 1
ATOM 2354 O O . PHE A 1 308 ? -18.209 23.474 6.409 1.00 88.00 308 PHE A O 1
ATOM 2361 N N . PRO A 1 309 ? -19.302 21.630 5.705 1.00 87.75 309 PRO A N 1
ATOM 2362 C CA . PRO A 1 309 ? -20.380 22.382 5.099 1.00 87.75 309 PRO A CA 1
ATOM 2363 C C . PRO A 1 309 ? -21.299 22.952 6.195 1.00 87.75 309 PRO A C 1
ATOM 2365 O O . PRO A 1 309 ? -21.288 22.457 7.332 1.00 87.75 309 PRO A O 1
ATOM 2368 N N . PRO A 1 310 ? -22.122 23.967 5.876 1.00 89.88 310 PRO A N 1
ATOM 2369 C CA . PRO A 1 310 ? -23.108 24.500 6.811 1.00 89.88 310 PRO A CA 1
ATOM 2370 C C . PRO A 1 310 ? -24.027 23.393 7.364 1.00 89.88 310 PRO A C 1
ATOM 2372 O O . PRO A 1 310 ? -24.430 22.520 6.596 1.00 89.88 310 PRO A O 1
ATOM 2375 N N . PRO A 1 311 ? -24.433 23.430 8.650 1.00 90.94 311 PRO A N 1
ATOM 2376 C CA . PRO A 1 311 ? -25.303 22.407 9.247 1.00 90.94 311 PRO A CA 1
ATOM 2377 C C . PRO A 1 311 ? -26.595 22.125 8.468 1.00 90.94 311 PRO A C 1
ATOM 2379 O O . PRO A 1 311 ? -27.085 20.999 8.466 1.00 90.94 311 PRO A O 1
ATOM 2382 N N . ALA A 1 312 ? -27.122 23.130 7.762 1.00 90.56 312 ALA A N 1
ATOM 2383 C CA . ALA A 1 312 ? -28.327 23.016 6.944 1.00 90.56 312 ALA A CA 1
ATOM 2384 C C . ALA A 1 312 ? -28.222 21.972 5.814 1.00 90.56 312 ALA A C 1
ATOM 2386 O O . ALA A 1 312 ? -29.240 21.412 5.420 1.00 90.56 312 ALA A O 1
ATOM 2387 N N . THR A 1 313 ? -27.018 21.673 5.316 1.00 87.19 313 THR A N 1
ATOM 2388 C CA . THR A 1 313 ? -26.808 20.707 4.220 1.00 87.19 313 THR A CA 1
ATOM 2389 C C . THR A 1 313 ? -26.408 19.317 4.716 1.00 87.19 313 THR A C 1
ATOM 2391 O O . THR A 1 313 ? -26.232 18.396 3.921 1.00 87.19 313 THR A O 1
ATOM 2394 N N . TRP A 1 314 ? -26.279 19.113 6.033 1.00 88.94 314 TRP A N 1
ATOM 2395 C CA . TRP A 1 314 ? -25.790 17.842 6.576 1.00 88.94 314 TRP A CA 1
ATOM 2396 C C . TRP A 1 314 ? -26.724 16.668 6.284 1.00 88.94 314 TRP A C 1
ATOM 2398 O O . TRP A 1 314 ? -26.246 15.566 6.033 1.00 88.94 314 TRP A O 1
ATOM 2408 N N . ALA A 1 315 ? -28.041 16.883 6.284 1.00 87.56 315 ALA A N 1
ATOM 2409 C CA . ALA A 1 315 ? -29.004 15.822 5.986 1.00 87.56 315 ALA A CA 1
ATOM 2410 C C . ALA A 1 315 ? -28.886 15.320 4.536 1.00 87.56 315 ALA A C 1
ATOM 2412 O O . ALA A 1 315 ? -28.990 14.119 4.290 1.00 87.56 315 ALA A O 1
ATOM 2413 N N . GLU A 1 316 ? -28.625 16.228 3.595 1.00 85.38 316 GLU A N 1
ATOM 2414 C CA . GLU A 1 316 ? -28.426 15.907 2.181 1.00 85.38 316 GLU A CA 1
ATOM 2415 C C . GLU A 1 316 ? -27.150 15.085 1.983 1.00 85.38 316 GLU A C 1
ATOM 2417 O O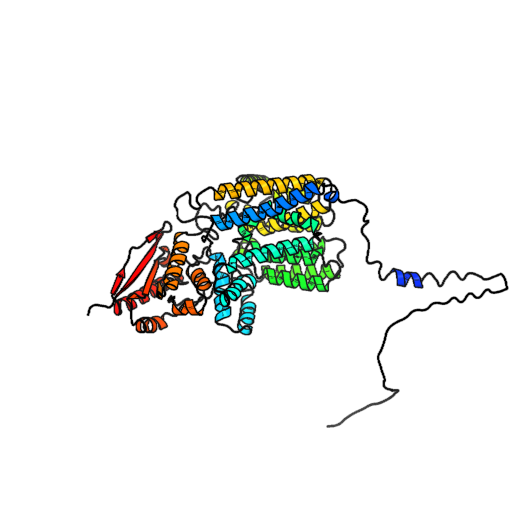 . GLU A 1 316 ? -27.216 13.963 1.486 1.00 85.38 316 GLU A O 1
ATOM 2422 N N . TYR A 1 317 ? -26.015 15.560 2.507 1.00 84.56 317 TYR A N 1
ATOM 2423 C CA . TYR A 1 317 ? -24.763 14.804 2.448 1.00 84.56 317 TYR A CA 1
ATOM 2424 C C . TYR A 1 317 ? -24.855 13.449 3.159 1.00 84.56 317 TYR A C 1
ATOM 2426 O O . TYR A 1 317 ? -24.332 12.457 2.659 1.00 84.56 317 TYR A O 1
ATOM 2434 N N . ALA A 1 318 ? -25.548 13.366 4.300 1.00 83.56 318 ALA A N 1
ATOM 2435 C CA . ALA A 1 318 ? -25.747 12.100 5.003 1.00 83.56 318 ALA A CA 1
ATOM 2436 C C . ALA A 1 318 ? -26.553 11.102 4.161 1.00 83.56 318 ALA A C 1
ATOM 2438 O O . ALA A 1 318 ? -26.225 9.912 4.139 1.00 83.56 318 ALA A O 1
ATOM 2439 N N . ARG A 1 319 ? -27.584 11.575 3.449 1.00 83.62 319 ARG A N 1
ATOM 2440 C CA . ARG A 1 319 ? -28.352 10.754 2.510 1.00 83.62 319 ARG A CA 1
ATOM 2441 C C . ARG A 1 319 ? -27.466 10.275 1.364 1.00 83.62 319 ARG A C 1
ATOM 2443 O O . ARG A 1 319 ? -27.455 9.080 1.094 1.00 83.62 319 ARG A O 1
ATOM 2450 N N . ASP A 1 320 ? -26.707 11.167 0.740 1.00 80.44 320 ASP A N 1
ATOM 2451 C CA . ASP A 1 320 ? -25.897 10.836 -0.436 1.00 80.44 320 ASP A CA 1
ATOM 2452 C C . ASP A 1 320 ? -24.756 9.866 -0.082 1.00 80.44 320 ASP A C 1
ATOM 2454 O O . ASP A 1 320 ? -24.526 8.889 -0.794 1.00 80.44 320 ASP A O 1
ATOM 2458 N N . ILE A 1 321 ? -24.124 10.047 1.084 1.00 77.81 321 ILE A N 1
ATOM 2459 C CA . ILE A 1 321 ? -23.184 9.078 1.670 1.00 77.81 321 ILE A CA 1
ATOM 2460 C C . ILE A 1 321 ? -23.873 7.737 1.892 1.00 77.81 321 ILE A C 1
ATOM 2462 O O . ILE A 1 321 ? -23.341 6.703 1.501 1.00 77.81 321 ILE A O 1
ATOM 2466 N N . SER A 1 322 ? -25.060 7.734 2.499 1.00 75.44 322 SER A N 1
ATOM 2467 C CA . SER A 1 322 ? -25.786 6.489 2.763 1.00 75.44 322 SER A CA 1
ATOM 2468 C C . SER A 1 322 ? -26.103 5.750 1.465 1.00 75.44 322 SER A C 1
ATOM 2470 O O . SER A 1 322 ? -25.851 4.554 1.377 1.00 75.44 322 SER A O 1
ATOM 2472 N N . VAL A 1 323 ? -26.582 6.455 0.437 1.00 75.12 323 VAL A N 1
ATOM 2473 C CA . VAL A 1 323 ? -26.832 5.879 -0.892 1.00 75.12 323 VAL A CA 1
ATOM 2474 C C . VAL A 1 323 ? -25.540 5.338 -1.498 1.00 75.12 323 VAL A C 1
ATOM 2476 O O . VAL A 1 323 ? -25.535 4.210 -1.980 1.00 75.12 323 VAL A O 1
ATOM 2479 N N . TYR A 1 324 ? -24.433 6.076 -1.409 1.00 73.94 324 TYR A N 1
ATOM 2480 C CA . TYR A 1 324 ? -23.137 5.638 -1.925 1.00 73.94 324 TYR A CA 1
ATOM 2481 C C . TYR A 1 324 ? -22.636 4.358 -1.241 1.00 73.94 324 TYR A C 1
ATOM 2483 O O . TYR A 1 324 ? -22.360 3.370 -1.919 1.00 73.94 324 TYR A O 1
ATOM 2491 N N . PHE A 1 325 ? -22.623 4.316 0.095 1.00 69.38 325 PHE A N 1
ATOM 2492 C CA . PHE A 1 325 ? -22.239 3.121 0.858 1.00 69.38 325 PHE A CA 1
ATOM 2493 C C . PHE A 1 325 ? -23.210 1.940 0.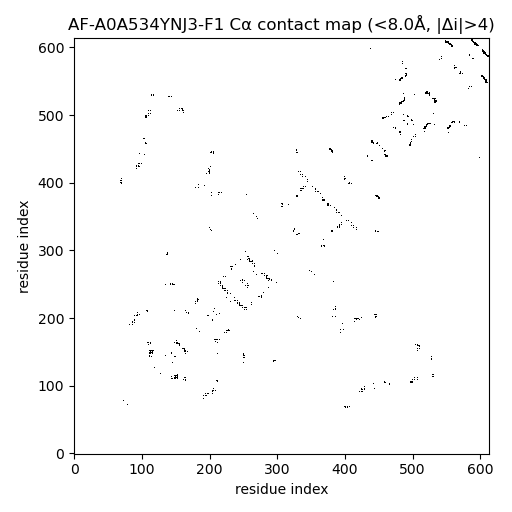668 1.00 69.38 325 PHE A C 1
ATOM 2495 O O . PHE A 1 325 ? -22.803 0.787 0.793 1.00 69.38 325 PHE A O 1
ATOM 2502 N N . LEU A 1 326 ? -24.480 2.198 0.339 1.00 66.31 326 LEU A N 1
ATOM 2503 C CA . LEU A 1 326 ? -25.461 1.159 -0.001 1.00 66.31 326 LEU A CA 1
ATOM 2504 C C . LEU A 1 326 ? -25.361 0.696 -1.465 1.00 66.31 326 LEU A C 1
ATOM 2506 O O . LEU A 1 326 ? -25.762 -0.425 -1.773 1.00 66.31 326 LEU A O 1
ATOM 2510 N N . SER A 1 327 ? -24.799 1.520 -2.354 1.00 62.06 327 SER A N 1
ATOM 2511 C CA . SER A 1 327 ? -24.619 1.233 -3.786 1.00 62.06 327 SER A CA 1
ATOM 2512 C C . SER A 1 327 ? -23.401 0.350 -4.118 1.00 62.06 327 SER A C 1
ATOM 2514 O O . SER A 1 327 ? -23.157 0.072 -5.289 1.00 62.06 327 SER A O 1
ATOM 2516 N N . ALA A 1 328 ? -22.705 -0.168 -3.092 1.00 55.28 328 ALA A N 1
ATOM 2517 C CA . ALA A 1 328 ? -21.642 -1.184 -3.159 1.00 55.28 328 ALA A CA 1
ATOM 2518 C C . ALA A 1 328 ? -20.253 -0.741 -3.670 1.00 55.28 328 ALA A C 1
ATOM 2520 O O . ALA A 1 328 ? -19.452 -1.601 -4.034 1.00 55.28 328 ALA A O 1
ATOM 2521 N N . THR A 1 329 ? -19.940 0.558 -3.675 1.00 56.09 329 THR A N 1
ATOM 2522 C CA . THR A 1 329 ? -18.645 1.096 -4.144 1.00 56.09 329 THR A CA 1
ATOM 2523 C C . THR A 1 329 ? -17.530 1.115 -3.081 1.00 56.09 329 THR A C 1
ATOM 2525 O O . THR A 1 329 ? -16.427 0.659 -3.382 1.00 56.09 329 THR A O 1
ATOM 2528 N N . PRO A 1 330 ? -17.746 1.569 -1.833 1.00 56.44 330 PRO A N 1
ATOM 2529 C CA . PRO A 1 330 ? -16.909 1.190 -0.701 1.00 56.44 330 PRO A CA 1
ATOM 2530 C C . PRO A 1 330 ? -17.401 -0.155 -0.143 1.00 56.44 330 PRO A C 1
ATOM 2532 O O . PRO A 1 330 ? -18.542 -0.547 -0.383 1.00 56.44 330 PRO A O 1
ATOM 2535 N N . ASP A 1 331 ? -16.542 -0.879 0.570 1.00 64.94 331 ASP A N 1
ATOM 2536 C CA . ASP A 1 331 ? -16.868 -2.143 1.248 1.00 64.94 331 ASP A CA 1
ATOM 2537 C C . ASP A 1 331 ? -18.245 -2.116 1.930 1.00 64.94 331 ASP A C 1
ATOM 2539 O O . ASP A 1 331 ? -18.704 -1.050 2.359 1.00 64.94 331 ASP A O 1
ATOM 2543 N N . ILE A 1 332 ? -18.917 -3.269 2.069 1.00 63.75 332 ILE A N 1
ATOM 2544 C CA . ILE A 1 332 ? -20.222 -3.247 2.737 1.00 63.75 332 ILE A CA 1
ATOM 2545 C C . ILE A 1 332 ? -20.048 -2.673 4.144 1.00 63.75 332 ILE A C 1
ATOM 2547 O O . ILE A 1 332 ? -19.235 -3.175 4.925 1.00 63.75 332 ILE A O 1
ATOM 2551 N N . PRO A 1 333 ? -20.860 -1.673 4.530 1.00 67.50 333 PRO A N 1
ATOM 2552 C CA . PRO A 1 333 ? -20.633 -0.925 5.752 1.00 67.50 333 PRO A CA 1
ATOM 2553 C C . PRO A 1 333 ? -20.965 -1.742 7.004 1.00 67.50 333 PRO A C 1
ATOM 2555 O O . PRO A 1 333 ? -21.104 -1.154 8.061 1.00 67.50 333 PRO A O 1
ATOM 2558 N N . LEU A 1 334 ? -21.126 -3.070 6.960 1.00 83.81 334 LEU A N 1
ATOM 2559 C CA . LEU A 1 334 ? -21.543 -3.863 8.123 1.00 83.81 334 LEU A CA 1
ATOM 2560 C C . LEU A 1 334 ? -20.562 -3.750 9.294 1.00 83.81 334 LEU A C 1
ATOM 2562 O O . LEU A 1 334 ? -21.012 -3.665 10.437 1.00 83.81 334 LEU A O 1
ATOM 2566 N N . LEU A 1 335 ? -19.252 -3.667 9.033 1.00 88.56 335 LEU A N 1
ATOM 2567 C CA . LEU A 1 335 ? -18.269 -3.377 10.082 1.00 88.56 335 LEU A CA 1
ATOM 2568 C C . LEU A 1 335 ? -18.447 -1.957 10.647 1.00 88.56 335 LEU A C 1
ATOM 2570 O O . LEU A 1 335 ? -18.433 -1.771 11.865 1.00 88.56 335 LEU A O 1
ATOM 2574 N N . LEU A 1 336 ? -18.685 -0.968 9.781 1.00 88.44 336 LEU A N 1
ATOM 2575 C CA . LEU A 1 336 ? -18.966 0.412 10.181 1.00 88.44 336 LEU A CA 1
ATOM 2576 C C . LEU A 1 336 ? -20.281 0.517 10.975 1.00 88.44 336 LEU A C 1
ATOM 2578 O O . LEU A 1 336 ? -20.305 1.125 12.037 1.00 88.44 336 LEU A O 1
ATOM 2582 N N . VAL A 1 337 ? -21.358 -0.133 10.534 1.00 88.94 337 VAL A N 1
ATOM 2583 C CA . VAL A 1 337 ? -22.664 -0.214 11.206 1.00 88.94 337 VAL A CA 1
ATOM 2584 C C . VAL A 1 337 ? -22.518 -0.883 12.570 1.00 88.94 337 VAL A C 1
ATOM 2586 O O . VAL A 1 337 ? -23.015 -0.360 13.570 1.00 88.94 337 VAL A O 1
ATOM 2589 N N . ALA A 1 338 ? -21.788 -2.001 12.645 1.00 92.38 338 ALA A N 1
ATOM 2590 C CA . ALA A 1 338 ? -21.467 -2.644 13.915 1.00 92.38 338 ALA A CA 1
ATOM 2591 C C . ALA A 1 338 ? -20.694 -1.690 14.838 1.00 92.38 338 ALA A C 1
ATOM 2593 O O . ALA A 1 338 ? -20.988 -1.624 16.033 1.00 92.38 338 ALA A O 1
ATOM 2594 N N . ALA A 1 339 ? -19.759 -0.905 14.298 1.00 92.44 339 ALA A N 1
ATOM 2595 C CA . ALA A 1 339 ? -19.013 0.089 15.059 1.00 92.44 339 ALA A CA 1
ATOM 2596 C C . ALA A 1 339 ? -19.877 1.273 15.521 1.00 92.44 339 ALA A C 1
ATOM 2598 O O . ALA A 1 339 ? -19.734 1.700 16.664 1.00 92.44 339 ALA A O 1
ATOM 2599 N N . LEU A 1 340 ? -20.818 1.764 14.710 1.00 92.25 340 LEU A N 1
ATOM 2600 C CA . LEU A 1 340 ? -21.770 2.810 15.107 1.00 92.25 340 LEU A CA 1
ATOM 2601 C C . LEU A 1 340 ? -22.640 2.349 16.281 1.00 92.25 340 LEU A C 1
ATOM 2603 O O . LEU A 1 340 ? -22.776 3.063 17.277 1.00 92.25 340 LEU A O 1
ATOM 2607 N N . LEU A 1 341 ? -23.152 1.115 16.225 1.00 93.00 341 LEU A N 1
ATOM 2608 C CA . LEU A 1 341 ? -23.847 0.506 17.362 1.00 93.00 341 LEU A CA 1
ATOM 2609 C C . LEU A 1 341 ? -22.906 0.357 18.566 1.00 93.00 341 LEU A C 1
ATOM 2611 O O . LEU A 1 341 ? -23.275 0.685 19.696 1.00 93.00 341 LEU A O 1
ATOM 2615 N N . ALA A 1 342 ? -21.668 -0.085 18.343 1.00 93.12 342 ALA A N 1
ATOM 2616 C CA . ALA A 1 342 ? -20.667 -0.221 19.393 1.00 93.12 342 ALA A CA 1
ATOM 2617 C C . ALA A 1 342 ? -20.327 1.128 20.066 1.00 93.12 342 ALA A C 1
ATOM 2619 O O . ALA A 1 342 ? -20.195 1.164 21.290 1.00 93.12 342 ALA A O 1
ATOM 2620 N N . LEU A 1 343 ? -20.294 2.254 19.340 1.00 93.75 343 LEU A N 1
ATOM 2621 C CA . LEU A 1 343 ? -20.087 3.604 19.900 1.00 93.75 343 LEU A CA 1
ATOM 2622 C C . LEU A 1 343 ? -21.181 4.012 20.903 1.00 93.75 343 LEU A C 1
ATOM 2624 O O . LEU A 1 343 ? -20.916 4.729 21.881 1.00 93.75 343 LEU A O 1
ATOM 2628 N N . MET A 1 344 ? -22.415 3.548 20.687 1.00 91.50 344 MET A N 1
ATOM 2629 C CA . MET A 1 344 ? -23.531 3.765 21.614 1.00 91.50 344 MET A CA 1
ATOM 2630 C C . MET A 1 344 ? -23.426 2.868 22.857 1.00 91.50 344 MET A C 1
ATOM 2632 O O . MET A 1 344 ? -23.944 3.204 23.924 1.00 91.50 344 MET A O 1
ATOM 2636 N N . LEU A 1 345 ? -22.735 1.733 22.738 1.00 90.81 345 LEU A N 1
ATOM 2637 C CA . LEU A 1 345 ? -22.697 0.677 23.747 1.00 90.81 345 LEU A CA 1
ATOM 2638 C C . LEU A 1 345 ? -21.423 0.670 24.603 1.00 90.81 345 LEU A C 1
ATOM 2640 O O . LEU A 1 345 ? -21.488 0.223 25.752 1.00 90.81 345 LEU A O 1
ATOM 2644 N N . VAL A 1 346 ? -20.295 1.164 24.096 1.00 89.25 346 VAL A N 1
ATOM 2645 C CA . VAL A 1 346 ? -19.012 1.200 24.814 1.00 89.25 346 VAL A CA 1
ATOM 2646 C C . VAL A 1 346 ? -19.141 1.928 26.159 1.00 89.25 346 VAL A C 1
ATOM 2648 O O . VAL A 1 346 ? -19.811 2.963 26.258 1.00 89.25 346 VAL A O 1
ATOM 2651 N N . ARG A 1 347 ? -18.549 1.367 27.226 1.00 85.38 347 ARG A N 1
ATOM 2652 C CA . ARG A 1 347 ? -18.615 1.947 28.580 1.00 85.38 347 ARG A CA 1
ATOM 2653 C C . ARG A 1 347 ? -17.248 2.343 29.108 1.00 85.38 347 ARG A C 1
ATOM 2655 O O . ARG A 1 347 ? -17.101 3.510 29.461 1.00 85.38 347 ARG A O 1
ATOM 2662 N N . GLY A 1 348 ? -16.296 1.406 29.153 1.00 81.25 348 GLY A N 1
ATOM 2663 C CA . GLY A 1 348 ? -15.024 1.588 29.860 1.00 81.25 348 GLY A CA 1
ATOM 2664 C C . GLY A 1 348 ? -14.247 2.790 29.334 1.00 81.25 348 GLY A C 1
ATOM 2665 O O . GLY A 1 348 ? -14.130 3.813 30.002 1.00 81.25 348 GLY A O 1
ATOM 2666 N N . ASP A 1 349 ? -13.817 2.700 28.079 1.00 91.94 349 ASP A N 1
ATOM 2667 C CA . ASP A 1 349 ? -13.026 3.740 27.413 1.00 91.94 349 ASP A CA 1
ATOM 2668 C C . ASP A 1 349 ? -13.869 4.553 26.411 1.00 91.94 349 ASP A C 1
ATOM 2670 O O . ASP A 1 349 ? -13.404 4.948 25.342 1.00 91.94 349 ASP A O 1
ATOM 2674 N N . ARG A 1 350 ? -15.151 4.787 26.734 1.00 93.56 350 ARG A N 1
ATOM 2675 C CA . ARG A 1 350 ? -16.152 5.307 25.780 1.00 93.56 350 ARG A CA 1
ATOM 2676 C C . ARG A 1 350 ? -15.760 6.615 25.096 1.00 93.56 350 ARG A C 1
ATOM 2678 O O . ARG A 1 350 ? -15.977 6.765 23.900 1.00 93.56 350 ARG A O 1
ATOM 2685 N N . TRP A 1 351 ? -15.199 7.563 25.844 1.00 96.25 351 TRP A N 1
ATOM 2686 C CA . TRP A 1 351 ? -14.850 8.882 25.315 1.00 96.25 351 TRP A CA 1
ATOM 2687 C C . TRP A 1 351 ? -13.609 8.827 24.432 1.00 96.25 351 TRP A C 1
ATOM 2689 O O . TRP A 1 351 ? -13.540 9.546 23.443 1.00 96.25 351 TRP A O 1
ATOM 2699 N N . PHE A 1 352 ? -12.672 7.932 24.747 1.00 97.44 352 PHE A N 1
ATOM 2700 C CA . PHE A 1 352 ? -11.502 7.683 23.917 1.00 97.44 352 PHE A CA 1
ATOM 2701 C C . PHE A 1 352 ? -11.909 7.101 22.560 1.00 97.44 352 PHE A C 1
ATOM 2703 O O . PHE A 1 352 ? -11.588 7.683 21.527 1.00 97.44 352 PHE A O 1
ATOM 2710 N N . TRP A 1 353 ? -12.704 6.026 22.559 1.00 96.50 353 TRP A N 1
ATOM 2711 C CA . TRP A 1 353 ? -13.184 5.408 21.320 1.00 96.50 353 TRP A CA 1
ATOM 2712 C C . TRP A 1 353 ? -14.044 6.352 20.474 1.00 96.50 353 TRP A C 1
ATOM 2714 O O . TRP A 1 353 ? -13.853 6.433 19.263 1.00 96.50 353 TRP A O 1
ATOM 2724 N N . ARG A 1 354 ? -14.957 7.104 21.104 1.00 96.44 354 ARG A N 1
ATOM 2725 C CA . ARG A 1 354 ? -15.775 8.113 20.411 1.00 96.44 354 ARG A CA 1
ATOM 2726 C C . ARG A 1 354 ? -14.929 9.210 19.780 1.00 96.44 354 ARG A C 1
ATOM 2728 O O . ARG A 1 354 ? -15.224 9.602 18.659 1.00 96.44 354 ARG A O 1
ATOM 2735 N N . ALA A 1 355 ? -13.891 9.679 20.471 1.00 97.06 355 ALA A N 1
ATOM 2736 C CA . ALA A 1 355 ? -13.012 10.716 19.950 1.00 97.06 355 ALA A CA 1
ATOM 2737 C C . ALA A 1 355 ? -12.226 10.232 18.722 1.00 97.06 355 ALA A C 1
ATOM 2739 O O . ALA A 1 355 ? -12.258 10.899 17.693 1.00 97.06 355 ALA A O 1
ATOM 2740 N N . ILE A 1 356 ? -11.573 9.066 18.789 1.00 97.00 356 ILE A N 1
ATOM 2741 C CA . ILE A 1 356 ? -10.722 8.596 17.681 1.00 97.00 356 ILE A CA 1
ATOM 2742 C C . ILE A 1 356 ? -11.533 8.143 16.460 1.00 97.00 356 ILE A C 1
ATOM 2744 O O . ILE A 1 356 ? -11.175 8.483 15.335 1.00 97.00 356 ILE A O 1
ATOM 2748 N N . VAL A 1 357 ? -12.650 7.429 16.663 1.00 95.75 357 VAL A N 1
ATOM 2749 C CA . VAL A 1 357 ? -13.527 7.008 15.557 1.00 95.75 357 VAL A CA 1
ATOM 2750 C C . VAL A 1 357 ? -14.258 8.218 14.983 1.00 95.75 357 VAL A C 1
ATOM 2752 O O . VAL A 1 357 ? -14.304 8.377 13.769 1.00 95.75 357 VAL A O 1
ATOM 2755 N N . GLY A 1 358 ? -14.764 9.112 15.840 1.00 95.00 358 GLY A N 1
ATOM 2756 C CA . GLY A 1 358 ? -15.421 10.347 15.413 1.00 95.00 358 GLY A CA 1
ATOM 2757 C C . GLY A 1 358 ? -14.493 11.267 14.619 1.00 95.00 358 GLY A C 1
ATOM 2758 O O . GLY A 1 358 ? -14.919 11.835 13.620 1.00 95.00 358 GLY A O 1
ATOM 2759 N N . PHE A 1 359 ? -13.216 11.363 15.003 1.00 95.00 359 PHE A N 1
ATOM 2760 C CA . PHE A 1 359 ? -12.210 12.108 14.246 1.00 95.00 359 PHE A CA 1
ATOM 2761 C C . PHE A 1 359 ? -12.011 11.531 12.837 1.00 95.00 359 PHE A C 1
ATOM 2763 O O . PHE A 1 359 ? -12.102 12.272 11.862 1.00 95.00 359 PHE A O 1
ATOM 2770 N N . GLN A 1 360 ? -11.811 10.213 12.708 1.00 92.94 360 GLN A N 1
ATOM 2771 C CA . GLN A 1 360 ? -11.634 9.572 11.397 1.00 92.94 360 GLN A CA 1
ATOM 2772 C C . GLN A 1 360 ? -12.903 9.652 10.536 1.00 92.94 360 GLN A C 1
ATOM 2774 O O . GLN A 1 360 ? -12.824 9.952 9.348 1.00 92.94 360 GLN A O 1
ATOM 2779 N N . MET A 1 361 ? -14.087 9.488 11.134 1.00 91.19 361 MET A N 1
ATOM 2780 C CA . MET A 1 361 ? -15.357 9.755 10.449 1.00 91.19 361 MET A CA 1
ATOM 2781 C C . MET A 1 361 ? -15.462 11.214 9.987 1.00 91.19 361 MET A C 1
ATOM 2783 O O . MET A 1 361 ? -15.954 11.472 8.894 1.00 91.19 361 MET A O 1
ATOM 2787 N N . GLY A 1 362 ? -14.975 12.164 10.790 1.00 91.31 362 GLY A N 1
ATOM 2788 C CA . GLY A 1 362 ? -14.910 13.580 10.436 1.00 91.31 362 GLY A CA 1
ATOM 2789 C C . GLY A 1 362 ? -14.006 13.855 9.233 1.00 91.31 362 GLY A C 1
ATOM 2790 O O . GLY A 1 362 ? -14.372 14.664 8.386 1.00 91.31 362 GLY A O 1
ATOM 2791 N N . LEU A 1 363 ? -12.874 13.154 9.106 1.00 89.50 363 LEU A N 1
ATOM 2792 C CA . LEU A 1 363 ? -12.011 13.244 7.921 1.00 89.50 363 LEU A CA 1
ATOM 2793 C C . LEU A 1 363 ? -12.706 12.707 6.664 1.00 89.50 363 LEU A C 1
ATOM 2795 O O . LEU A 1 363 ? -12.655 13.350 5.618 1.00 89.50 363 LEU A O 1
ATOM 2799 N N . VAL A 1 364 ? -13.404 11.572 6.772 1.00 87.56 364 VAL A N 1
ATOM 2800 C CA . VAL A 1 364 ? -14.213 11.034 5.664 1.00 87.56 364 VAL A CA 1
ATOM 2801 C C . VAL A 1 364 ? -15.327 12.010 5.288 1.00 87.56 364 VAL A C 1
ATOM 2803 O O . VAL A 1 364 ? -15.553 12.262 4.108 1.00 87.56 364 VAL A O 1
ATOM 2806 N N . TRP A 1 365 ? -15.987 12.613 6.277 1.00 88.19 365 TRP A N 1
ATOM 2807 C CA . TRP A 1 365 ? -17.017 13.620 6.045 1.00 88.19 365 TRP A CA 1
ATOM 2808 C C . TRP A 1 365 ? -16.460 14.845 5.315 1.00 88.19 365 TRP A C 1
ATOM 2810 O O . TRP A 1 365 ? -17.010 15.236 4.292 1.00 88.19 365 TRP A O 1
ATOM 2820 N N . LEU A 1 366 ? -15.335 15.402 5.779 1.00 89.12 366 LEU A N 1
ATOM 2821 C CA . LEU A 1 366 ? -14.644 16.500 5.095 1.00 89.12 366 LEU A CA 1
ATOM 2822 C C . LEU A 1 366 ? -14.315 16.139 3.646 1.00 89.12 366 LEU A C 1
ATOM 2824 O O . LEU A 1 366 ? -14.538 16.952 2.750 1.00 89.12 366 LEU A O 1
ATOM 2828 N N . LEU A 1 367 ? -13.833 14.920 3.404 1.00 86.00 367 LEU A N 1
ATOM 2829 C CA . LEU A 1 367 ? -13.524 14.461 2.058 1.00 86.00 367 LEU A CA 1
ATOM 2830 C C . LEU A 1 367 ? -14.769 14.450 1.164 1.00 86.00 367 LEU A C 1
ATOM 2832 O O . LEU A 1 367 ? -14.696 14.944 0.043 1.00 86.00 367 LEU A O 1
ATOM 2836 N N . VAL A 1 368 ? -15.902 13.941 1.657 1.00 85.81 368 VAL A N 1
ATOM 2837 C CA . VAL A 1 368 ? -17.156 13.871 0.889 1.00 85.81 368 VAL A CA 1
ATOM 2838 C C . VAL A 1 368 ? -17.719 15.250 0.570 1.00 85.81 368 VAL A C 1
ATOM 2840 O O . VAL A 1 368 ? -18.213 15.475 -0.532 1.00 85.81 368 VAL A O 1
ATOM 2843 N N . THR A 1 369 ? -17.694 16.169 1.531 1.00 86.75 369 THR A N 1
ATOM 2844 C CA . THR A 1 369 ? -18.451 17.425 1.437 1.00 86.75 369 THR A CA 1
ATOM 2845 C C . THR A 1 369 ? -17.719 18.537 0.697 1.00 86.75 369 THR A C 1
ATOM 2847 O O . THR A 1 369 ? -18.253 19.634 0.555 1.00 86.75 369 THR A O 1
ATOM 2850 N N . ASN A 1 370 ? -16.474 18.303 0.283 1.00 86.31 370 ASN A N 1
ATOM 2851 C CA . ASN A 1 370 ? -15.666 19.291 -0.420 1.00 86.31 370 ASN A CA 1
ATOM 2852 C C . ASN A 1 370 ? -15.590 18.927 -1.913 1.00 86.31 370 ASN A C 1
ATOM 2854 O O . ASN A 1 370 ? -15.263 17.787 -2.228 1.00 86.31 370 ASN A O 1
ATOM 2858 N N . PRO A 1 371 ? -15.841 19.860 -2.847 1.00 78.19 371 PRO A N 1
ATOM 2859 C CA . PRO A 1 371 ? -15.704 19.596 -4.278 1.00 78.19 371 PRO A CA 1
ATOM 2860 C C . PRO A 1 371 ? -14.231 19.624 -4.724 1.00 78.19 371 PRO A C 1
ATOM 2862 O O . PRO A 1 371 ? -13.415 20.361 -4.163 1.00 78.19 371 PRO A O 1
ATOM 2865 N N . GLY A 1 372 ? -13.877 18.844 -5.750 1.00 71.75 372 GLY A N 1
ATOM 2866 C CA . GLY A 1 372 ? -12.561 18.902 -6.398 1.00 71.75 372 GLY A CA 1
ATOM 2867 C C . GLY A 1 372 ? -12.138 17.593 -7.065 1.00 71.75 372 GLY A C 1
ATOM 2868 O O . GLY A 1 372 ? -12.789 16.571 -6.922 1.00 71.75 372 GLY A O 1
ATOM 2869 N N . VAL A 1 373 ? -11.003 17.611 -7.768 1.00 63.00 373 VAL A N 1
ATOM 2870 C CA . VAL A 1 373 ? -10.468 16.445 -8.505 1.00 63.00 373 VAL A CA 1
ATOM 2871 C C . VAL A 1 373 ? -10.034 15.295 -7.575 1.00 63.00 373 VAL A C 1
ATOM 2873 O O . VAL A 1 373 ? -9.931 14.163 -8.012 1.00 63.00 373 VAL A O 1
ATOM 2876 N N . MET A 1 374 ? -9.839 15.558 -6.280 1.00 69.19 374 MET A N 1
ATOM 2877 C CA . MET A 1 374 ? -9.481 14.555 -5.258 1.00 69.19 374 MET A CA 1
ATOM 2878 C C . MET A 1 374 ? -10.390 14.619 -4.023 1.00 69.19 374 MET A C 1
ATOM 2880 O O . MET A 1 374 ? -10.006 14.178 -2.934 1.00 69.19 374 MET A O 1
ATOM 2884 N N . ARG A 1 375 ? -11.576 15.219 -4.182 1.00 73.31 375 ARG A N 1
ATOM 2885 C CA . ARG A 1 375 ? -12.542 15.505 -3.118 1.00 73.31 375 ARG A CA 1
ATOM 2886 C C . ARG A 1 375 ? -13.958 15.234 -3.632 1.00 73.31 375 ARG A C 1
ATOM 2888 O O . ARG A 1 375 ? -14.205 15.282 -4.831 1.00 73.31 375 ARG A O 1
ATOM 2895 N N . GLY A 1 376 ? -14.882 14.946 -2.734 1.00 77.31 376 GLY A N 1
ATOM 2896 C CA . GLY A 1 376 ? -16.255 14.605 -3.072 1.00 77.31 376 GLY A CA 1
ATOM 2897 C C . GLY A 1 376 ? -16.569 13.139 -2.803 1.00 77.31 376 GLY A C 1
ATOM 2898 O O . GLY A 1 376 ? -15.706 12.338 -2.441 1.00 77.31 376 GLY A O 1
ATOM 2899 N N . LEU A 1 377 ? -17.834 12.781 -3.002 1.00 76.19 377 LEU A N 1
ATOM 2900 C CA . LEU A 1 377 ? -18.355 11.438 -2.742 1.00 76.19 377 LEU A CA 1
ATOM 2901 C C . LEU A 1 377 ? -17.628 10.344 -3.548 1.00 76.19 377 LEU A C 1
ATOM 2903 O O . LEU A 1 377 ? -17.287 9.296 -3.006 1.00 76.19 377 LEU A O 1
ATOM 2907 N N . SER A 1 378 ? -17.290 10.634 -4.807 1.00 73.31 378 SER A N 1
ATOM 2908 C CA . SER A 1 378 ? -16.499 9.780 -5.712 1.00 73.31 378 SER A CA 1
ATOM 2909 C C . SER A 1 378 ? -15.051 9.547 -5.264 1.00 73.31 378 SER A C 1
ATOM 2911 O O . SER A 1 378 ? -14.354 8.698 -5.816 1.00 73.31 378 SER A O 1
ATOM 2913 N N . CYS A 1 379 ? -14.573 10.303 -4.274 1.00 75.00 379 CYS A N 1
ATOM 2914 C CA . CYS A 1 379 ? -13.217 10.197 -3.742 1.00 75.00 379 CYS A CA 1
ATOM 2915 C C . CYS A 1 379 ? -13.142 9.380 -2.444 1.00 75.00 379 CYS A C 1
ATOM 2917 O O . CYS A 1 379 ? -12.048 9.199 -1.908 1.00 75.00 379 CYS A O 1
ATOM 2919 N N . VAL A 1 380 ? -14.270 8.867 -1.934 1.00 77.50 380 VAL A N 1
ATOM 2920 C CA . VAL A 1 380 ? -14.287 7.915 -0.812 1.00 77.50 380 VAL A CA 1
ATOM 2921 C C . VAL A 1 380 ? -14.015 6.515 -1.344 1.00 77.50 380 VAL A C 1
ATOM 2923 O O . VAL A 1 380 ? -14.922 5.721 -1.601 1.00 77.50 380 VAL A O 1
ATOM 2926 N N . TRP A 1 381 ? -12.736 6.235 -1.557 1.00 80.69 381 TRP A N 1
ATOM 2927 C CA . TRP A 1 381 ? -12.269 4.920 -1.983 1.00 80.69 381 TRP A CA 1
ATOM 2928 C C . TRP A 1 381 ? -12.069 4.005 -0.775 1.00 80.69 381 TRP A C 1
ATOM 2930 O O . TRP A 1 381 ? -11.692 4.503 0.292 1.00 80.69 381 TRP A O 1
ATOM 2940 N N . PRO A 1 382 ? -12.213 2.678 -0.937 1.00 82.19 382 PRO A N 1
ATOM 2941 C CA . PRO A 1 382 ? -11.946 1.711 0.128 1.00 82.19 382 PRO A CA 1
ATOM 2942 C C . PRO A 1 382 ? -10.610 1.954 0.851 1.00 82.19 382 PRO A C 1
ATOM 2944 O O . PRO A 1 382 ? -10.552 2.027 2.076 1.00 82.19 382 PRO A O 1
ATOM 2947 N N . ARG A 1 383 ? -9.536 2.217 0.094 1.00 80.62 383 ARG A N 1
ATOM 2948 C CA . ARG A 1 383 ? -8.197 2.484 0.643 1.00 80.62 383 ARG A CA 1
ATOM 2949 C C . ARG A 1 383 ? -8.106 3.721 1.546 1.00 80.62 383 ARG A C 1
ATOM 2951 O O . ARG A 1 383 ? -7.284 3.753 2.458 1.00 80.62 383 ARG A O 1
ATOM 2958 N N . ARG A 1 384 ? -8.973 4.723 1.347 1.00 82.12 384 ARG A N 1
ATOM 2959 C CA . ARG A 1 384 ? -9.001 5.959 2.152 1.00 82.12 384 ARG A CA 1
ATOM 2960 C C . ARG A 1 384 ? -9.757 5.814 3.475 1.00 82.12 384 ARG A C 1
ATOM 2962 O O . ARG A 1 384 ? -9.685 6.712 4.309 1.00 82.12 384 ARG A O 1
ATOM 2969 N N . ILE A 1 385 ? -10.454 4.695 3.682 1.00 85.62 385 ILE A N 1
ATOM 2970 C CA . ILE A 1 385 ? -11.207 4.412 4.912 1.00 85.62 385 ILE A CA 1
ATOM 2971 C C . ILE A 1 385 ? -10.624 3.248 5.730 1.00 85.62 385 ILE A C 1
ATOM 2973 O O . ILE A 1 385 ? -11.132 2.968 6.810 1.00 85.62 385 ILE A O 1
ATOM 2977 N N . LEU A 1 386 ? -9.521 2.620 5.297 1.00 89.56 386 LEU A N 1
ATOM 2978 C CA . LEU A 1 386 ? -8.917 1.458 5.978 1.00 89.56 386 LEU A CA 1
ATOM 2979 C C . LEU A 1 386 ? -8.547 1.724 7.445 1.00 89.56 386 LEU A C 1
ATOM 2981 O O . LEU A 1 386 ? -8.740 0.864 8.302 1.00 89.56 386 LEU A O 1
ATOM 2985 N N . VAL A 1 387 ? -8.040 2.921 7.765 1.00 92.50 387 VAL A N 1
ATOM 2986 C CA . VAL A 1 387 ? -7.741 3.302 9.158 1.00 92.50 387 VAL A CA 1
ATOM 2987 C C . VAL A 1 387 ? -9.025 3.384 9.989 1.00 92.50 387 VAL A C 1
ATOM 2989 O O . VAL A 1 387 ? -9.048 2.923 11.132 1.00 92.50 387 VAL A O 1
ATOM 2992 N N . LEU A 1 388 ? -10.109 3.922 9.420 1.00 93.06 388 LEU A N 1
ATOM 2993 C CA . LEU A 1 388 ? -11.417 3.939 10.071 1.00 93.06 388 LEU A CA 1
ATOM 2994 C C . LEU A 1 388 ? -11.926 2.508 10.289 1.00 93.06 388 LEU A C 1
ATOM 2996 O O . LEU A 1 388 ? -12.316 2.185 11.408 1.00 93.06 388 LEU A O 1
ATOM 3000 N N . GLU A 1 389 ? -11.855 1.634 9.282 1.00 92.12 389 GLU A N 1
ATOM 3001 C CA . GLU A 1 389 ? -12.259 0.225 9.403 1.00 92.12 389 GLU A CA 1
ATOM 3002 C C . GLU A 1 389 ? -11.452 -0.526 10.470 1.00 92.12 389 GLU A C 1
ATOM 3004 O O . GLU A 1 389 ? -12.023 -1.249 11.291 1.00 92.12 389 GLU A O 1
ATOM 3009 N N . PHE A 1 390 ? -10.139 -0.297 10.533 1.00 95.19 390 PHE A N 1
ATOM 3010 C CA . PHE A 1 390 ? -9.269 -0.855 11.567 1.00 95.19 390 PHE A CA 1
ATOM 3011 C C . PHE A 1 390 ? -9.689 -0.414 12.981 1.00 95.19 390 PHE A C 1
ATOM 3013 O O . PHE A 1 390 ? -9.781 -1.237 13.899 1.00 95.19 390 PHE A O 1
ATOM 3020 N N . LEU A 1 391 ? -10.004 0.872 13.170 1.00 96.44 391 LEU A N 1
ATOM 3021 C CA . LEU A 1 391 ? -10.508 1.382 14.449 1.00 96.44 391 LEU A CA 1
ATOM 3022 C C . LEU A 1 391 ? -11.916 0.861 14.773 1.00 96.44 391 LEU A C 1
ATOM 3024 O O . LEU A 1 391 ? -12.191 0.537 15.931 1.00 96.44 391 LEU A O 1
ATOM 3028 N N . CYS A 1 392 ? -12.788 0.739 13.769 1.00 95.56 392 CYS A N 1
ATOM 3029 C CA . CYS A 1 392 ? -14.108 0.124 13.887 1.00 95.56 392 CYS A CA 1
ATOM 3030 C C . CYS A 1 392 ? -13.998 -1.324 14.378 1.00 95.56 392 CYS A C 1
ATOM 3032 O O . CYS A 1 392 ? -14.693 -1.698 15.325 1.00 95.56 392 CYS A O 1
ATOM 3034 N N . LEU A 1 393 ? -13.076 -2.110 13.813 1.00 96.00 393 LEU A N 1
ATOM 3035 C CA . LEU A 1 393 ? -12.768 -3.464 14.274 1.00 96.00 393 LEU A CA 1
ATOM 3036 C C . LEU A 1 393 ? -12.357 -3.454 15.749 1.00 96.00 393 LEU A C 1
ATOM 3038 O O . LEU A 1 393 ? -12.947 -4.174 16.559 1.00 96.00 393 LEU A O 1
ATOM 3042 N N . GLY A 1 394 ? -11.389 -2.608 16.115 1.00 96.25 394 GLY A N 1
ATOM 3043 C CA . GLY A 1 394 ? -10.916 -2.483 17.494 1.00 96.25 394 GLY A CA 1
ATOM 3044 C C . GLY A 1 394 ? -12.039 -2.168 18.487 1.00 96.25 394 GLY A C 1
ATOM 3045 O O . GLY A 1 394 ? -12.159 -2.827 19.524 1.00 96.25 394 GLY A O 1
ATOM 3046 N N . LEU A 1 395 ? -12.906 -1.216 18.137 1.00 96.50 395 LEU A N 1
ATOM 3047 C CA . LEU A 1 395 ? -14.066 -0.829 18.932 1.00 96.50 395 LEU A CA 1
ATOM 3048 C C . LEU A 1 395 ? -15.080 -1.972 19.078 1.00 96.50 395 LEU A C 1
ATOM 3050 O O . LEU A 1 395 ? -15.533 -2.252 20.190 1.00 96.50 395 LEU A O 1
ATOM 3054 N N . VAL A 1 396 ? -15.450 -2.634 17.979 1.00 95.56 396 VAL A N 1
ATOM 3055 C CA . VAL A 1 396 ? -16.428 -3.732 18.010 1.00 95.56 396 VAL A CA 1
ATOM 3056 C C . VAL A 1 396 ? -15.919 -4.866 18.897 1.00 95.56 396 VAL A C 1
ATOM 3058 O O . VAL A 1 396 ? -16.655 -5.344 19.764 1.00 95.56 396 VAL A O 1
ATOM 3061 N N . VAL A 1 397 ? -14.644 -5.244 18.757 1.00 94.44 397 VAL A N 1
ATOM 3062 C CA . VAL A 1 397 ? -14.018 -6.270 19.603 1.00 94.44 397 VAL A CA 1
ATOM 3063 C C . VAL A 1 397 ? -13.986 -5.829 21.071 1.00 94.44 397 VAL A C 1
ATOM 3065 O O . VAL A 1 397 ? -14.321 -6.627 21.951 1.00 94.44 397 VAL A O 1
ATOM 3068 N N . ALA A 1 398 ? -13.653 -4.566 21.357 1.00 93.12 398 ALA A N 1
ATOM 3069 C CA . ALA A 1 398 ? -13.684 -4.032 22.719 1.00 93.12 398 ALA A CA 1
ATOM 3070 C C . ALA A 1 398 ? -15.091 -4.138 23.342 1.00 93.12 398 ALA A C 1
ATOM 3072 O O . ALA A 1 398 ? -15.242 -4.637 24.459 1.00 93.12 398 ALA A O 1
ATOM 3073 N N . VAL A 1 399 ? -16.137 -3.759 22.600 1.00 92.88 399 VAL A N 1
ATOM 3074 C CA . VAL A 1 399 ? -17.525 -3.805 23.088 1.00 92.88 399 VAL A CA 1
ATOM 3075 C C . VAL A 1 399 ? -18.042 -5.228 23.252 1.00 92.88 399 VAL A C 1
ATOM 3077 O O . VAL A 1 399 ? -18.718 -5.497 24.243 1.00 92.88 399 VAL A O 1
ATOM 3080 N N . ILE A 1 400 ? -17.718 -6.157 22.346 1.00 90.81 400 ILE A N 1
ATOM 3081 C CA . ILE A 1 400 ? -18.094 -7.577 22.489 1.00 90.81 400 ILE A CA 1
ATOM 3082 C C . ILE A 1 400 ? -17.559 -8.147 23.810 1.00 90.81 400 ILE A C 1
ATOM 3084 O O . ILE A 1 400 ? -18.245 -8.931 24.472 1.00 90.81 400 ILE A O 1
ATOM 3088 N N . ARG A 1 401 ? -16.362 -7.719 24.227 1.00 87.88 401 ARG A N 1
ATOM 3089 C CA . ARG A 1 401 ? -15.745 -8.153 25.486 1.00 87.88 401 ARG A CA 1
ATOM 3090 C C . ARG A 1 401 ? -16.376 -7.507 26.715 1.00 87.88 401 ARG A C 1
ATOM 3092 O O . ARG A 1 401 ? -16.537 -8.185 27.727 1.00 87.88 401 ARG A O 1
ATOM 3099 N N . GLU A 1 402 ? -16.779 -6.240 26.622 1.00 84.50 402 GLU A N 1
ATOM 3100 C CA . GLU A 1 402 ? -17.444 -5.516 27.716 1.00 84.50 402 GLU A CA 1
ATOM 3101 C C . GLU A 1 402 ? -18.932 -5.887 27.894 1.00 84.50 402 GLU A C 1
ATOM 3103 O O . GLU A 1 402 ? -19.428 -5.943 29.019 1.00 84.50 402 GLU A O 1
ATOM 3108 N N . ARG A 1 403 ? -19.691 -6.086 26.803 1.00 70.69 403 ARG A N 1
ATOM 3109 C CA . ARG A 1 403 ? -21.170 -6.085 26.810 1.00 70.69 403 ARG A CA 1
ATOM 3110 C C . ARG A 1 403 ? -21.783 -7.404 26.357 1.00 70.69 403 ARG A C 1
ATOM 3112 O O . ARG A 1 403 ? -21.977 -7.685 25.178 1.00 70.69 403 ARG A O 1
ATOM 3119 N N . HIS A 1 404 ? -22.278 -8.137 27.340 1.00 67.19 404 HIS A N 1
ATOM 3120 C CA . HIS A 1 404 ? -22.833 -9.478 27.189 1.00 67.19 404 HIS A CA 1
ATOM 3121 C C . HIS A 1 404 ? -24.050 -9.618 26.264 1.00 67.19 404 HIS A C 1
ATOM 3123 O O . HIS A 1 404 ? -24.106 -10.548 25.463 1.00 67.19 404 HIS A O 1
ATOM 3129 N N . ARG A 1 405 ? -25.026 -8.704 26.345 1.00 73.50 405 ARG A N 1
ATOM 3130 C CA . ARG A 1 405 ? -26.262 -8.795 25.541 1.00 73.50 405 ARG A CA 1
ATOM 3131 C C . ARG A 1 405 ? -26.082 -8.284 24.110 1.00 73.50 405 ARG A C 1
ATOM 3133 O O . ARG A 1 405 ? -26.660 -8.847 23.188 1.00 73.50 405 ARG A O 1
ATOM 3140 N N . ALA A 1 406 ? -25.251 -7.261 23.920 1.00 79.81 406 ALA A N 1
ATOM 3141 C CA . ALA A 1 406 ? -24.986 -6.694 22.600 1.00 79.81 406 ALA A CA 1
ATOM 3142 C C . ALA A 1 406 ? -24.014 -7.537 21.764 1.00 79.81 406 ALA A C 1
ATOM 3144 O O . ALA A 1 406 ? -24.052 -7.464 20.538 1.00 79.81 406 ALA A O 1
ATOM 3145 N N . ALA A 1 407 ? -23.193 -8.375 22.409 1.00 83.88 407 ALA A N 1
ATOM 3146 C CA . ALA A 1 407 ? -22.245 -9.253 21.730 1.00 83.88 407 ALA A CA 1
ATOM 3147 C C . ALA A 1 407 ? -22.904 -10.119 20.646 1.00 83.88 407 ALA A C 1
ATOM 3149 O O . ALA A 1 407 ? -22.323 -10.286 19.585 1.00 83.88 407 ALA A O 1
ATOM 3150 N N . ARG A 1 408 ? -24.126 -10.626 20.865 1.00 87.69 408 ARG A N 1
ATOM 3151 C CA . ARG A 1 408 ? -24.829 -11.454 19.866 1.00 87.69 408 ARG A CA 1
ATOM 3152 C C . ARG A 1 408 ? -25.184 -10.677 18.601 1.00 87.69 408 ARG A C 1
ATOM 3154 O O . ARG A 1 408 ? -25.000 -11.200 17.512 1.00 87.69 408 ARG A O 1
ATOM 3161 N N . VAL A 1 409 ? -25.662 -9.441 18.751 1.00 90.81 409 VAL A N 1
ATOM 3162 C CA . VAL A 1 409 ? -26.014 -8.575 17.614 1.00 90.81 409 VAL A CA 1
ATOM 3163 C C . VAL A 1 409 ? -24.756 -8.199 16.841 1.00 90.81 409 VAL A C 1
ATOM 3165 O O . VAL A 1 409 ? -24.715 -8.370 15.629 1.00 90.81 409 VAL A O 1
ATOM 3168 N N . LEU A 1 410 ? -23.704 -7.768 17.544 1.00 92.94 410 LEU A N 1
ATOM 3169 C CA . LEU A 1 410 ? -22.429 -7.415 16.917 1.00 92.94 410 LEU A CA 1
ATOM 3170 C C . LEU A 1 410 ? -21.796 -8.620 16.207 1.00 92.94 410 LEU A C 1
ATOM 3172 O O . LEU A 1 410 ? -21.397 -8.500 15.056 1.00 92.94 410 LEU A O 1
ATOM 3176 N N . LEU A 1 411 ? -21.770 -9.798 16.840 1.00 92.69 411 LEU A N 1
ATOM 3177 C CA . LEU A 1 411 ? -21.296 -11.032 16.205 1.00 92.69 411 LEU A CA 1
ATOM 3178 C C . LEU A 1 411 ? -22.147 -11.418 14.994 1.00 92.69 411 LEU A C 1
ATOM 3180 O O . LEU A 1 411 ? -21.589 -11.810 13.978 1.00 92.69 411 LEU A O 1
ATOM 3184 N N . GLY A 1 412 ? -23.473 -11.292 15.082 1.00 93.06 412 GLY A N 1
ATOM 3185 C CA . GLY A 1 412 ? -24.375 -11.551 13.961 1.00 93.06 412 GLY A CA 1
ATOM 3186 C C . GLY A 1 412 ? -24.084 -10.645 12.765 1.00 93.06 412 GLY A C 1
ATOM 3187 O O . GLY A 1 412 ? -23.993 -11.140 11.646 1.00 93.06 412 GLY A O 1
ATOM 3188 N N . LEU A 1 413 ? -23.852 -9.349 13.004 1.00 93.62 413 LEU A N 1
ATOM 3189 C CA . LEU A 1 413 ? -23.458 -8.394 11.963 1.00 93.62 413 LEU A CA 1
ATOM 3190 C C . LEU A 1 413 ? -22.101 -8.745 11.343 1.00 93.62 413 LEU A C 1
ATOM 3192 O O . LEU A 1 413 ? -21.975 -8.720 10.123 1.00 93.62 413 LEU A O 1
ATOM 3196 N N . LEU A 1 414 ? -21.108 -9.121 12.158 1.00 94.88 414 LEU A N 1
ATOM 3197 C CA . LEU A 1 414 ? -19.799 -9.539 11.648 1.00 94.88 414 LEU A CA 1
ATOM 3198 C C . LEU A 1 414 ? -19.881 -10.842 10.841 1.00 94.88 414 LEU A C 1
ATOM 3200 O O . LEU A 1 414 ? -19.253 -10.950 9.794 1.00 94.88 414 LEU A O 1
ATOM 3204 N N . VAL A 1 415 ? -20.673 -11.824 11.286 1.00 95.62 415 VAL A N 1
ATOM 3205 C CA . VAL A 1 415 ? -20.902 -13.070 10.534 1.00 95.62 415 VAL A CA 1
ATOM 3206 C C . VAL A 1 415 ? -21.621 -12.779 9.221 1.00 95.62 415 VAL A C 1
ATOM 3208 O O . VAL A 1 415 ? -21.203 -13.292 8.188 1.00 95.62 415 VAL A O 1
ATOM 3211 N N . ALA A 1 416 ? -22.657 -11.936 9.230 1.00 94.25 416 ALA A N 1
ATOM 3212 C CA . ALA A 1 416 ? -23.348 -11.520 8.012 1.00 94.25 416 ALA A CA 1
ATOM 3213 C C . ALA A 1 416 ? -22.391 -10.813 7.038 1.00 94.25 416 ALA A C 1
ATOM 3215 O O . ALA A 1 416 ? -22.380 -11.143 5.853 1.00 94.25 416 ALA A O 1
ATOM 3216 N N . GLY A 1 417 ? -21.538 -9.920 7.554 1.00 92.75 417 GLY A N 1
ATOM 3217 C CA . GLY A 1 417 ? -20.472 -9.274 6.790 1.00 92.75 417 GLY A CA 1
ATOM 3218 C C . GLY A 1 417 ? -19.516 -10.288 6.179 1.00 92.75 417 GLY A C 1
ATOM 3219 O O . GLY A 1 417 ? -19.297 -10.265 4.976 1.00 92.75 417 GLY A O 1
ATOM 3220 N N . ALA A 1 418 ? -19.031 -11.244 6.971 1.00 95.06 418 ALA A N 1
ATOM 3221 C CA . ALA A 1 418 ? -18.100 -12.270 6.515 1.00 95.06 418 ALA A CA 1
ATOM 3222 C C . ALA A 1 418 ? -18.703 -13.228 5.474 1.00 95.06 418 ALA A C 1
ATOM 3224 O O . ALA A 1 418 ? -18.035 -13.605 4.511 1.00 95.06 418 ALA A O 1
ATOM 3225 N N . VAL A 1 419 ? -19.969 -13.625 5.635 1.00 94.75 419 VAL A N 1
ATOM 3226 C CA . VAL A 1 419 ? -20.680 -14.449 4.642 1.00 94.75 419 VAL A CA 1
ATOM 3227 C C . VAL A 1 419 ? -20.847 -13.676 3.339 1.00 94.75 419 VAL A C 1
ATOM 3229 O O . VAL A 1 419 ? -20.554 -14.209 2.268 1.00 94.75 419 VAL A O 1
ATOM 3232 N N . TRP A 1 420 ? -21.290 -12.421 3.420 1.00 91.69 420 TRP A N 1
ATOM 3233 C CA . TRP A 1 420 ? -21.459 -11.586 2.239 1.00 91.69 420 TRP A CA 1
ATOM 3234 C C . TRP A 1 420 ? -20.124 -11.340 1.524 1.00 91.69 420 TRP A C 1
ATOM 3236 O O . TRP A 1 420 ? -20.051 -11.486 0.304 1.00 91.69 420 TRP A O 1
ATOM 3246 N N . GLN A 1 421 ? -19.068 -11.040 2.281 1.00 92.62 421 GLN A N 1
ATOM 3247 C CA . GLN A 1 421 ? -17.720 -10.781 1.783 1.00 92.62 421 GLN A CA 1
ATOM 3248 C C . GLN A 1 421 ? -17.183 -11.985 1.003 1.00 92.62 421 GLN A C 1
ATOM 3250 O O . GLN A 1 421 ? -16.676 -11.841 -0.116 1.00 92.62 421 GLN A O 1
ATOM 3255 N N . LEU A 1 422 ? -17.348 -13.188 1.559 1.00 93.44 422 LEU A N 1
ATOM 3256 C CA . LEU A 1 422 ? -16.932 -14.424 0.909 1.00 93.44 422 LEU A CA 1
ATOM 3257 C C . LEU A 1 422 ? -17.763 -14.689 -0.350 1.00 93.44 422 LEU A C 1
ATOM 3259 O O . LEU A 1 422 ? -17.200 -14.952 -1.410 1.00 93.44 422 LEU A O 1
ATOM 3263 N N . ALA A 1 423 ? -19.089 -14.550 -0.271 1.00 93.00 423 ALA A N 1
ATOM 3264 C CA . ALA A 1 423 ? -19.972 -14.716 -1.424 1.00 93.00 423 ALA A CA 1
ATOM 3265 C C . ALA A 1 423 ? -19.659 -13.712 -2.547 1.00 93.00 423 ALA A C 1
ATOM 3267 O O . ALA A 1 423 ? -19.721 -14.055 -3.727 1.00 93.00 423 ALA A O 1
ATOM 3268 N N . HIS A 1 424 ? -19.306 -12.470 -2.207 1.00 89.44 424 HIS A N 1
ATOM 3269 C CA . HIS A 1 424 ? -18.855 -11.476 -3.175 1.00 89.44 424 HIS A CA 1
ATOM 3270 C C . HIS A 1 424 ? -17.519 -11.873 -3.808 1.00 89.44 424 HIS A C 1
ATOM 3272 O O . HIS A 1 424 ? -17.409 -11.881 -5.030 1.00 89.44 424 HIS A O 1
ATOM 3278 N N . THR A 1 425 ? -16.536 -12.275 -2.998 1.00 92.62 425 THR A N 1
ATOM 3279 C CA . THR A 1 425 ? -15.221 -12.734 -3.477 1.00 92.62 425 THR A CA 1
ATOM 3280 C C . THR A 1 425 ? -15.355 -13.911 -4.444 1.00 92.62 425 THR A C 1
ATOM 3282 O O . THR A 1 425 ? -14.731 -13.913 -5.501 1.00 92.62 425 THR A O 1
ATOM 3285 N N . LEU A 1 426 ? -16.206 -14.889 -4.126 1.00 94.44 426 LEU A N 1
ATOM 3286 C CA . LEU A 1 426 ? -16.456 -16.040 -4.995 1.00 94.44 426 LEU A CA 1
ATOM 3287 C C . LEU A 1 426 ? -17.166 -15.639 -6.296 1.00 94.44 426 LEU A C 1
ATOM 3289 O O . LEU A 1 426 ? -16.801 -16.125 -7.361 1.00 94.44 426 LEU A O 1
ATOM 3293 N N . ARG A 1 427 ? -18.144 -14.722 -6.240 1.00 92.69 427 ARG A N 1
ATOM 3294 C CA . ARG A 1 427 ? -18.809 -14.189 -7.446 1.00 92.69 427 ARG A CA 1
ATOM 3295 C C . ARG A 1 427 ? -17.862 -13.389 -8.333 1.00 92.69 427 ARG A C 1
ATOM 3297 O O . ARG A 1 427 ? -17.977 -13.475 -9.551 1.00 92.69 427 ARG A O 1
ATOM 3304 N N . TRP A 1 428 ? -16.962 -12.618 -7.730 1.00 91.31 428 TRP A N 1
ATOM 3305 C CA . TRP A 1 428 ? -15.902 -11.911 -8.439 1.00 91.31 428 TRP A CA 1
ATOM 3306 C C . TRP A 1 428 ? -14.968 -12.908 -9.136 1.00 91.31 428 TRP A C 1
ATOM 3308 O O . TRP A 1 428 ? -14.800 -12.817 -10.345 1.00 91.31 428 TRP A O 1
ATOM 3318 N N . ALA A 1 429 ? -14.485 -13.929 -8.422 1.00 94.50 429 ALA A N 1
ATOM 3319 C CA . ALA A 1 429 ? -13.586 -14.942 -8.980 1.00 94.50 429 ALA A CA 1
ATOM 3320 C C . ALA A 1 429 ? -14.232 -15.864 -10.032 1.00 94.50 429 ALA A C 1
ATOM 3322 O O . ALA A 1 429 ? -13.531 -16.527 -10.794 1.00 94.50 429 ALA A O 1
ATOM 3323 N N . ALA A 1 430 ? -15.565 -15.926 -10.079 1.00 94.69 430 ALA A N 1
ATOM 3324 C CA . ALA A 1 430 ? -16.311 -16.661 -11.098 1.00 94.69 430 ALA A CA 1
ATOM 3325 C C . ALA A 1 430 ? -16.442 -15.900 -12.433 1.00 94.69 430 ALA A C 1
ATOM 3327 O O . ALA A 1 430 ? -16.984 -16.444 -13.395 1.00 94.69 430 ALA A O 1
ATOM 3328 N N . ARG A 1 431 ? -15.991 -14.642 -12.503 1.00 91.19 431 ARG A N 1
ATOM 3329 C CA . ARG A 1 431 ? -16.011 -13.807 -13.713 1.00 91.19 431 ARG A CA 1
ATOM 3330 C C . ARG A 1 431 ? -14.587 -13.634 -14.244 1.00 91.19 431 ARG A C 1
ATOM 3332 O O . ARG A 1 431 ? -13.651 -13.717 -13.460 1.00 91.19 431 ARG A O 1
ATOM 3339 N N . PRO A 1 432 ? -14.385 -13.385 -15.547 1.00 90.50 432 PRO A N 1
ATOM 3340 C CA . PRO A 1 432 ? -13.072 -12.965 -16.029 1.00 90.50 432 PRO A CA 1
ATOM 3341 C C . PRO A 1 432 ? -12.670 -11.636 -15.371 1.00 90.50 432 PRO A C 1
ATOM 3343 O O . PRO A 1 432 ? -13.521 -10.765 -15.187 1.00 90.50 432 PRO A O 1
ATOM 3346 N N . LEU A 1 433 ? -11.378 -11.467 -15.058 1.00 87.62 433 LEU A N 1
ATOM 3347 C CA . LEU A 1 433 ? -10.841 -10.224 -14.478 1.00 87.62 433 LEU A CA 1
ATOM 3348 C C . LEU A 1 433 ? -11.103 -8.993 -15.359 1.00 87.62 433 LEU A C 1
ATOM 3350 O O . LEU A 1 433 ? -11.262 -7.888 -14.850 1.00 87.62 433 LEU A O 1
ATOM 3354 N N . ASP A 1 434 ? -11.138 -9.193 -16.675 1.00 86.00 434 ASP A N 1
ATOM 3355 C CA . ASP A 1 434 ? -11.388 -8.163 -17.679 1.00 86.00 434 ASP A CA 1
ATOM 3356 C C . ASP A 1 434 ? -12.604 -8.552 -18.537 1.00 86.00 434 ASP A C 1
ATOM 3358 O O . ASP A 1 434 ? -12.456 -9.079 -19.642 1.00 86.00 434 ASP A O 1
ATOM 3362 N N . PRO A 1 435 ? -13.830 -8.356 -18.022 1.00 81.69 435 PRO A N 1
ATOM 3363 C CA . PRO A 1 435 ? -15.048 -8.728 -18.737 1.00 81.69 435 PRO A CA 1
ATOM 3364 C C . PRO A 1 435 ? -15.296 -7.859 -19.977 1.00 81.69 435 PRO A C 1
ATOM 3366 O O . PRO A 1 435 ? -16.026 -8.276 -20.871 1.00 81.69 435 PRO A O 1
ATOM 3369 N N . THR A 1 436 ? -14.708 -6.662 -20.033 1.00 83.19 436 THR A N 1
ATOM 3370 C CA . THR A 1 436 ? -14.847 -5.707 -21.140 1.00 83.19 436 THR A CA 1
ATOM 3371 C C . THR A 1 436 ? -13.784 -5.881 -22.224 1.00 83.19 436 THR A C 1
ATOM 3373 O O . THR A 1 436 ? -13.874 -5.226 -23.260 1.00 83.19 436 THR A O 1
ATOM 3376 N N . GLY A 1 437 ? -12.785 -6.746 -22.010 1.00 82.25 437 GLY A N 1
ATOM 3377 C CA . GLY A 1 437 ? -11.665 -6.938 -22.933 1.00 82.25 437 GLY A CA 1
ATOM 3378 C C . GLY A 1 437 ? -10.766 -5.705 -23.059 1.00 82.25 437 GLY A C 1
ATOM 3379 O O . GLY A 1 437 ? -10.063 -5.553 -24.059 1.00 82.25 437 GLY A O 1
ATOM 3380 N N . THR A 1 438 ? -10.803 -4.800 -22.076 1.00 81.50 438 THR A N 1
ATOM 3381 C CA . THR A 1 438 ? -10.095 -3.518 -22.120 1.00 81.50 438 THR A CA 1
ATOM 3382 C C . THR A 1 438 ? -8.607 -3.619 -21.782 1.00 81.50 438 THR A C 1
ATOM 3384 O O . THR A 1 438 ? -7.890 -2.623 -21.873 1.00 81.50 438 THR A O 1
ATOM 3387 N N . ARG A 1 439 ? -8.129 -4.800 -21.371 1.00 86.44 439 ARG A N 1
ATOM 3388 C CA . ARG A 1 439 ? -6.762 -5.070 -20.891 1.00 86.44 439 ARG A CA 1
ATOM 3389 C C . ARG A 1 439 ? -6.325 -4.137 -19.755 1.00 86.44 439 ARG A C 1
ATOM 3391 O O . ARG A 1 439 ? -5.136 -3.911 -19.548 1.00 86.44 439 ARG A O 1
ATOM 3398 N N . LEU A 1 440 ? -7.296 -3.611 -19.015 1.00 85.12 440 LEU A N 1
ATOM 3399 C CA . LEU A 1 440 ? -7.123 -2.670 -17.917 1.00 85.12 440 LEU A CA 1
ATOM 3400 C C . LEU A 1 440 ? -8.244 -2.905 -16.906 1.00 85.12 440 LEU A C 1
ATOM 3402 O O . LEU A 1 440 ? -9.414 -2.715 -17.244 1.00 85.12 440 LEU A O 1
ATOM 3406 N N . ALA A 1 441 ? -7.902 -3.301 -15.682 1.00 86.50 441 ALA A N 1
ATOM 3407 C CA . ALA A 1 441 ? -8.893 -3.627 -14.658 1.00 86.50 441 ALA A CA 1
ATOM 3408 C C . ALA A 1 441 ? -8.373 -3.377 -13.237 1.00 86.50 441 ALA A C 1
ATOM 3410 O O . ALA A 1 441 ? -7.167 -3.365 -12.997 1.00 86.50 441 ALA A O 1
ATOM 3411 N N . PHE A 1 442 ? -9.296 -3.221 -12.286 1.00 86.88 442 PHE A N 1
ATOM 3412 C CA . PHE A 1 442 ? -8.992 -3.417 -10.869 1.00 86.88 442 PHE A CA 1
ATOM 3413 C C . PHE A 1 442 ? -8.978 -4.916 -10.594 1.00 86.88 442 PHE A C 1
ATOM 3415 O O . PHE A 1 442 ? -9.953 -5.617 -10.865 1.00 86.88 442 PHE A O 1
ATOM 3422 N N . THR A 1 443 ? -7.860 -5.422 -10.090 1.00 89.19 443 THR A N 1
ATOM 3423 C CA . THR A 1 443 ? -7.617 -6.868 -10.039 1.00 89.19 443 THR A CA 1
ATOM 3424 C C . THR A 1 443 ? -7.919 -7.477 -8.676 1.00 89.19 443 THR A C 1
ATOM 3426 O O . THR A 1 443 ? -7.692 -8.664 -8.467 1.00 89.19 443 THR A O 1
ATOM 3429 N N . LEU A 1 444 ? -8.480 -6.691 -7.757 1.00 89.81 444 LEU A N 1
ATOM 3430 C CA . LEU A 1 444 ? -9.077 -7.156 -6.512 1.00 89.81 444 LEU A CA 1
ATOM 3431 C C . LEU A 1 444 ? -10.381 -6.402 -6.234 1.00 89.81 444 LEU A C 1
ATOM 3433 O O . LEU A 1 444 ? -10.473 -5.212 -6.542 1.00 89.81 444 LEU A O 1
ATOM 3437 N N . PRO A 1 445 ? -11.368 -7.048 -5.592 1.00 87.31 445 PRO A N 1
ATOM 3438 C CA . PRO A 1 445 ? -12.610 -6.381 -5.224 1.00 87.31 445 PRO A CA 1
ATOM 3439 C C . PRO A 1 445 ? -12.354 -5.337 -4.129 1.00 87.31 445 PRO A C 1
ATOM 3441 O O . PRO A 1 445 ? -11.545 -5.585 -3.229 1.00 87.31 445 PRO A O 1
ATOM 3444 N N . TYR A 1 446 ? -13.078 -4.220 -4.148 1.00 82.38 446 TYR A N 1
ATOM 3445 C CA . TYR A 1 446 ? -12.936 -3.125 -3.172 1.00 82.38 446 TYR A CA 1
ATOM 3446 C C . TYR A 1 446 ? -11.539 -2.497 -3.176 1.00 82.38 446 TYR A C 1
ATOM 3448 O O . TYR A 1 446 ? -10.972 -2.159 -2.135 1.00 82.38 446 TYR A O 1
ATOM 3456 N N . THR A 1 447 ? -10.993 -2.340 -4.379 1.00 80.81 447 THR A N 1
ATOM 3457 C CA . THR A 1 447 ? -9.806 -1.517 -4.671 1.00 80.81 447 THR A CA 1
ATOM 3458 C C . THR A 1 447 ? -10.111 -0.422 -5.698 1.00 80.81 447 THR A C 1
ATOM 3460 O O . THR A 1 447 ? -9.237 0.363 -6.063 1.00 80.81 447 THR A O 1
ATOM 3463 N N . GLU A 1 448 ? -11.368 -0.345 -6.141 1.00 77.62 448 GLU A N 1
ATOM 3464 C CA . GLU A 1 448 ? -11.827 0.512 -7.218 1.00 77.62 448 GLU A CA 1
ATOM 3465 C C . GLU A 1 448 ? -11.795 1.998 -6.837 1.00 77.62 448 GLU A C 1
ATOM 3467 O O . GLU A 1 448 ? -12.127 2.413 -5.724 1.00 77.62 448 GLU A O 1
ATOM 3472 N N . THR A 1 449 ? -11.446 2.817 -7.825 1.00 71.94 449 THR A N 1
ATOM 3473 C CA . THR A 1 449 ? -11.550 4.276 -7.794 1.00 71.94 449 THR A CA 1
ATOM 3474 C C . THR A 1 449 ? -12.705 4.697 -8.698 1.00 71.94 449 THR A C 1
ATOM 3476 O O . THR A 1 449 ? -12.666 4.506 -9.914 1.00 71.94 449 THR A O 1
ATOM 3479 N N . THR A 1 450 ? -13.751 5.258 -8.096 1.00 61.84 450 THR A N 1
ATOM 3480 C CA . THR A 1 450 ? -15.021 5.656 -8.723 1.00 61.84 450 THR A CA 1
ATOM 3481 C C . THR A 1 450 ? -14.946 7.064 -9.312 1.00 61.84 450 THR A C 1
ATOM 3483 O O . THR A 1 450 ? -15.703 7.947 -8.930 1.00 61.84 450 THR A O 1
ATOM 3486 N N . MET A 1 451 ? -14.021 7.321 -10.238 1.00 57.62 451 MET A N 1
ATOM 3487 C CA . MET A 1 451 ? -13.964 8.616 -10.931 1.00 57.62 451 MET A CA 1
ATOM 3488 C C . MET A 1 451 ? -14.414 8.490 -12.389 1.00 57.62 451 MET A C 1
ATOM 3490 O O . MET A 1 451 ? -13.859 7.702 -13.149 1.00 57.62 451 MET A O 1
ATOM 3494 N N . GLU A 1 452 ? -15.406 9.304 -12.779 1.00 47.69 452 GLU A N 1
ATOM 3495 C CA . GLU A 1 452 ? -15.969 9.392 -14.144 1.00 47.69 452 GLU A CA 1
ATOM 3496 C C . GLU A 1 452 ? -14.954 9.850 -15.204 1.00 47.69 452 GLU A C 1
ATOM 3498 O O . GLU A 1 452 ? -15.180 9.695 -16.401 1.00 47.69 452 GLU A O 1
ATOM 3503 N N . ARG A 1 453 ? -13.819 10.417 -14.787 1.00 43.53 453 ARG A N 1
ATOM 3504 C CA . ARG A 1 453 ? -12.745 10.874 -15.673 1.00 43.53 453 ARG A CA 1
ATOM 3505 C C . ARG A 1 453 ? -11.477 10.171 -15.232 1.00 43.53 453 ARG A C 1
ATOM 3507 O O . ARG A 1 453 ? -11.035 10.414 -14.115 1.00 43.53 453 ARG A O 1
ATOM 3514 N N . GLY A 1 454 ? -10.947 9.280 -16.071 1.00 45.25 454 GLY A N 1
ATOM 3515 C CA . GLY A 1 454 ? -9.839 8.350 -15.800 1.00 45.25 454 GLY A CA 1
ATOM 3516 C C . GLY A 1 454 ? -8.483 8.978 -15.449 1.00 45.25 454 GLY A C 1
ATOM 3517 O O . GLY A 1 454 ? -7.487 8.639 -16.071 1.00 45.25 454 GLY A O 1
ATOM 3518 N N . ALA A 1 455 ? -8.446 9.882 -14.472 1.00 45.59 455 ALA A N 1
ATOM 3519 C CA . ALA A 1 455 ? -7.290 10.686 -14.105 1.00 45.59 455 ALA A CA 1
ATOM 3520 C C . ALA A 1 455 ? -6.474 10.104 -12.941 1.00 45.59 455 ALA A C 1
ATOM 3522 O O . ALA A 1 455 ? -5.330 10.503 -12.781 1.00 45.59 455 ALA A O 1
ATOM 3523 N N . TYR A 1 456 ? -7.018 9.169 -12.149 1.00 53.53 456 TYR A N 1
ATOM 3524 C CA . TYR A 1 456 ? -6.282 8.548 -11.040 1.00 53.53 456 TYR A CA 1
ATOM 3525 C C . TYR A 1 456 ? -6.576 7.053 -10.986 1.00 53.53 456 TYR A C 1
ATOM 3527 O O . TYR A 1 456 ? -7.719 6.623 -10.793 1.00 53.53 456 TYR A O 1
ATOM 3535 N N . LEU A 1 457 ? -5.532 6.278 -11.264 1.00 60.50 457 LEU A N 1
ATOM 3536 C CA . LEU A 1 457 ? -5.575 4.858 -11.584 1.00 60.50 457 LEU A CA 1
ATOM 3537 C C . LEU A 1 457 ? -4.771 4.022 -10.584 1.00 60.50 457 LEU A C 1
ATOM 3539 O O . LEU A 1 457 ? -4.489 2.880 -10.896 1.00 60.50 457 LEU A O 1
ATOM 3543 N N . ASP A 1 458 ? -4.479 4.532 -9.381 1.00 63.56 458 ASP A N 1
ATOM 3544 C CA . ASP A 1 458 ? -3.471 4.003 -8.437 1.00 63.56 458 ASP A CA 1
ATOM 3545 C C . ASP A 1 458 ? -3.586 2.497 -8.079 1.00 63.56 458 ASP A C 1
ATOM 3547 O O . ASP A 1 458 ? -2.703 1.932 -7.440 1.00 63.56 458 ASP A O 1
ATOM 3551 N N . SER A 1 459 ? -4.682 1.824 -8.449 1.00 75.69 459 SER A N 1
ATOM 3552 C CA . SER A 1 459 ? -4.880 0.375 -8.277 1.00 75.69 459 SER A CA 1
ATOM 3553 C C . SER A 1 459 ? -5.395 -0.356 -9.529 1.00 75.69 459 SER A C 1
ATOM 3555 O O . SER A 1 459 ? -5.711 -1.547 -9.453 1.00 75.69 459 SER A O 1
ATOM 3557 N N . LYS A 1 460 ? -5.512 0.321 -10.679 1.00 81.00 460 LYS A N 1
ATOM 3558 C CA . LYS A 1 460 ? -5.775 -0.354 -11.954 1.00 81.00 460 LYS A CA 1
ATOM 3559 C C . LYS A 1 460 ? -4.484 -0.973 -12.463 1.00 81.00 460 LYS A C 1
ATOM 3561 O O . LYS A 1 460 ? -3.391 -0.478 -12.235 1.00 81.00 460 LYS A O 1
ATOM 3566 N N . VAL A 1 461 ? -4.628 -2.084 -13.165 1.00 87.25 461 VAL A N 1
ATOM 3567 C CA . VAL A 1 461 ? -3.504 -2.822 -13.724 1.00 87.25 461 VAL A CA 1
ATOM 3568 C C . VAL A 1 461 ? -3.688 -2.915 -15.221 1.00 87.25 461 VAL A C 1
ATOM 3570 O O . VAL A 1 461 ? -4.692 -3.457 -15.688 1.00 87.25 461 VAL A O 1
ATOM 3573 N N . SER A 1 462 ? -2.709 -2.412 -15.969 1.00 88.19 462 SER A N 1
ATOM 3574 C CA . SER A 1 462 ? -2.593 -2.706 -17.394 1.00 88.19 462 SER A CA 1
ATOM 3575 C C . SER A 1 462 ? -2.065 -4.123 -17.576 1.00 88.19 462 SER A C 1
ATOM 3577 O O . SER A 1 462 ? -0.927 -4.432 -17.213 1.00 88.19 462 SER A O 1
ATOM 3579 N N . PHE A 1 463 ? -2.889 -4.997 -18.148 1.00 90.50 463 PHE A N 1
ATOM 3580 C CA . PHE A 1 463 ? -2.509 -6.393 -18.361 1.00 90.50 463 PHE A CA 1
ATOM 3581 C C . PHE A 1 463 ? -1.392 -6.482 -19.392 1.00 90.50 463 PHE A C 1
ATOM 3583 O O . PHE A 1 463 ? -0.462 -7.254 -19.202 1.00 90.50 463 PHE A O 1
ATOM 3590 N N . SER A 1 464 ? -1.423 -5.621 -20.413 1.00 89.25 464 SER A N 1
ATOM 3591 C CA . SER A 1 464 ? -0.389 -5.551 -21.448 1.00 89.25 464 SER A CA 1
ATOM 3592 C C . SER A 1 464 ? 1.000 -5.263 -20.870 1.00 89.25 464 SER A C 1
ATOM 3594 O O . SER A 1 464 ? 1.973 -5.883 -21.289 1.00 89.25 464 SER A O 1
ATOM 3596 N N . LEU A 1 465 ? 1.103 -4.364 -19.885 1.00 90.62 465 LEU A N 1
ATOM 3597 C CA . LEU A 1 465 ? 2.383 -4.038 -19.246 1.00 90.62 465 LEU A CA 1
ATOM 3598 C C . LEU A 1 465 ? 2.887 -5.171 -18.343 1.00 90.62 465 LEU A C 1
ATOM 3600 O O . LEU A 1 465 ? 4.080 -5.480 -18.336 1.00 90.62 465 LEU A O 1
ATOM 3604 N N . VAL A 1 466 ? 1.984 -5.833 -17.615 1.00 92.94 466 VAL A N 1
ATOM 3605 C CA . VAL A 1 466 ? 2.343 -7.002 -16.799 1.00 92.94 466 VAL A CA 1
ATOM 3606 C C . VAL A 1 466 ? 2.784 -8.164 -17.689 1.00 92.94 466 VAL A C 1
ATOM 3608 O O . VAL A 1 466 ? 3.856 -8.721 -17.455 1.00 92.94 466 VAL A O 1
ATOM 3611 N N . ASP A 1 467 ? 2.018 -8.486 -18.732 1.00 93.62 467 ASP A N 1
ATOM 3612 C CA . ASP A 1 467 ? 2.342 -9.538 -19.701 1.00 93.62 467 ASP A CA 1
ATOM 3613 C C . ASP A 1 467 ? 3.695 -9.252 -20.380 1.00 93.62 467 ASP A C 1
ATOM 3615 O O . ASP A 1 467 ? 4.529 -10.152 -20.508 1.00 93.62 467 ASP A O 1
ATOM 3619 N N . TRP A 1 468 ? 3.969 -7.988 -20.725 1.00 93.75 468 TRP A N 1
ATOM 3620 C CA . TRP A 1 468 ? 5.266 -7.566 -21.257 1.00 93.75 468 TRP A CA 1
ATOM 3621 C C . TRP A 1 468 ? 6.406 -7.778 -20.253 1.00 93.75 468 TRP A C 1
ATOM 3623 O O . TRP A 1 468 ? 7.440 -8.336 -20.615 1.00 93.75 468 TRP A O 1
ATOM 3633 N N . SER A 1 469 ? 6.222 -7.428 -18.975 1.00 94.88 469 SER A N 1
ATOM 3634 C CA . SER A 1 469 ? 7.240 -7.689 -17.944 1.00 94.88 469 SER A CA 1
ATOM 3635 C C . SER A 1 469 ? 7.541 -9.189 -17.776 1.00 94.88 469 SER A C 1
ATOM 3637 O O . SER A 1 469 ? 8.695 -9.575 -17.578 1.00 94.88 469 SER A O 1
ATOM 3639 N N . VAL A 1 470 ? 6.524 -10.050 -17.914 1.00 95.12 470 VAL A N 1
ATOM 3640 C CA . VAL A 1 470 ? 6.673 -11.515 -17.878 1.00 95.12 470 VAL A CA 1
ATOM 3641 C C . VAL A 1 470 ? 7.421 -12.020 -19.113 1.00 95.12 470 VAL A C 1
ATOM 3643 O O . VAL A 1 470 ? 8.305 -12.871 -18.987 1.00 95.12 470 VAL A O 1
ATOM 3646 N N . GLU A 1 471 ? 7.124 -11.477 -20.294 1.00 95.50 471 GLU A N 1
ATOM 3647 C CA . GLU A 1 471 ? 7.869 -11.778 -21.518 1.00 95.50 471 GLU A CA 1
ATOM 3648 C C . GLU A 1 471 ? 9.342 -11.381 -21.386 1.00 95.50 471 GLU A C 1
ATOM 3650 O O . GLU A 1 471 ? 10.219 -12.216 -21.611 1.00 95.50 471 GLU A O 1
ATOM 3655 N N . LEU A 1 472 ? 9.625 -10.138 -20.982 1.00 96.62 472 LEU A N 1
ATOM 3656 C CA . LEU A 1 472 ? 10.989 -9.639 -20.796 1.00 96.62 472 LEU A CA 1
ATOM 3657 C C . LEU A 1 472 ? 11.763 -10.518 -19.813 1.00 96.62 472 LEU A C 1
ATOM 3659 O O . LEU A 1 472 ? 12.889 -10.928 -20.096 1.00 96.62 472 LEU A O 1
ATOM 3663 N N . ARG A 1 473 ? 11.134 -10.899 -18.697 1.00 95.88 473 ARG A N 1
ATOM 3664 C CA . ARG A 1 473 ? 11.712 -11.857 -17.754 1.00 95.88 473 ARG A CA 1
ATOM 3665 C C . ARG A 1 473 ? 12.080 -13.165 -18.453 1.00 95.88 473 ARG A C 1
ATOM 3667 O O . ARG A 1 473 ? 13.195 -13.643 -18.275 1.00 95.88 473 ARG A O 1
ATOM 3674 N N . SER A 1 474 ? 11.162 -13.748 -19.224 1.00 96.44 474 SER A N 1
ATOM 3675 C CA . SER A 1 474 ? 11.400 -15.020 -19.915 1.00 96.44 474 SER A CA 1
ATOM 3676 C C . SER A 1 474 ? 12.570 -14.924 -20.901 1.00 96.44 474 SER A C 1
ATOM 3678 O O . SER A 1 474 ? 13.426 -15.807 -20.928 1.00 96.44 474 SER A O 1
ATOM 3680 N N . ARG A 1 475 ? 12.675 -13.815 -21.645 1.00 96.38 475 ARG A N 1
ATOM 3681 C CA . ARG A 1 475 ? 13.803 -13.548 -22.554 1.00 96.38 475 ARG A CA 1
ATOM 3682 C C . ARG A 1 475 ? 15.134 -13.435 -21.807 1.00 96.38 475 ARG A C 1
ATOM 3684 O O . ARG A 1 475 ? 16.114 -14.063 -22.204 1.00 96.38 475 ARG A O 1
ATOM 3691 N N . ALA A 1 476 ? 15.159 -12.704 -20.693 1.00 95.81 476 ALA A N 1
ATOM 3692 C CA . ALA A 1 476 ? 16.328 -12.617 -19.815 1.00 95.81 476 ALA A CA 1
ATOM 3693 C C . ALA A 1 476 ? 16.703 -13.982 -19.199 1.00 95.81 476 ALA A C 1
ATOM 3695 O O . ALA A 1 476 ? 17.880 -14.303 -19.013 1.00 95.81 476 ALA A O 1
ATOM 3696 N N . GLU A 1 477 ? 15.709 -14.820 -18.891 1.00 94.62 477 GLU A N 1
ATOM 3697 C CA . GLU A 1 477 ? 15.910 -16.192 -18.418 1.00 94.62 477 GLU A CA 1
ATOM 3698 C C . GLU A 1 477 ? 16.532 -17.104 -19.482 1.00 94.62 477 GLU A C 1
ATOM 3700 O O . GLU A 1 477 ? 17.348 -17.957 -1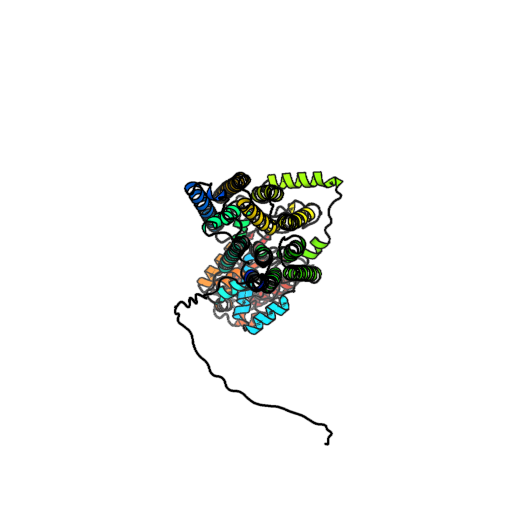9.141 1.00 94.62 477 GLU A O 1
ATOM 3705 N N . GLN A 1 478 ? 16.246 -16.847 -20.758 1.00 95.00 478 GLN A N 1
ATOM 3706 C CA . GLN A 1 478 ? 16.846 -17.516 -21.918 1.00 95.00 478 GLN A CA 1
ATOM 3707 C C . GLN A 1 478 ? 18.236 -16.969 -22.299 1.00 95.00 478 GLN A C 1
ATOM 3709 O O . GLN A 1 478 ? 18.804 -17.389 -23.305 1.00 95.00 478 GLN A O 1
ATOM 3714 N N . GLY A 1 479 ? 18.791 -16.030 -21.526 1.00 94.06 479 GLY A N 1
ATOM 3715 C CA . GLY A 1 479 ? 20.114 -15.449 -21.775 1.00 94.06 479 GLY A CA 1
ATOM 3716 C C . GLY A 1 479 ? 20.142 -14.359 -22.851 1.00 94.06 479 GLY A C 1
ATOM 3717 O O . GLY A 1 479 ? 21.224 -13.960 -23.279 1.00 94.06 479 GLY A O 1
ATOM 3718 N N . ARG A 1 480 ? 18.978 -13.859 -23.290 1.00 95.31 480 ARG A N 1
ATOM 3719 C CA . ARG A 1 480 ? 18.899 -12.707 -24.201 1.00 95.31 480 ARG A CA 1
ATOM 3720 C C . ARG A 1 480 ? 19.256 -11.424 -23.463 1.00 95.31 480 ARG A C 1
ATOM 3722 O O . ARG A 1 480 ? 18.864 -11.249 -22.311 1.00 95.31 480 ARG A O 1
ATOM 3729 N N . ARG A 1 481 ? 19.932 -10.501 -24.148 1.00 95.81 481 ARG A N 1
ATOM 3730 C CA . ARG A 1 481 ? 20.132 -9.128 -23.665 1.00 95.81 481 ARG A CA 1
ATOM 3731 C C . ARG A 1 481 ? 18.943 -8.274 -24.089 1.00 95.81 481 ARG A C 1
ATOM 3733 O O . ARG A 1 481 ? 18.482 -8.378 -25.220 1.00 95.81 481 ARG A O 1
ATOM 3740 N N . LEU A 1 482 ? 18.453 -7.433 -23.192 1.00 97.25 482 LEU A N 1
ATOM 3741 C CA . LEU A 1 482 ? 17.267 -6.611 -23.401 1.00 97.25 482 LEU A CA 1
ATOM 3742 C C . LEU A 1 482 ? 17.683 -5.154 -23.531 1.00 97.25 482 LEU A C 1
ATOM 3744 O O . LEU A 1 482 ? 18.201 -4.585 -22.573 1.00 97.25 482 LEU A O 1
ATOM 3748 N N . LEU A 1 483 ? 17.444 -4.549 -24.693 1.00 97.19 483 LEU A N 1
ATOM 3749 C CA . LEU A 1 483 ? 17.608 -3.109 -24.879 1.00 97.19 483 LEU A CA 1
ATOM 3750 C C . LEU A 1 483 ? 16.238 -2.441 -24.780 1.00 97.19 483 LEU A C 1
ATOM 3752 O O . LEU A 1 483 ? 15.405 -2.589 -25.673 1.00 97.19 483 LEU A O 1
ATOM 3756 N N . LEU A 1 484 ? 16.001 -1.729 -23.682 1.00 96.81 484 LEU A N 1
ATOM 3757 C CA . LEU A 1 484 ? 14.728 -1.082 -23.392 1.00 96.81 484 LEU A CA 1
ATOM 3758 C C . LEU A 1 484 ? 14.854 0.424 -23.623 1.00 96.81 484 LEU A C 1
ATOM 3760 O O . LEU A 1 484 ? 15.506 1.134 -22.857 1.00 96.81 484 LEU A O 1
ATOM 3764 N N . VAL A 1 485 ? 14.178 0.923 -24.653 1.00 95.62 485 VAL A N 1
ATOM 3765 C CA . VAL A 1 485 ? 13.900 2.351 -24.842 1.00 95.62 485 VAL A CA 1
ATOM 3766 C C . VAL A 1 485 ? 12.674 2.690 -23.997 1.00 95.62 485 VAL A C 1
ATOM 3768 O O . VAL A 1 485 ? 11.571 2.900 -24.487 1.00 95.62 485 VAL A O 1
ATOM 3771 N N . TYR A 1 486 ? 12.857 2.580 -22.688 1.00 90.88 486 TYR A N 1
ATOM 3772 C CA . TYR A 1 486 ? 11.845 2.787 -21.666 1.00 90.88 486 TYR A CA 1
ATOM 3773 C C . TYR A 1 486 ? 12.564 2.980 -20.334 1.00 90.88 486 TYR A C 1
ATOM 3775 O O . TYR A 1 486 ? 13.372 2.135 -19.935 1.00 90.88 486 TYR A O 1
ATOM 3783 N N . ASN A 1 487 ? 12.331 4.113 -19.684 1.00 86.88 487 ASN A N 1
ATOM 3784 C CA . ASN A 1 487 ? 13.025 4.529 -18.470 1.00 86.88 487 ASN A CA 1
ATOM 3785 C C . ASN A 1 487 ? 12.101 5.433 -17.629 1.00 86.88 487 ASN A C 1
ATOM 3787 O O . ASN A 1 487 ? 10.934 5.637 -17.963 1.00 86.88 487 ASN A O 1
ATOM 3791 N N . LEU A 1 488 ? 12.646 6.020 -16.563 1.00 83.75 488 LEU A N 1
ATOM 3792 C CA . LEU A 1 488 ? 11.893 6.872 -15.641 1.00 83.75 488 LEU A CA 1
ATOM 3793 C C . LEU A 1 488 ? 11.416 8.211 -16.243 1.00 83.75 488 LEU A C 1
ATOM 3795 O O . LEU A 1 488 ? 10.655 8.911 -15.576 1.00 83.75 488 LEU A O 1
ATOM 3799 N N . SER A 1 489 ? 11.826 8.586 -17.463 1.00 83.44 489 SER A N 1
ATOM 3800 C CA . SER A 1 489 ? 11.338 9.794 -18.149 1.00 83.44 489 SER A CA 1
ATOM 3801 C C . SER A 1 489 ? 10.034 9.561 -18.931 1.00 83.44 489 SER A C 1
ATOM 3803 O O . SER A 1 489 ? 9.342 10.533 -19.245 1.00 83.44 489 SER A O 1
ATOM 3805 N N . SER A 1 490 ? 9.655 8.297 -19.179 1.00 84.69 490 SER A N 1
ATOM 3806 C CA . SER A 1 490 ? 8.390 7.933 -19.835 1.00 84.69 490 SER A CA 1
ATOM 3807 C C . SER A 1 490 ? 7.174 8.290 -18.972 1.00 84.69 490 SER A C 1
ATOM 3809 O O . SER A 1 490 ? 7.209 8.209 -17.740 1.00 84.69 490 SER A O 1
ATOM 3811 N N . PHE A 1 491 ? 6.067 8.661 -19.619 1.00 85.56 491 PHE A N 1
ATOM 3812 C CA . PHE A 1 491 ? 4.802 8.953 -18.948 1.00 85.56 491 PHE A CA 1
ATOM 3813 C C . PHE A 1 491 ? 4.219 7.756 -18.182 1.00 85.56 491 PHE A C 1
ATOM 3815 O O . PHE A 1 491 ? 3.584 7.950 -17.145 1.00 85.56 491 PHE A O 1
ATOM 3822 N N . ASP A 1 492 ? 4.417 6.532 -18.675 1.00 82.94 492 ASP A N 1
ATOM 3823 C CA . ASP A 1 492 ? 3.880 5.320 -18.040 1.00 82.94 492 ASP A CA 1
ATOM 3824 C C . ASP A 1 492 ? 4.501 5.041 -16.670 1.00 82.94 492 ASP A C 1
ATOM 3826 O O . ASP A 1 492 ? 3.855 4.467 -15.800 1.00 82.94 492 ASP A O 1
ATOM 3830 N N . GLU A 1 493 ? 5.733 5.489 -16.444 1.00 81.69 493 GLU A N 1
ATOM 3831 C CA . GLU A 1 493 ? 6.270 5.581 -15.095 1.00 81.69 493 GLU A CA 1
ATOM 3832 C C . GLU A 1 493 ? 5.883 6.958 -14.567 1.00 81.69 493 GLU A C 1
ATOM 3834 O O . GLU A 1 493 ? 6.714 7.849 -14.587 1.00 81.69 493 GLU A O 1
ATOM 3839 N N . ASN A 1 494 ? 4.627 7.191 -14.168 1.00 76.88 494 ASN A N 1
ATOM 3840 C CA . ASN A 1 494 ? 4.207 8.407 -13.450 1.00 76.88 494 ASN A CA 1
ATOM 3841 C C . ASN A 1 494 ? 3.996 8.117 -11.954 1.00 76.88 494 ASN A C 1
ATOM 3843 O O . ASN A 1 494 ? 3.863 6.973 -11.533 1.00 76.88 494 ASN A O 1
ATOM 3847 N N . ASN A 1 495 ? 3.939 9.169 -11.136 1.00 68.50 495 ASN A N 1
ATOM 3848 C CA . ASN A 1 495 ? 3.829 9.054 -9.681 1.00 68.50 495 ASN A CA 1
ATOM 3849 C C . ASN A 1 495 ? 2.432 8.659 -9.184 1.00 68.50 495 ASN A C 1
ATOM 3851 O O . ASN A 1 495 ? 2.268 8.503 -7.983 1.00 68.50 495 ASN A O 1
ATOM 3855 N N . THR A 1 496 ? 1.423 8.564 -10.051 1.00 68.56 496 THR A N 1
ATOM 3856 C CA . THR A 1 496 ? 0.047 8.210 -9.662 1.00 68.56 496 THR A CA 1
ATOM 3857 C C . THR A 1 496 ? -0.317 6.782 -10.039 1.00 68.56 496 THR A C 1
ATOM 3859 O O . THR A 1 496 ? -1.045 6.126 -9.306 1.00 68.56 496 THR A O 1
ATOM 3862 N N . ASP A 1 497 ? 0.235 6.266 -11.131 1.00 74.00 497 ASP A N 1
ATOM 3863 C CA . ASP A 1 497 ? 0.022 4.905 -11.614 1.00 74.00 497 ASP A CA 1
ATOM 3864 C C . ASP A 1 497 ? 1.265 4.460 -12.397 1.00 74.00 497 ASP A C 1
ATOM 3866 O O . ASP A 1 497 ? 1.276 4.533 -13.629 1.00 74.00 497 ASP A O 1
ATOM 3870 N N . PRO A 1 498 ? 2.359 4.099 -11.700 1.00 81.88 498 PRO A N 1
ATOM 3871 C CA . PRO A 1 498 ? 3.546 3.598 -12.363 1.00 81.88 498 PRO A CA 1
ATOM 3872 C C . PRO A 1 498 ? 3.241 2.229 -12.973 1.00 81.88 498 PRO A C 1
ATOM 3874 O O . PRO A 1 498 ? 2.656 1.351 -12.330 1.00 81.88 498 PRO A O 1
ATOM 3877 N N . ALA A 1 499 ? 3.695 2.022 -14.203 1.00 85.50 499 ALA A N 1
ATOM 3878 C CA . ALA A 1 499 ? 3.655 0.734 -14.882 1.00 85.50 499 ALA A CA 1
ATOM 3879 C C . ALA A 1 499 ? 4.408 -0.357 -14.099 1.00 85.50 499 ALA A C 1
ATOM 3881 O O . ALA A 1 499 ? 3.964 -1.514 -14.021 1.00 85.50 499 ALA A O 1
ATOM 3882 N N . GLY A 1 500 ? 5.543 0.009 -13.494 1.00 89.62 500 GLY A N 1
ATOM 3883 C CA . GLY A 1 500 ? 6.336 -0.888 -12.664 1.00 89.62 500 GLY A CA 1
ATOM 3884 C C . GLY A 1 500 ? 7.038 -1.997 -13.458 1.00 89.62 500 GLY A C 1
ATOM 3885 O O . GLY A 1 500 ? 7.283 -3.075 -12.906 1.00 89.62 500 GLY A O 1
ATOM 3886 N N . VAL A 1 501 ? 7.271 -1.821 -14.766 1.00 93.06 501 VAL A N 1
ATOM 3887 C CA . VAL A 1 501 ? 7.836 -2.884 -15.625 1.00 93.06 501 VAL A CA 1
ATOM 3888 C C . VAL A 1 501 ? 9.300 -3.128 -15.268 1.00 93.06 501 VAL A C 1
ATOM 3890 O O . VAL A 1 501 ? 9.712 -4.281 -15.097 1.00 93.06 501 VAL A O 1
ATOM 3893 N N . LEU A 1 502 ? 10.078 -2.054 -15.112 1.00 93.50 502 LEU A N 1
ATOM 3894 C CA . LEU A 1 502 ? 11.495 -2.142 -14.759 1.00 93.50 502 LEU A CA 1
ATOM 3895 C C . LEU A 1 502 ? 11.677 -2.660 -13.330 1.00 93.50 502 LEU A C 1
ATOM 3897 O O . LEU A 1 502 ? 12.541 -3.497 -13.083 1.00 93.50 502 LEU A O 1
ATOM 3901 N N . GLU A 1 503 ? 10.821 -2.236 -12.407 1.00 93.56 503 GLU A N 1
ATOM 3902 C CA . GLU A 1 503 ? 10.801 -2.627 -11.001 1.00 93.56 503 GLU A CA 1
ATOM 3903 C C . GLU A 1 503 ? 10.548 -4.126 -10.841 1.00 93.56 503 GLU A C 1
ATOM 3905 O O . GLU A 1 503 ? 11.273 -4.801 -10.105 1.00 93.56 503 GLU A O 1
ATOM 3910 N N . ARG A 1 504 ? 9.559 -4.672 -11.565 1.00 94.69 504 ARG A N 1
ATOM 3911 C CA . ARG A 1 504 ? 9.275 -6.118 -11.579 1.00 94.69 504 ARG A CA 1
ATOM 3912 C C . ARG A 1 504 ? 10.473 -6.913 -12.065 1.00 94.69 504 ARG A C 1
ATOM 3914 O O . ARG A 1 504 ? 10.848 -7.898 -11.429 1.00 94.69 504 ARG A O 1
ATOM 3921 N N . LEU A 1 505 ? 11.066 -6.488 -13.181 1.00 95.69 505 LEU A N 1
ATOM 3922 C CA . LEU A 1 505 ? 12.245 -7.142 -13.744 1.00 95.69 505 LEU A CA 1
ATOM 3923 C C . LEU A 1 505 ? 13.428 -7.070 -12.788 1.00 95.69 505 LEU A C 1
ATOM 3925 O O . LEU A 1 505 ? 14.112 -8.070 -12.588 1.00 95.69 505 LEU A O 1
ATOM 3929 N N . TYR A 1 506 ? 13.640 -5.915 -12.164 1.00 96.19 506 TYR A N 1
ATOM 3930 C CA . TYR A 1 506 ? 14.739 -5.692 -11.240 1.00 96.19 506 TYR A CA 1
ATOM 3931 C C . TYR A 1 506 ? 14.625 -6.562 -9.989 1.00 96.19 506 TYR A C 1
ATOM 3933 O O . TYR A 1 506 ? 15.576 -7.260 -9.636 1.00 96.19 506 TYR A O 1
ATOM 3941 N N . LEU A 1 507 ? 13.441 -6.611 -9.375 1.00 96.06 507 LEU A N 1
ATOM 3942 C CA . LEU A 1 507 ? 13.170 -7.479 -8.229 1.00 96.06 507 LEU A CA 1
ATOM 3943 C C . LEU A 1 507 ? 13.295 -8.961 -8.573 1.00 96.06 507 LEU A C 1
ATOM 3945 O O . LEU A 1 507 ? 13.773 -9.742 -7.751 1.00 96.06 507 LEU A O 1
ATOM 3949 N N . HIS A 1 508 ? 12.859 -9.353 -9.770 1.00 95.69 508 HIS A N 1
ATOM 3950 C CA . HIS A 1 508 ? 12.886 -10.746 -10.201 1.00 95.69 508 HIS A CA 1
ATOM 3951 C C . HIS A 1 508 ? 14.293 -11.236 -10.554 1.00 95.69 508 HIS A C 1
ATOM 3953 O O . HIS A 1 508 ? 14.681 -12.333 -10.164 1.00 95.69 508 HIS A O 1
ATOM 3959 N N . LEU A 1 509 ? 15.061 -10.438 -11.297 1.00 96.56 509 LEU A N 1
ATOM 3960 C CA . LEU A 1 509 ? 16.407 -10.811 -11.734 1.00 96.56 509 LEU A CA 1
ATOM 3961 C C . LEU A 1 509 ? 17.447 -10.609 -10.623 1.00 96.56 509 LEU A C 1
ATOM 3963 O O . LEU A 1 509 ? 18.434 -11.344 -10.575 1.00 96.56 509 LEU A O 1
ATOM 3967 N N . GLY A 1 510 ? 17.223 -9.648 -9.724 1.00 96.44 510 GLY A N 1
ATOM 3968 C CA . GLY A 1 510 ? 18.222 -9.197 -8.762 1.00 96.44 510 GLY A CA 1
ATOM 3969 C C . GLY A 1 510 ? 19.257 -8.275 -9.410 1.00 96.44 510 GLY A C 1
ATOM 3970 O O . GLY A 1 510 ? 19.348 -8.168 -10.633 1.00 96.44 510 GLY A O 1
ATOM 3971 N N . HIS A 1 511 ? 20.060 -7.602 -8.583 1.00 96.19 511 HIS A N 1
ATOM 3972 C CA . HIS A 1 511 ? 20.884 -6.483 -9.045 1.00 96.19 511 HIS A CA 1
ATOM 3973 C C . HIS A 1 511 ? 21.906 -6.841 -10.131 1.00 96.19 511 HIS A C 1
ATOM 3975 O O . HIS A 1 511 ? 21.878 -6.256 -11.211 1.00 96.19 511 HIS A O 1
ATOM 3981 N N . ALA A 1 512 ? 22.779 -7.818 -9.869 1.00 95.94 512 ALA A N 1
ATOM 3982 C CA . ALA A 1 512 ? 23.855 -8.181 -10.793 1.00 95.94 512 ALA A CA 1
ATOM 3983 C C . ALA A 1 512 ? 23.309 -8.667 -12.144 1.00 95.94 512 ALA A C 1
ATOM 3985 O O . ALA A 1 512 ? 23.651 -8.132 -13.194 1.00 95.94 512 ALA A O 1
ATOM 3986 N N . ARG A 1 513 ? 22.366 -9.617 -12.114 1.00 95.94 513 ARG A N 1
ATOM 3987 C CA . ARG A 1 513 ? 21.770 -10.160 -13.337 1.00 95.94 513 ARG A CA 1
ATOM 3988 C C . ARG A 1 513 ? 21.008 -9.100 -14.124 1.00 95.94 513 ARG A C 1
ATOM 3990 O O . ARG A 1 513 ? 21.056 -9.120 -15.351 1.00 95.94 513 ARG A O 1
ATOM 3997 N N . PHE A 1 514 ? 20.311 -8.185 -13.449 1.00 96.81 514 PHE A N 1
ATOM 3998 C CA . PHE A 1 514 ? 19.652 -7.078 -14.133 1.00 96.81 514 PHE A CA 1
ATOM 3999 C C . PHE A 1 514 ? 20.669 -6.206 -14.871 1.00 96.81 514 PHE A C 1
ATOM 4001 O O . PHE A 1 514 ? 20.462 -5.940 -16.048 1.00 96.81 514 PHE A O 1
ATOM 4008 N N . LEU A 1 515 ? 21.781 -5.823 -14.233 1.00 95.62 515 LEU A N 1
ATOM 4009 C CA . LEU A 1 515 ? 22.832 -5.029 -14.882 1.00 95.62 515 LEU A CA 1
ATOM 4010 C C . LEU A 1 515 ? 23.427 -5.724 -16.113 1.00 95.62 515 LEU A C 1
ATOM 4012 O O . LEU A 1 515 ? 23.696 -5.056 -17.112 1.00 95.62 515 LEU A O 1
ATOM 4016 N N . ASP A 1 516 ? 23.601 -7.042 -16.054 1.00 94.44 516 ASP A N 1
ATOM 4017 C CA . ASP A 1 516 ? 24.190 -7.823 -17.148 1.00 94.44 516 ASP A CA 1
ATOM 4018 C C . ASP A 1 516 ? 23.221 -8.060 -18.315 1.00 94.44 516 ASP A C 1
ATOM 4020 O O . ASP A 1 516 ? 23.648 -8.299 -19.449 1.00 94.44 516 ASP A O 1
ATOM 4024 N N . THR A 1 517 ? 21.915 -8.015 -18.044 1.00 95.44 517 THR A N 1
ATOM 4025 C CA . THR A 1 517 ? 20.887 -8.485 -18.983 1.00 95.44 517 THR A CA 1
ATOM 4026 C C . THR A 1 517 ? 19.998 -7.363 -19.506 1.00 95.44 517 THR A C 1
ATOM 4028 O O . THR A 1 517 ? 19.539 -7.445 -20.641 1.00 95.44 517 THR A O 1
ATOM 4031 N N . VAL A 1 518 ? 19.741 -6.325 -18.711 1.00 96.62 518 VAL A N 1
ATOM 4032 C CA . VAL A 1 518 ? 18.788 -5.253 -19.015 1.00 96.62 518 VAL A CA 1
ATOM 4033 C C . VAL A 1 518 ? 19.527 -3.932 -19.195 1.00 96.62 518 VAL A C 1
ATOM 4035 O O . VAL A 1 518 ? 20.199 -3.429 -18.296 1.00 96.62 518 VAL A O 1
ATOM 4038 N N . PHE A 1 519 ? 19.369 -3.346 -20.375 1.00 95.88 519 PHE A N 1
ATOM 4039 C CA . PHE A 1 519 ? 20.015 -2.111 -20.784 1.00 95.88 519 PHE A CA 1
ATOM 4040 C C . PHE A 1 519 ? 18.934 -1.072 -21.068 1.00 95.88 519 PHE A C 1
ATOM 4042 O O . PHE A 1 519 ? 18.292 -1.097 -22.113 1.00 95.88 519 PHE A O 1
ATOM 4049 N N . SER A 1 520 ? 18.727 -0.167 -20.115 1.00 94.94 520 SER A N 1
ATOM 4050 C CA . SER A 1 520 ? 17.903 1.032 -20.272 1.00 94.94 520 SER A CA 1
ATOM 4051 C C . SER A 1 520 ? 18.783 2.252 -20.028 1.00 94.94 520 SER A C 1
ATOM 4053 O O . SER A 1 520 ? 19.563 2.264 -19.071 1.00 94.94 520 SER A O 1
ATOM 4055 N N . PHE A 1 521 ? 18.693 3.245 -20.913 1.00 94.81 521 PHE A N 1
ATOM 4056 C CA . PHE A 1 521 ? 19.518 4.450 -20.883 1.00 94.81 521 PHE A CA 1
ATOM 4057 C C . PHE A 1 521 ? 18.654 5.683 -20.634 1.00 94.81 521 PHE A C 1
ATOM 4059 O O . PHE A 1 521 ? 17.561 5.789 -21.184 1.00 94.81 521 PHE A O 1
ATOM 4066 N N . GLY A 1 522 ? 19.142 6.617 -19.821 1.00 91.75 522 GLY A N 1
ATOM 4067 C CA . GLY A 1 522 ? 18.446 7.865 -19.523 1.00 91.75 522 GLY A CA 1
ATOM 4068 C C . GLY A 1 522 ? 19.306 8.860 -18.746 1.00 91.75 522 GLY A C 1
ATOM 4069 O O . GLY A 1 522 ? 20.277 8.501 -18.076 1.00 91.75 522 GLY A O 1
ATOM 4070 N N . ALA A 1 523 ? 18.952 10.134 -18.855 1.00 83.81 523 ALA A N 1
ATOM 4071 C CA . ALA A 1 523 ? 19.483 11.241 -18.073 1.00 83.81 523 ALA A CA 1
ATOM 4072 C C . ALA A 1 523 ? 18.879 11.263 -16.659 1.00 83.81 523 ALA A C 1
ATOM 4074 O O . ALA A 1 523 ? 19.566 11.625 -15.704 1.00 83.81 523 ALA A O 1
ATOM 4075 N N . GLN A 1 524 ? 17.627 10.819 -16.504 1.00 77.31 524 GLN A N 1
ATOM 4076 C CA . GLN A 1 524 ? 16.971 10.681 -15.203 1.00 77.31 524 GLN A CA 1
ATOM 4077 C C . GLN A 1 524 ? 17.171 9.272 -14.629 1.00 77.31 524 GLN A C 1
ATOM 4079 O O . GLN A 1 524 ? 16.605 8.296 -15.118 1.00 77.31 524 GLN A O 1
ATOM 4084 N N . ARG A 1 525 ? 17.971 9.168 -13.560 1.00 72.56 525 ARG A N 1
ATOM 4085 C CA . ARG A 1 525 ? 18.176 7.915 -12.800 1.00 72.56 525 ARG A CA 1
ATOM 4086 C C . ARG A 1 525 ? 17.394 7.851 -11.487 1.00 72.56 525 ARG A C 1
ATOM 4088 O O . ARG A 1 525 ? 17.362 6.809 -10.837 1.00 72.56 525 ARG A O 1
ATOM 4095 N N . VAL A 1 526 ? 16.799 8.974 -11.098 1.00 74.25 526 VAL A N 1
ATOM 4096 C CA . VAL A 1 526 ? 16.035 9.144 -9.865 1.00 74.25 526 VAL A CA 1
ATOM 4097 C C . VAL A 1 526 ? 14.778 9.928 -10.208 1.00 74.25 526 VAL A C 1
ATOM 4099 O O . VAL A 1 526 ? 14.874 10.964 -10.868 1.00 74.25 526 VAL A O 1
ATOM 4102 N N . ARG A 1 527 ? 13.615 9.444 -9.764 1.00 71.81 527 ARG A N 1
ATOM 4103 C CA . ARG A 1 527 ? 12.354 10.196 -9.868 1.00 71.81 527 ARG A CA 1
ATOM 4104 C C . ARG A 1 527 ? 11.566 10.130 -8.564 1.00 71.81 527 ARG A C 1
ATOM 4106 O O . ARG A 1 527 ? 11.439 11.135 -7.882 1.00 71.81 527 ARG A O 1
ATOM 4113 N N . TRP A 1 528 ? 11.130 8.932 -8.189 1.00 71.94 528 TRP A N 1
ATOM 4114 C CA . TRP A 1 528 ? 10.596 8.591 -6.857 1.00 71.94 528 TRP A CA 1
ATOM 4115 C C . TRP A 1 528 ? 11.159 7.274 -6.320 1.00 71.94 528 TRP A C 1
ATOM 4117 O O . TRP A 1 528 ? 11.074 6.999 -5.131 1.00 71.94 528 TRP A O 1
ATOM 4127 N N . ASN A 1 529 ? 11.763 6.461 -7.183 1.00 80.56 529 ASN A N 1
ATOM 4128 C CA . ASN A 1 529 ? 12.690 5.397 -6.837 1.00 80.56 529 ASN A CA 1
ATOM 4129 C C . ASN A 1 529 ? 14.029 5.626 -7.550 1.00 80.56 529 ASN A C 1
ATOM 4131 O O . ASN A 1 529 ? 14.180 6.521 -8.384 1.00 80.56 529 ASN A O 1
ATOM 4135 N N . GLU A 1 530 ? 15.005 4.800 -7.182 1.00 86.38 530 GLU A N 1
ATOM 4136 C CA . GLU A 1 530 ? 16.309 4.717 -7.826 1.00 86.38 530 GLU A CA 1
ATOM 4137 C C . GLU A 1 530 ? 16.357 3.334 -8.467 1.00 86.38 530 GLU A C 1
ATOM 4139 O O . GLU A 1 530 ? 16.068 2.325 -7.815 1.00 86.38 530 GLU A O 1
ATOM 4144 N N . LEU A 1 531 ? 16.683 3.302 -9.753 1.00 88.56 531 LEU A N 1
ATOM 4145 C CA . LEU A 1 531 ? 16.870 2.086 -10.530 1.00 88.56 531 LEU A CA 1
ATOM 4146 C C . LEU A 1 531 ? 18.228 2.163 -11.226 1.00 88.56 531 LEU A C 1
ATOM 4148 O O . LEU A 1 531 ? 18.729 3.263 -11.478 1.00 88.56 531 LEU A O 1
ATOM 4152 N N . PRO A 1 532 ? 18.835 1.021 -11.581 1.00 90.88 532 PRO A N 1
ATOM 4153 C CA . PRO A 1 532 ? 20.082 1.000 -12.336 1.00 90.88 532 PRO A CA 1
ATOM 4154 C C . PRO A 1 532 ? 19.860 1.370 -13.818 1.00 90.88 532 PRO A C 1
ATOM 4156 O O . PRO A 1 532 ? 20.133 0.584 -14.723 1.00 90.88 532 PRO A O 1
ATOM 4159 N N . ILE A 1 533 ? 19.356 2.582 -14.066 1.00 92.25 533 ILE A N 1
ATOM 4160 C CA . ILE A 1 533 ? 19.280 3.201 -15.390 1.00 92.25 533 ILE A CA 1
ATOM 4161 C C . ILE A 1 533 ? 20.679 3.697 -15.756 1.00 92.25 533 ILE A C 1
ATOM 4163 O O . ILE A 1 533 ? 21.323 4.423 -14.989 1.00 92.25 533 ILE A O 1
ATOM 4167 N N . ARG A 1 534 ? 21.166 3.289 -16.927 1.00 93.00 534 ARG A N 1
ATOM 4168 C CA . ARG A 1 534 ? 22.493 3.659 -17.420 1.00 93.00 534 ARG A CA 1
ATOM 4169 C C . ARG A 1 534 ? 22.468 5.100 -17.936 1.00 93.00 534 ARG A C 1
ATOM 4171 O O . ARG A 1 534 ? 21.480 5.521 -18.534 1.00 93.00 534 ARG A O 1
ATOM 4178 N N . PRO A 1 535 ? 23.533 5.884 -17.737 1.00 93.44 535 PRO A N 1
ATOM 4179 C CA . PRO A 1 535 ? 23.594 7.219 -18.308 1.00 93.44 535 PRO A CA 1
ATOM 4180 C C . PRO A 1 535 ? 23.722 7.174 -19.824 1.00 93.44 535 PRO A C 1
ATOM 4182 O O . PRO A 1 535 ? 24.353 6.285 -20.395 1.00 93.44 535 PRO A O 1
ATOM 4185 N N . MET A 1 536 ? 23.231 8.225 -20.471 1.00 93.75 536 MET A N 1
ATOM 4186 C CA . MET A 1 536 ? 23.319 8.379 -21.924 1.00 93.75 536 MET A CA 1
ATOM 4187 C C . MET A 1 536 ? 24.754 8.356 -22.479 1.00 93.75 536 MET A C 1
ATOM 4189 O O . MET A 1 536 ? 24.953 7.948 -23.622 1.00 93.75 536 MET A O 1
ATOM 4193 N N . ASN A 1 537 ? 25.766 8.748 -21.697 1.00 93.62 537 ASN A N 1
ATOM 4194 C CA . ASN A 1 537 ? 27.167 8.724 -22.139 1.00 93.62 537 ASN A CA 1
ATOM 4195 C C . ASN A 1 537 ? 27.782 7.309 -22.193 1.00 93.62 537 ASN A C 1
ATOM 4197 O O . ASN A 1 537 ? 28.791 7.124 -22.864 1.00 93.62 537 ASN A O 1
ATOM 4201 N N . GLU A 1 538 ? 27.179 6.305 -21.548 1.00 94.62 538 GLU A N 1
ATOM 4202 C CA . GLU A 1 538 ? 27.626 4.904 -21.628 1.00 94.62 538 GLU A CA 1
ATOM 4203 C C . GLU A 1 538 ? 27.100 4.177 -22.876 1.00 94.62 538 GLU A C 1
ATOM 4205 O O . GLU A 1 538 ? 27.565 3.079 -23.193 1.00 94.62 538 GLU A O 1
ATOM 4210 N N . LEU A 1 539 ? 26.151 4.776 -23.606 1.00 95.06 539 LEU A N 1
ATOM 4211 C CA . LEU A 1 539 ? 25.491 4.148 -24.751 1.00 95.06 539 LEU A CA 1
ATOM 4212 C C . LEU A 1 539 ? 26.489 3.712 -25.836 1.00 95.06 539 LEU A C 1
ATOM 4214 O O . LEU A 1 539 ? 26.426 2.575 -26.291 1.00 95.06 539 LEU A O 1
ATOM 4218 N N . ASP A 1 540 ? 27.450 4.560 -26.216 1.00 94.12 540 ASP A N 1
ATOM 4219 C CA . ASP A 1 540 ? 28.425 4.216 -27.269 1.00 94.12 540 ASP A CA 1
ATOM 4220 C C . ASP A 1 540 ? 29.333 3.052 -26.875 1.00 94.12 540 ASP A C 1
ATOM 4222 O O . ASP A 1 540 ? 29.679 2.216 -27.716 1.00 94.12 540 ASP A O 1
ATOM 4226 N N . GLY A 1 541 ? 29.711 3.002 -25.593 1.00 93.88 541 GLY A N 1
ATOM 4227 C CA . GLY A 1 541 ? 30.506 1.919 -25.026 1.00 93.88 541 GLY A CA 1
ATOM 4228 C C . GLY A 1 541 ? 29.729 0.606 -25.034 1.00 93.88 541 GLY A C 1
ATOM 4229 O O . GLY A 1 541 ? 30.246 -0.411 -25.494 1.00 93.88 541 GLY A O 1
ATOM 4230 N N . PHE A 1 542 ? 28.458 0.639 -24.621 1.00 93.62 542 PHE A N 1
ATOM 4231 C CA . PHE A 1 542 ? 27.572 -0.521 -24.702 1.00 93.62 542 PHE A CA 1
ATOM 4232 C C . PHE A 1 542 ? 27.412 -1.009 -26.144 1.00 93.62 542 PHE A C 1
ATOM 4234 O O . PHE A 1 542 ? 27.680 -2.179 -26.414 1.00 93.62 542 PHE A O 1
ATOM 4241 N N . LEU A 1 543 ? 27.056 -0.123 -27.080 1.00 93.75 543 LEU A N 1
ATOM 4242 C CA . LEU A 1 543 ? 26.900 -0.490 -28.489 1.00 93.75 543 LEU A CA 1
ATOM 4243 C C . LEU A 1 543 ? 28.209 -1.015 -29.097 1.00 93.75 543 LEU A C 1
ATOM 4245 O O . LEU A 1 543 ? 28.169 -1.866 -29.977 1.00 93.75 543 LEU A O 1
ATOM 4249 N N . GLY A 1 544 ? 29.368 -0.537 -28.630 1.00 90.81 544 GLY A N 1
ATOM 4250 C CA . GLY A 1 544 ? 30.684 -1.041 -29.044 1.00 90.81 544 GLY A CA 1
ATOM 4251 C C . GLY A 1 544 ? 31.019 -2.426 -28.492 1.00 90.81 544 GLY A C 1
ATOM 4252 O O . GLY A 1 544 ? 31.804 -3.148 -29.095 1.00 90.81 544 GLY A O 1
ATOM 4253 N N . SER A 1 545 ? 30.403 -2.815 -27.374 1.00 90.69 545 SER A N 1
ATOM 4254 C CA . SER A 1 545 ? 30.582 -4.134 -26.757 1.00 90.69 545 SER A CA 1
ATOM 4255 C C . SER A 1 545 ? 29.717 -5.240 -27.378 1.00 90.69 545 SER A C 1
ATOM 4257 O O . SER A 1 545 ? 29.889 -6.415 -27.044 1.00 90.69 545 SER A O 1
ATOM 4259 N N . LEU A 1 546 ? 28.771 -4.890 -28.257 1.00 90.81 546 LEU A N 1
ATOM 4260 C CA . LEU A 1 546 ? 27.886 -5.845 -28.925 1.00 90.81 546 LEU A CA 1
ATOM 4261 C C . LEU A 1 546 ? 28.608 -6.510 -30.105 1.00 90.81 546 LEU A C 1
ATOM 4263 O O . LEU A 1 546 ? 28.523 -6.051 -31.240 1.00 90.81 546 LEU A O 1
ATOM 4267 N N . THR A 1 547 ? 29.314 -7.607 -29.825 1.00 84.25 547 THR A N 1
ATOM 4268 C CA . THR A 1 547 ? 29.980 -8.435 -30.847 1.00 84.25 547 THR A CA 1
ATOM 4269 C C . THR A 1 547 ? 28.999 -9.284 -31.656 1.00 84.25 547 THR A C 1
ATOM 4271 O O . THR A 1 547 ? 29.234 -9.530 -32.835 1.00 84.25 547 THR A O 1
ATOM 4274 N N . ASP A 1 548 ? 27.890 -9.697 -31.041 1.00 88.38 548 ASP A N 1
ATOM 4275 C CA . ASP A 1 548 ? 26.766 -10.364 -31.692 1.00 88.38 548 ASP A CA 1
ATOM 4276 C C . ASP A 1 548 ? 25.474 -9.578 -31.395 1.00 88.38 548 ASP A C 1
ATOM 4278 O O . ASP A 1 548 ? 24.974 -9.616 -30.267 1.00 88.38 548 ASP A O 1
ATOM 4282 N N . PRO A 1 549 ? 24.920 -8.823 -32.360 1.00 88.88 549 PRO A N 1
ATOM 4283 C CA . PRO A 1 549 ? 23.678 -8.084 -32.151 1.00 88.88 549 PRO A CA 1
ATOM 4284 C C . PRO A 1 549 ? 22.431 -8.988 -32.132 1.00 88.88 549 PRO A C 1
ATOM 4286 O O . PRO A 1 549 ? 21.391 -8.569 -31.627 1.00 88.88 549 PRO A O 1
ATOM 4289 N N . SER A 1 550 ? 22.520 -10.239 -32.606 1.00 87.94 550 SER A N 1
ATOM 4290 C CA . SER A 1 550 ? 21.372 -11.157 -32.716 1.00 87.94 550 SER A CA 1
ATOM 4291 C C . SER A 1 550 ? 20.877 -11.709 -31.371 1.00 87.94 550 SER A C 1
ATOM 4293 O O . SER A 1 550 ? 19.767 -12.250 -31.273 1.00 87.94 550 SER A O 1
ATOM 4295 N N . ILE A 1 551 ? 21.688 -11.564 -30.316 1.00 89.75 551 ILE A N 1
ATOM 4296 C CA . ILE A 1 551 ? 21.319 -11.901 -28.935 1.00 89.75 551 ILE A CA 1
ATOM 4297 C C . ILE A 1 551 ? 20.589 -10.763 -28.210 1.00 89.75 551 ILE A C 1
ATOM 4299 O O . ILE A 1 551 ? 20.175 -10.950 -27.061 1.00 89.75 551 ILE A O 1
ATOM 4303 N N . VAL A 1 552 ? 20.441 -9.599 -28.853 1.00 94.56 552 VAL A N 1
ATOM 4304 C CA . VAL A 1 552 ? 19.752 -8.431 -28.301 1.00 94.56 552 VAL A CA 1
ATOM 4305 C C . VAL A 1 552 ? 18.306 -8.399 -28.790 1.00 94.56 552 VAL A C 1
ATOM 4307 O O . VAL A 1 552 ? 18.047 -8.236 -29.981 1.00 94.56 552 VAL A O 1
ATOM 4310 N N . ASP A 1 553 ? 17.364 -8.493 -27.854 1.00 96.19 553 ASP A N 1
ATOM 4311 C CA . ASP A 1 553 ? 15.952 -8.215 -28.108 1.00 96.19 553 ASP A CA 1
ATOM 4312 C C . ASP A 1 553 ? 15.666 -6.755 -27.679 1.00 96.19 553 ASP A C 1
ATOM 4314 O O . ASP A 1 553 ? 15.857 -6.376 -26.518 1.00 96.19 553 ASP A O 1
ATOM 4318 N N . GLY A 1 554 ? 15.246 -5.916 -28.628 1.00 97.00 554 GLY A N 1
ATOM 4319 C CA . GLY A 1 554 ? 14.971 -4.494 -28.431 1.00 97.00 554 GLY A CA 1
ATOM 4320 C C . GLY A 1 554 ? 13.484 -4.188 -28.258 1.00 97.00 554 GLY A C 1
ATOM 4321 O O . GLY A 1 554 ? 12.635 -4.744 -28.960 1.00 97.00 554 GLY A O 1
ATOM 4322 N N . TYR A 1 555 ? 13.164 -3.280 -27.337 1.00 97.12 555 TYR A N 1
ATOM 4323 C CA . TYR A 1 555 ? 11.794 -2.847 -27.060 1.00 97.12 555 TYR A CA 1
ATOM 4324 C C . TYR A 1 555 ? 11.728 -1.336 -26.868 1.00 97.12 555 TYR A C 1
ATOM 4326 O O . TYR A 1 555 ? 12.5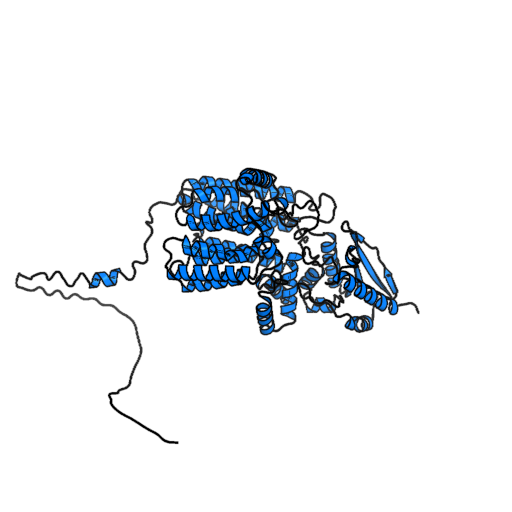86 -0.753 -26.209 1.00 97.12 555 TYR A O 1
ATOM 4334 N N . TRP A 1 556 ? 10.684 -0.709 -27.396 1.00 96.19 556 TRP A N 1
ATOM 4335 C CA . TRP A 1 556 ? 10.358 0.695 -27.161 1.00 96.19 556 TRP A CA 1
ATOM 4336 C C . TRP A 1 556 ? 8.882 0.810 -26.813 1.00 96.19 556 TRP A C 1
ATOM 4338 O O . TRP A 1 556 ? 8.029 0.417 -27.609 1.00 96.19 556 TRP A O 1
ATOM 4348 N N . LEU A 1 557 ? 8.586 1.319 -25.618 1.00 94.00 557 LEU A N 1
ATOM 4349 C CA . LEU A 1 557 ? 7.227 1.679 -25.236 1.00 94.00 557 LEU A CA 1
ATOM 4350 C C . LEU A 1 557 ? 7.047 3.178 -25.471 1.00 94.00 557 LEU A C 1
ATOM 4352 O O . LEU A 1 557 ? 7.741 3.984 -24.860 1.00 94.00 557 LEU A O 1
ATOM 4356 N N . HIS A 1 558 ? 6.122 3.527 -26.358 1.00 92.38 558 HIS A N 1
ATOM 4357 C CA . HIS A 1 558 ? 5.713 4.903 -26.618 1.00 92.38 558 HIS A CA 1
ATOM 4358 C C . HIS A 1 558 ? 4.332 5.153 -26.022 1.00 92.38 558 HIS A C 1
ATOM 4360 O O . HIS A 1 558 ? 3.400 4.383 -26.275 1.00 92.38 558 HIS A O 1
ATOM 4366 N N . HIS A 1 559 ? 4.191 6.242 -25.272 1.00 91.12 559 HIS A N 1
ATOM 4367 C CA . HIS A 1 559 ? 2.905 6.766 -24.839 1.00 91.12 559 HIS A CA 1
ATOM 4368 C C . HIS A 1 559 ? 2.634 8.108 -25.553 1.00 91.12 559 HIS A C 1
ATOM 4370 O O . HIS A 1 559 ? 3.532 8.942 -25.627 1.00 91.12 559 HIS A O 1
ATOM 4376 N N . PRO A 1 560 ? 1.402 8.417 -26.014 1.00 90.06 560 PRO A N 1
ATOM 4377 C CA . PRO A 1 560 ? 1.103 9.696 -26.679 1.00 90.06 560 PRO A CA 1
ATOM 4378 C C . PRO A 1 560 ? 1.490 10.932 -25.853 1.00 90.06 560 PRO A C 1
ATOM 4380 O O . PRO A 1 560 ? 1.920 11.953 -26.378 1.00 90.06 560 PRO A O 1
ATOM 4383 N N . ASN A 1 561 ? 1.374 10.834 -24.529 1.00 90.06 561 ASN A N 1
ATOM 4384 C CA . ASN A 1 561 ? 1.809 11.892 -23.617 1.00 90.06 561 ASN A CA 1
ATOM 4385 C C . ASN A 1 561 ? 3.334 12.121 -23.552 1.00 90.06 561 ASN A C 1
ATOM 4387 O O . ASN A 1 561 ? 3.756 13.165 -23.057 1.00 90.06 561 ASN A O 1
ATOM 4391 N N . ASP A 1 562 ? 4.157 11.221 -24.090 1.00 89.69 562 ASP A N 1
ATOM 4392 C CA . ASP A 1 562 ? 5.595 11.462 -24.267 1.00 89.69 562 ASP A CA 1
ATOM 4393 C C . ASP A 1 562 ? 5.860 12.547 -25.335 1.00 89.69 562 ASP A C 1
ATOM 4395 O O . ASP A 1 562 ? 6.962 13.087 -25.454 1.00 89.69 562 ASP A O 1
ATOM 4399 N N . GLU A 1 563 ? 4.828 12.950 -26.082 1.00 88.94 563 GLU A N 1
ATOM 4400 C CA . GLU A 1 563 ? 4.871 14.042 -27.057 1.00 88.94 563 GLU A CA 1
ATOM 4401 C C . GLU A 1 563 ? 4.385 15.383 -26.494 1.00 88.94 563 GLU A C 1
ATOM 4403 O O . GLU A 1 563 ? 4.427 16.389 -27.202 1.00 88.94 563 GLU A O 1
ATOM 4408 N N . GLN A 1 564 ? 3.983 15.449 -25.216 1.00 91.06 564 GLN A N 1
ATOM 4409 C CA . GLN A 1 564 ? 3.521 16.705 -24.615 1.00 91.06 564 GLN A CA 1
ATOM 4410 C C . GLN A 1 564 ? 4.650 17.753 -24.645 1.00 91.06 564 GLN A C 1
ATOM 4412 O O . GLN A 1 564 ? 5.724 17.526 -24.073 1.00 91.06 564 GLN A O 1
ATOM 4417 N N . PRO A 1 565 ? 4.459 18.904 -25.316 1.00 86.75 565 PRO A N 1
ATOM 4418 C CA . PRO A 1 565 ? 5.533 19.875 -25.520 1.00 86.75 565 PRO A CA 1
ATOM 4419 C C . PRO A 1 565 ? 5.822 20.698 -24.263 1.00 86.75 565 PRO A C 1
ATOM 4421 O O . PRO A 1 565 ? 6.926 21.204 -24.099 1.00 86.75 565 PRO A O 1
ATOM 4424 N N . THR A 1 566 ? 4.844 20.825 -23.366 1.00 88.69 566 THR A N 1
ATOM 4425 C CA . THR A 1 566 ? 4.957 21.607 -22.127 1.00 88.69 566 THR A CA 1
ATOM 4426 C C . THR A 1 566 ? 5.514 20.802 -20.958 1.00 88.69 566 THR A C 1
ATOM 4428 O O . THR A 1 566 ? 5.732 21.360 -19.885 1.00 88.69 566 THR A O 1
ATOM 4431 N N . TRP A 1 567 ? 5.717 19.493 -21.129 1.00 87.19 567 TRP A N 1
ATOM 4432 C CA . TRP A 1 567 ? 6.182 18.613 -20.063 1.00 87.19 567 TRP A CA 1
ATOM 4433 C C . TRP A 1 567 ? 7.686 18.380 -20.202 1.00 87.19 567 TRP A C 1
ATOM 4435 O O . TRP A 1 567 ? 8.177 17.910 -21.232 1.00 87.19 567 TRP A O 1
ATOM 4445 N N . GLU A 1 568 ? 8.429 18.702 -19.147 1.00 87.25 568 GLU A N 1
ATOM 4446 C CA . GLU A 1 568 ? 9.886 18.551 -19.114 1.00 87.25 568 GLU A CA 1
ATOM 4447 C C . GLU A 1 568 ? 10.313 17.081 -19.253 1.00 87.25 568 GLU A C 1
ATOM 4449 O O . GLU A 1 568 ? 11.223 16.772 -20.026 1.00 87.25 568 GLU A O 1
ATOM 4454 N N . SER A 1 569 ? 9.609 16.158 -18.583 1.00 84.62 569 SER A N 1
ATOM 4455 C CA . SER A 1 569 ? 9.870 14.714 -18.688 1.00 84.62 569 SER A CA 1
ATOM 4456 C C . SER A 1 569 ? 9.667 14.199 -20.114 1.00 84.62 569 SER A C 1
ATOM 4458 O O . SER A 1 569 ? 10.531 13.506 -20.637 1.00 84.62 569 SER A O 1
ATOM 4460 N N . ALA A 1 570 ? 8.591 14.625 -20.782 1.00 89.50 570 ALA A N 1
ATOM 4461 C CA . ALA A 1 570 ? 8.304 14.274 -22.171 1.00 89.50 570 ALA A CA 1
ATOM 4462 C C . ALA A 1 570 ? 9.378 14.825 -23.128 1.00 89.50 570 ALA A C 1
ATOM 4464 O O . ALA A 1 570 ? 9.854 14.127 -24.020 1.00 89.50 570 ALA A O 1
ATOM 4465 N N . THR A 1 571 ? 9.820 16.068 -22.916 1.00 91.56 571 THR A N 1
ATOM 4466 C CA . THR A 1 571 ? 10.905 16.675 -23.705 1.00 91.56 571 THR A CA 1
ATOM 4467 C C . THR A 1 571 ? 12.220 15.918 -23.543 1.00 91.56 571 THR A C 1
ATOM 4469 O O . THR A 1 571 ? 12.879 15.622 -24.541 1.00 91.56 571 THR A O 1
ATOM 4472 N N . THR A 1 572 ? 12.563 15.555 -22.306 1.00 90.88 572 THR A N 1
ATOM 4473 C CA . THR A 1 572 ? 13.750 14.752 -21.984 1.00 90.88 572 THR A CA 1
ATOM 4474 C C . THR A 1 572 ? 13.670 13.377 -22.648 1.00 90.88 572 THR A C 1
ATOM 4476 O O . THR A 1 572 ? 14.590 12.986 -23.365 1.00 90.88 572 THR A O 1
ATOM 4479 N N . HIS A 1 573 ? 12.534 12.686 -22.505 1.00 91.88 573 HIS A N 1
ATOM 4480 C CA . HIS A 1 573 ? 12.302 11.376 -23.106 1.00 91.88 573 HIS A CA 1
ATOM 4481 C C . HIS A 1 573 ? 12.484 11.399 -24.630 1.00 91.88 573 HIS A C 1
ATOM 4483 O O . HIS A 1 573 ? 13.206 10.572 -25.182 1.00 91.88 573 HIS A O 1
ATOM 4489 N N . ARG A 1 574 ? 11.918 12.395 -25.329 1.00 93.31 574 ARG A N 1
ATOM 4490 C CA . ARG A 1 574 ? 12.079 12.531 -26.790 1.00 93.31 574 ARG A CA 1
ATOM 4491 C C . ARG A 1 574 ? 13.540 12.686 -27.216 1.00 93.31 574 ARG A C 1
ATOM 4493 O O . ARG A 1 574 ? 13.948 12.088 -28.210 1.00 93.31 574 ARG A O 1
ATOM 4500 N N . GLN A 1 575 ? 14.324 13.475 -26.482 1.00 93.94 575 GLN A N 1
ATOM 4501 C CA . GLN A 1 575 ? 15.750 13.667 -26.773 1.00 93.94 575 GLN A CA 1
ATOM 4502 C C . GLN A 1 575 ? 16.550 12.374 -26.562 1.00 93.94 575 GLN A C 1
ATOM 4504 O O . GLN A 1 575 ? 17.404 12.032 -27.386 1.00 93.94 575 GLN A O 1
ATOM 4509 N N . GLU A 1 576 ? 16.251 11.632 -25.492 1.00 94.50 576 GLU A N 1
ATOM 4510 C CA . GLU A 1 576 ? 16.860 10.330 -25.202 1.00 94.50 576 GLU A CA 1
ATOM 4511 C C . GLU A 1 576 ? 16.533 9.309 -26.297 1.00 94.50 576 GLU A C 1
ATOM 4513 O O . GLU A 1 576 ? 17.447 8.716 -26.869 1.00 94.50 576 GLU A O 1
ATOM 4518 N N . VAL A 1 577 ? 15.250 9.166 -26.651 1.00 95.94 577 VAL A N 1
ATOM 4519 C CA . VAL A 1 577 ? 14.765 8.269 -27.714 1.00 95.94 577 VAL A CA 1
ATOM 4520 C C . VAL A 1 577 ? 15.446 8.581 -29.048 1.00 95.94 577 VAL A C 1
ATOM 4522 O O . VAL A 1 577 ? 15.985 7.675 -29.689 1.00 95.94 577 VAL A O 1
ATOM 4525 N N . ALA A 1 578 ? 15.481 9.857 -29.450 1.00 96.06 578 ALA A N 1
ATOM 4526 C CA . ALA A 1 578 ? 16.125 10.284 -30.691 1.00 96.06 578 ALA A CA 1
ATOM 4527 C C . ALA A 1 578 ? 17.625 9.947 -30.703 1.00 96.06 578 ALA A C 1
ATOM 4529 O O . ALA A 1 578 ? 18.143 9.438 -31.698 1.00 96.06 578 ALA A O 1
ATOM 4530 N N . THR A 1 579 ? 18.312 10.170 -29.581 1.00 96.38 579 THR A N 1
ATOM 4531 C CA . THR A 1 579 ? 19.739 9.854 -29.438 1.00 96.38 579 THR A CA 1
ATOM 4532 C C . THR A 1 579 ? 19.996 8.348 -29.507 1.00 96.38 579 THR A C 1
ATOM 4534 O O . THR A 1 579 ? 20.924 7.916 -30.194 1.00 96.38 579 THR A O 1
ATOM 4537 N N . ILE A 1 580 ? 19.178 7.539 -28.821 1.00 97.00 580 ILE A N 1
ATOM 4538 C CA . ILE A 1 580 ? 19.303 6.075 -28.816 1.00 97.00 580 ILE A CA 1
ATOM 4539 C C . ILE A 1 580 ? 19.138 5.529 -30.232 1.00 97.00 580 ILE A C 1
ATOM 4541 O O . ILE A 1 580 ? 20.016 4.815 -30.719 1.00 97.00 580 ILE A O 1
ATOM 4545 N N . PHE A 1 581 ? 18.050 5.885 -30.918 1.00 97.69 581 PHE A N 1
ATOM 4546 C CA . PHE A 1 581 ? 17.796 5.370 -32.261 1.00 97.69 581 PHE A CA 1
ATOM 4547 C C . PHE A 1 581 ? 18.763 5.917 -33.313 1.00 97.69 581 PHE A C 1
ATOM 4549 O O . PHE A 1 581 ? 19.139 5.161 -34.208 1.00 97.69 581 PHE A O 1
ATOM 4556 N N . GLY A 1 582 ? 19.231 7.163 -33.179 1.00 96.94 582 GLY A N 1
ATOM 4557 C CA . GLY A 1 582 ? 20.288 7.711 -34.036 1.00 96.94 582 GLY A CA 1
ATOM 4558 C C . GLY A 1 582 ? 21.563 6.866 -33.976 1.00 96.94 582 GLY A C 1
ATOM 4559 O O . GLY A 1 582 ? 22.023 6.355 -34.995 1.00 96.94 582 GLY A O 1
ATOM 4560 N N . LYS A 1 583 ? 22.067 6.608 -32.764 1.00 96.00 583 LYS A N 1
ATOM 4561 C CA . LYS A 1 583 ? 23.290 5.814 -32.545 1.00 96.00 583 LYS A CA 1
ATOM 4562 C C . LYS A 1 583 ? 23.135 4.336 -32.898 1.00 96.00 583 LYS A C 1
ATOM 4564 O O . LYS A 1 583 ? 24.076 3.714 -33.393 1.00 96.00 583 LYS A O 1
ATOM 4569 N N . LEU A 1 584 ? 21.954 3.759 -32.669 1.00 95.62 584 LEU A N 1
ATOM 4570 C CA . LEU A 1 584 ? 21.647 2.408 -33.139 1.00 95.62 584 LEU A CA 1
ATOM 4571 C C . LEU A 1 584 ? 21.691 2.337 -34.667 1.00 95.62 584 LEU A C 1
ATOM 4573 O O . LEU A 1 584 ? 22.339 1.442 -35.202 1.00 95.62 584 LEU A O 1
ATOM 4577 N N . GLY A 1 585 ? 21.054 3.289 -35.356 1.00 94.19 585 GLY A N 1
ATOM 4578 C CA . GLY A 1 585 ? 20.997 3.341 -36.817 1.00 94.19 585 GLY A CA 1
ATOM 4579 C C . GLY A 1 585 ? 22.347 3.618 -37.483 1.00 94.19 585 GLY A C 1
ATOM 4580 O O . GLY A 1 585 ? 22.574 3.185 -38.610 1.00 94.19 585 GLY A O 1
ATOM 4581 N N . GLU A 1 586 ? 23.273 4.286 -36.791 1.00 94.25 586 GLU A N 1
ATOM 4582 C CA . GLU A 1 586 ? 24.657 4.450 -37.251 1.00 94.25 586 GLU A CA 1
ATOM 4583 C C . GLU A 1 586 ? 25.401 3.108 -37.342 1.00 94.25 586 GLU A C 1
ATOM 4585 O O . GLU A 1 586 ? 26.154 2.889 -38.293 1.00 94.25 586 GLU A O 1
ATOM 4590 N N . ARG A 1 587 ? 25.165 2.187 -36.399 1.00 91.62 587 ARG A N 1
ATOM 4591 C CA . ARG A 1 587 ? 25.958 0.951 -36.253 1.00 91.62 587 ARG A CA 1
ATOM 4592 C C . ARG A 1 587 ? 25.271 -0.313 -36.755 1.00 91.62 587 ARG A C 1
ATOM 4594 O O . ARG A 1 587 ? 25.941 -1.218 -37.245 1.00 91.62 587 ARG A O 1
ATOM 4601 N N . PHE A 1 588 ? 23.952 -0.382 -36.644 1.00 94.94 588 PHE A N 1
ATOM 4602 C CA . PHE A 1 588 ? 23.167 -1.582 -36.908 1.00 94.94 588 PHE A CA 1
ATOM 4603 C C . PHE A 1 588 ? 22.018 -1.277 -37.864 1.00 94.94 588 PHE A C 1
ATOM 4605 O O . PHE A 1 588 ? 21.500 -0.162 -37.922 1.00 94.94 588 PHE A O 1
ATOM 4612 N N . GLN A 1 589 ? 21.582 -2.296 -38.597 1.00 94.12 589 GLN A N 1
ATOM 4613 C CA . GLN A 1 589 ? 20.273 -2.269 -39.227 1.00 94.12 589 GLN A CA 1
ATOM 4614 C C . GLN A 1 589 ? 19.224 -2.610 -38.162 1.00 94.12 589 GLN A C 1
ATOM 4616 O O . GLN A 1 589 ? 19.266 -3.682 -37.556 1.00 94.12 589 GLN A O 1
ATOM 4621 N N . ILE A 1 590 ? 18.282 -1.695 -37.932 1.00 95.62 590 ILE A N 1
ATOM 4622 C CA . ILE A 1 590 ? 17.171 -1.910 -37.001 1.00 95.62 590 ILE A CA 1
ATOM 4623 C C . ILE A 1 590 ? 16.051 -2.625 -37.754 1.00 95.62 590 ILE A C 1
ATOM 4625 O O . ILE A 1 590 ? 15.458 -2.071 -38.681 1.00 95.62 590 ILE A O 1
ATOM 4629 N N . VAL A 1 591 ? 15.766 -3.862 -37.356 1.00 95.12 591 VAL A N 1
ATOM 4630 C CA . VAL A 1 591 ? 14.693 -4.671 -37.935 1.00 95.12 591 VAL A CA 1
ATOM 4631 C C . VAL A 1 591 ? 13.478 -4.576 -37.026 1.00 95.12 591 VAL A C 1
ATOM 4633 O O . VAL A 1 591 ? 13.467 -5.128 -35.927 1.00 95.12 591 VAL A O 1
ATOM 4636 N N . TRP A 1 592 ? 12.454 -3.860 -37.479 1.00 95.75 592 TRP A N 1
ATOM 4637 C CA . TRP A 1 592 ? 11.225 -3.665 -36.717 1.00 95.75 592 TRP A CA 1
ATOM 4638 C C . TRP A 1 592 ? 10.312 -4.886 -36.803 1.00 95.75 592 TRP A C 1
ATOM 4640 O O . TRP A 1 592 ? 10.024 -5.399 -37.884 1.00 95.75 592 TRP A O 1
ATOM 4650 N N . GLY A 1 593 ? 9.850 -5.339 -35.643 1.00 92.19 59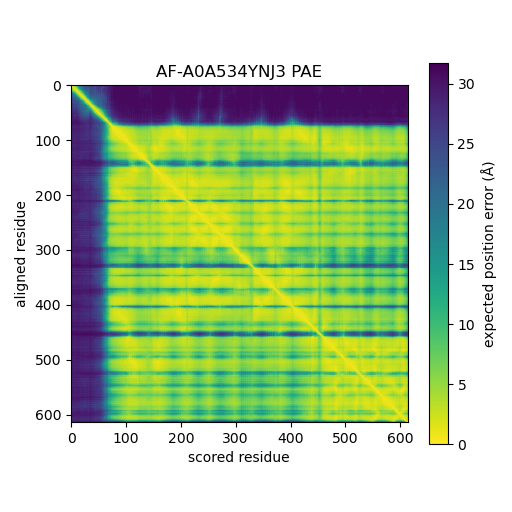3 GLY A N 1
ATOM 4651 C CA . GLY A 1 593 ? 8.786 -6.323 -35.514 1.00 92.19 593 GLY A CA 1
ATOM 4652 C C . GLY A 1 593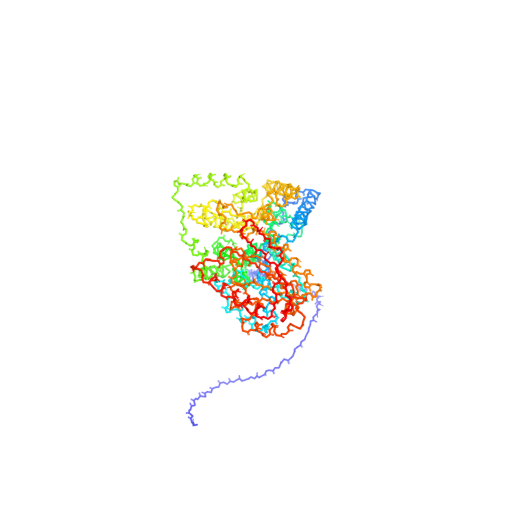 ? 7.404 -5.672 -35.478 1.00 92.19 593 GLY A C 1
ATOM 4653 O O . GLY A 1 593 ? 7.244 -4.463 -35.650 1.00 92.19 593 GLY A O 1
ATOM 4654 N N . LEU A 1 594 ? 6.388 -6.494 -35.214 1.00 87.56 594 LEU A N 1
ATOM 4655 C CA . LEU A 1 594 ? 5.020 -6.016 -35.028 1.00 87.56 594 LEU A CA 1
ATOM 4656 C C . LEU A 1 594 ? 4.936 -5.084 -33.813 1.00 87.56 594 LEU A C 1
ATOM 4658 O O . LEU A 1 594 ? 5.383 -5.434 -32.718 1.00 87.56 594 LEU A O 1
ATOM 4662 N N . ALA A 1 595 ? 4.333 -3.916 -34.021 1.00 89.69 595 ALA A N 1
ATOM 4663 C CA . ALA A 1 595 ? 3.978 -2.995 -32.955 1.00 89.69 595 ALA A CA 1
ATOM 4664 C C . ALA A 1 595 ? 2.597 -3.357 -32.397 1.00 89.69 595 ALA A C 1
ATOM 4666 O O . ALA A 1 595 ? 1.659 -3.607 -33.157 1.00 89.69 595 ALA A O 1
ATOM 4667 N N . VAL A 1 596 ? 2.469 -3.378 -31.072 1.00 89.06 596 VAL A N 1
ATOM 4668 C CA . VAL A 1 596 ? 1.202 -3.669 -30.392 1.00 89.06 596 VAL A CA 1
ATOM 4669 C C . VAL A 1 596 ? 0.706 -2.395 -29.734 1.00 89.06 596 VAL A C 1
ATOM 4671 O O . VAL A 1 596 ? 1.388 -1.841 -28.874 1.00 89.06 596 VAL A O 1
ATOM 4674 N N . LYS A 1 597 ? -0.478 -1.934 -30.142 1.00 88.12 597 LYS A N 1
ATOM 4675 C CA . LYS A 1 597 ? -1.130 -0.762 -29.561 1.00 88.12 597 LYS A CA 1
ATOM 4676 C C . LYS A 1 597 ? -2.217 -1.178 -28.580 1.00 88.12 597 LYS A C 1
ATOM 4678 O O . LYS A 1 597 ? -2.987 -2.090 -28.879 1.00 88.12 597 LYS A O 1
ATOM 4683 N N . ASP A 1 598 ? -2.303 -0.500 -27.442 1.00 82.75 598 ASP A N 1
ATOM 4684 C CA . ASP A 1 598 ? -3.371 -0.718 -26.470 1.00 82.75 598 ASP A CA 1
ATOM 4685 C C . ASP A 1 598 ? -4.402 0.419 -26.417 1.00 82.75 598 ASP A C 1
ATOM 4687 O O . ASP A 1 598 ? -4.318 1.419 -27.135 1.00 82.75 598 ASP A O 1
ATOM 4691 N N . LEU A 1 599 ? -5.411 0.247 -25.560 1.00 75.69 599 LEU A N 1
ATOM 4692 C CA . LEU A 1 599 ? -6.534 1.178 -25.435 1.00 75.69 599 LEU A CA 1
ATOM 4693 C C . LEU A 1 599 ? -6.182 2.507 -24.759 1.00 75.69 599 LEU A C 1
ATOM 4695 O O . LEU A 1 599 ? -6.933 3.467 -24.913 1.00 75.69 599 LEU A O 1
ATOM 4699 N N . GLN A 1 600 ? -5.061 2.586 -24.038 1.00 76.06 600 GLN A N 1
ATOM 4700 C CA . GLN A 1 600 ? -4.544 3.857 -23.518 1.00 76.06 600 GLN A CA 1
ATOM 4701 C C . GLN A 1 600 ? -3.726 4.602 -24.587 1.00 76.06 600 GLN A C 1
ATOM 4703 O O . GLN A 1 600 ? -3.254 5.711 -24.353 1.00 76.06 600 GLN A O 1
ATOM 4708 N N . GLY A 1 601 ? -3.607 4.025 -25.788 1.00 82.81 601 GLY A N 1
ATOM 4709 C CA . GLY A 1 601 ? -2.874 4.593 -26.908 1.00 82.81 601 GLY A CA 1
ATOM 4710 C C . GLY A 1 601 ? -1.388 4.257 -26.891 1.00 82.81 601 GLY A C 1
ATOM 4711 O O . GLY A 1 601 ? -0.682 4.718 -27.788 1.00 82.81 601 GLY A O 1
ATOM 4712 N N . ARG A 1 602 ? -0.927 3.447 -25.927 1.00 88.62 602 ARG A N 1
ATOM 4713 C CA . ARG A 1 602 ? 0.469 3.018 -25.840 1.00 88.62 602 ARG A CA 1
ATOM 4714 C C . ARG A 1 602 ? 0.803 2.110 -26.991 1.00 88.62 602 ARG A C 1
ATOM 4716 O O . ARG A 1 602 ? 0.000 1.242 -27.329 1.00 88.62 602 ARG A O 1
ATOM 4723 N N . THR A 1 603 ? 1.994 2.272 -27.540 1.00 92.62 603 THR A N 1
ATOM 4724 C CA . THR A 1 603 ? 2.498 1.422 -28.610 1.00 92.62 603 THR A CA 1
ATOM 4725 C C . THR A 1 603 ? 3.797 0.771 -28.160 1.00 92.62 603 THR A C 1
ATOM 4727 O O . THR A 1 603 ? 4.796 1.446 -27.924 1.00 92.62 603 THR A O 1
ATOM 4730 N N . LEU A 1 604 ? 3.779 -0.554 -28.025 1.00 94.62 604 LEU A N 1
ATOM 4731 C CA . LEU A 1 604 ? 4.967 -1.354 -27.763 1.00 94.62 604 LEU A CA 1
ATOM 4732 C C . LEU A 1 604 ? 5.573 -1.792 -29.097 1.00 94.62 604 LEU A C 1
ATOM 4734 O O . LEU A 1 604 ? 5.032 -2.663 -29.782 1.00 94.62 604 LEU A O 1
ATOM 4738 N N . HIS A 1 605 ? 6.709 -1.203 -29.450 1.00 95.88 605 HIS A N 1
ATOM 4739 C CA . HIS A 1 605 ? 7.505 -1.574 -30.610 1.00 95.88 605 HIS A CA 1
ATOM 4740 C C . HIS A 1 605 ? 8.557 -2.604 -30.211 1.00 95.88 605 HIS A C 1
ATOM 4742 O O . HIS A 1 605 ? 9.297 -2.413 -29.246 1.00 95.88 605 HIS A O 1
ATOM 4748 N N . ARG A 1 606 ? 8.657 -3.684 -30.986 1.00 96.25 606 ARG A N 1
ATOM 4749 C CA . ARG A 1 606 ? 9.742 -4.664 -30.873 1.00 96.25 606 ARG A CA 1
ATOM 4750 C C . ARG A 1 606 ? 10.722 -4.449 -32.010 1.00 96.25 606 ARG A C 1
ATOM 4752 O O . ARG A 1 606 ? 10.297 -4.189 -33.135 1.00 96.25 606 ARG A O 1
ATOM 4759 N N . PHE A 1 607 ? 12.008 -4.591 -31.742 1.00 96.69 607 PHE A N 1
ATOM 4760 C CA . PHE A 1 607 ? 13.030 -4.533 -32.775 1.00 96.69 607 PHE A CA 1
ATOM 4761 C C . PHE A 1 607 ? 14.177 -5.495 -32.482 1.00 96.69 607 PHE A C 1
ATOM 4763 O O . PHE A 1 607 ? 14.460 -5.828 -31.335 1.00 96.69 607 PHE A O 1
ATOM 4770 N N . ALA A 1 608 ? 14.835 -5.941 -33.542 1.00 95.38 608 ALA A N 1
ATOM 4771 C CA . ALA A 1 608 ? 16.086 -6.677 -33.478 1.00 95.38 608 ALA A CA 1
ATOM 4772 C C . ALA A 1 608 ? 17.195 -5.845 -34.123 1.00 95.38 608 ALA A C 1
ATOM 4774 O O . ALA A 1 608 ? 16.938 -4.973 -34.959 1.00 95.38 608 ALA A O 1
ATOM 4775 N N . LEU A 1 609 ? 18.432 -6.125 -33.729 1.00 94.81 609 LEU A N 1
ATOM 4776 C CA . LEU A 1 609 ? 19.611 -5.518 -34.325 1.00 94.81 609 LEU A CA 1
ATOM 4777 C C . LEU A 1 609 ? 20.256 -6.526 -35.276 1.00 94.81 609 LEU A C 1
ATOM 4779 O O . LEU A 1 609 ? 20.531 -7.664 -34.899 1.00 94.81 609 LEU A O 1
ATOM 4783 N N . ALA A 1 610 ? 20.501 -6.097 -36.510 1.00 91.69 610 ALA A N 1
ATOM 4784 C CA . ALA A 1 610 ? 21.260 -6.850 -37.496 1.00 91.69 610 ALA A CA 1
ATOM 4785 C C . ALA A 1 610 ? 22.544 -6.087 -37.864 1.00 91.69 610 ALA A C 1
ATOM 4787 O O . ALA A 1 610 ? 22.568 -4.851 -37.799 1.00 91.69 610 ALA A O 1
ATOM 4788 N N . PRO A 1 611 ? 23.622 -6.786 -38.257 1.00 89.00 611 PRO A N 1
ATOM 4789 C CA . PRO A 1 611 ? 24.786 -6.129 -38.842 1.00 89.00 611 PRO A CA 1
ATOM 4790 C C . PRO A 1 611 ? 24.360 -5.289 -40.052 1.00 89.00 611 PRO A C 1
ATOM 4792 O O . PRO A 1 611 ? 23.531 -5.739 -40.845 1.00 89.00 611 PRO A O 1
ATOM 4795 N N . ARG A 1 612 ? 24.915 -4.082 -40.225 1.00 83.81 612 ARG A N 1
ATOM 4796 C CA . ARG A 1 612 ? 24.729 -3.355 -41.489 1.00 83.81 612 ARG A CA 1
ATOM 4797 C C . ARG A 1 612 ? 25.449 -4.136 -42.586 1.00 83.81 612 ARG A C 1
ATOM 4799 O O . ARG A 1 612 ? 26.654 -4.354 -42.494 1.00 83.81 612 ARG A O 1
ATOM 4806 N N . SER A 1 613 ? 24.715 -4.560 -43.609 1.00 70.75 613 SER A N 1
ATOM 4807 C CA . SER A 1 613 ? 25.318 -4.950 -44.881 1.00 70.75 613 SER A CA 1
ATOM 4808 C C . SER A 1 613 ? 26.045 -3.727 -45.441 1.00 70.75 613 SER A C 1
ATOM 4810 O O . SER A 1 613 ? 25.415 -2.676 -45.588 1.00 70.75 613 SER A O 1
ATOM 4812 N N . GLY A 1 614 ? 27.362 -3.856 -45.627 1.00 56.50 614 GLY A N 1
ATOM 4813 C CA . GLY A 1 614 ? 28.237 -2.794 -46.131 1.00 56.50 614 GLY A CA 1
ATOM 4814 C C . GLY A 1 614 ? 27.919 -2.355 -47.550 1.00 56.50 614 GLY A C 1
ATOM 4815 O O . GLY A 1 614 ? 27.257 -3.131 -48.277 1.00 56.50 614 GLY A O 1
#

Secondary structure (DSSP, 8-state):
------------------------------PPPPSS------TTSTTHHHHHHHSSS---------S--HHHHS-HHHHHHHHHHHHHHHHHHHHHHHHHHTT---THHHHHHHHHHHHHHHS-HHHHHHHHHHHTT-TTTTTTS-HHHHHHHHHHHHS--TTHHHHHHHHHHHHHHHHHHHHTT--TTTTHHHHHHHHT-HHHHHHTTS-TTTGGGHHHHHHHHHHHHT-TT-HHHHHHHHHHHHHHHHSS-GGGGGGHHHHHHHHHH-TT--HHHHHHHHHHHHHHHHHHHHS--HHHHHHHT--PPPGGGHHHHHHHHHHHHHTTSS--THHHHHHHHHHHH--TTHHHHHHHHHHHHHHHHHHHHS-BTTBSGGG--HHHHHHHHHHHHHHHHHHHHH-TTTHHHHHHHHHHHHHHHHHHHHHHHTS-S-TT--SEEE-STT-----SS----TTEEEHHHHHHHHHHHHHHHTT-EEEEE--TTSTTS-SSS---HHHHHHHHH-HHHHHHHEEEB-S--BSSSB--PBPGGGHHHHHHH-S-GGGEEEEEEE-GGGG-TT-HHHHHHHHHHHHHHHHHHHHEEEEE---EE-TTS-EEEEEEEEEPP-

Radius of gyration: 31.84 Å; Cα contacts (8 Å, |Δi|>4): 931; chains: 1; bounding box: 81×56×134 Å

Solvent-accessible surface area (backbone atoms only — not comparable to full-atom values): 33047 Å² total; per-residue (Å²): 133,84,89,82,90,80,91,86,88,85,88,87,82,86,87,84,86,84,85,87,84,89,86,84,91,86,89,78,89,84,86,82,85,81,95,67,99,80,80,87,80,79,88,76,70,75,69,60,69,50,54,70,55,60,72,60,86,65,81,74,74,71,68,83,91,79,69,83,51,45,72,76,66,45,50,73,65,58,51,50,51,52,34,51,49,17,52,50,48,41,51,52,51,48,50,50,48,51,62,66,34,56,85,57,61,36,17,61,51,35,43,16,17,27,24,18,27,41,46,62,73,75,43,54,75,67,57,47,53,50,50,48,65,73,38,47,74,34,66,82,31,23,72,28,64,12,76,71,36,20,47,26,6,47,49,14,65,78,52,48,35,64,56,37,41,40,52,48,40,32,50,48,41,51,47,22,53,50,35,41,40,56,29,72,64,57,52,91,90,44,52,43,55,58,42,25,44,46,28,14,29,44,26,58,55,36,27,34,56,64,26,67,34,46,49,52,19,36,35,18,46,17,37,38,43,28,22,52,64,62,21,27,85,36,43,69,59,20,45,54,30,40,53,50,16,52,54,43,13,48,39,19,26,77,75,11,42,55,43,22,49,53,26,42,29,39,38,72,40,43,72,91,45,36,68,66,26,26,50,48,26,37,52,49,12,51,48,37,46,50,48,51,70,69,60,59,32,79,71,51,50,59,58,71,71,55,54,79,68,63,78,89,52,47,67,58,54,52,49,53,50,49,51,45,44,70,69,64,60,26,44,66,50,38,47,53,53,38,23,56,55,26,65,76,64,40,67,87,51,34,59,25,54,46,45,42,52,49,49,46,52,46,53,52,48,32,38,37,65,28,86,56,100,83,27,15,68,58,52,62,28,27,66,80,41,44,57,49,52,53,49,24,40,54,45,33,53,52,26,42,72,73,33,57,79,56,28,59,58,45,50,49,37,32,50,52,21,25,52,50,34,45,53,48,52,53,56,53,62,74,44,68,79,52,80,82,72,60,51,57,32,55,52,49,68,41,54,52,67,64,56,99,62,93,79,72,46,64,46,45,24,51,46,64,54,48,53,47,35,53,48,53,45,51,42,47,74,73,70,30,32,36,39,34,56,57,49,70,38,38,61,57,48,35,99,62,50,26,60,36,44,67,30,43,41,39,23,41,53,15,70,69,54,28,67,76,26,48,47,28,61,31,88,54,43,63,82,60,46,44,57,93,49,37,50,61,84,51,47,66,60,53,63,69,66,53,86,62,43,79,50,35,51,31,38,34,64,44,48,70,65,35,67,38,84,88,38,69,47,16,50,50,35,49,53,50,52,51,50,52,52,51,57,44,56,75,66,27,37,76,46,75,53,77,64,49,72,50,87,89,56,33,34,42,36,34,33,37,40,39,79,57,83,128

Foldseek 3Di:
DDDDDDDDDDDDDDDDDDDDDDDDDDDDDDDDDDPDDDDDDPPPDPPPVVVVVVVPPPPPPPPPPPDCFLVNVCPPVNLVVLLCLLVVLLVVLLVLLCVLLPLFFFLLLLFLLLQLLVCLVPHDPVVLVVVLVVCLLVLLQLLRSFPLSSVLSNVLQVPFDPQSSQVSLLVLLVVLLVLLCVLLVPDPSQSSLSSLLCLLWQLSSQCSRHPRQQLNLSNLVSLLSNLQSVCLPPQVSNLVSLVVSLSSLSRGHVSSLQSLLLLQLSLPQAPPRDPSSSVSSPVSSVVSVVSCVVSPHPVNVVLVPFDQDPPVCVVVLVVVLVVLLVVQQATNCLLVVLLVVLLVQDDNRNSSLCRVLVVLVVSVNSQQVDDDPCGHPLNPANSSCSNSSSSSSSSSSSRLRVPSPCVVVSSVSSVVSSVVSSVVSVVCSVARQCNPPQQKHQSGRRRDRRDPDPPARQRIGRNVLSVVLVVLLVLLVVVFAEEELDDCLAPCCDPRGHSNSQSNSCSNLRDPSCVVRYAAEFPDQDRNRGHPHHYPVCLLVVLVPCPDQQSYKYKYKDAPCLPVPPDPSSVRSVVSSCSNVVSLVVFWDKAWDDWDAHPNRIIMIITTTHGDDD

pLDDT: mean 81.86, std 20.32, range [24.45, 98.56]

Mean predicted aligned error: 10.66 Å

Nearest PDB structures (foldseek):
  9dze-assembly1_S  TM=1.577E-01  e=9.476E+00  synthetic construct
  7m33-assembly1_C  TM=1.321E-01  e=8.353E+00  unclassified